Protein AF-A0A8H7L1A4-F1 (afdb_monomer_lite)

pLDDT: mean 79.06, std 16.79, range [27.33, 98.12]

Structure (mmCIF, N/CA/C/O backbone):
data_AF-A0A8H7L1A4-F1
#
_entry.id   AF-A0A8H7L1A4-F1
#
loop_
_atom_site.group_PDB
_atom_site.id
_atom_site.type_symbol
_atom_site.label_atom_id
_atom_site.label_alt_id
_atom_site.label_comp_id
_atom_site.label_asym_id
_atom_site.label_entity_id
_atom_site.label_seq_id
_atom_site.pdbx_PDB_ins_code
_atom_site.Cartn_x
_atom_site.Cartn_y
_atom_site.Cartn_z
_atom_site.occupancy
_atom_site.B_iso_or_equiv
_atom_site.auth_seq_id
_atom_site.auth_comp_id
_atom_site.auth_asym_id
_atom_site.auth_atom_id
_atom_site.pdbx_PDB_model_num
ATOM 1 N N . MET A 1 1 ? -15.481 -33.189 2.961 1.00 35.97 1 MET A N 1
ATOM 2 C CA . MET A 1 1 ? -15.549 -32.378 1.727 1.00 35.97 1 MET A CA 1
ATOM 3 C C . MET A 1 1 ? -14.553 -31.231 1.848 1.00 35.97 1 MET A C 1
ATOM 5 O O . MET A 1 1 ? -14.819 -30.280 2.567 1.00 35.97 1 MET A O 1
ATOM 9 N N . ARG A 1 2 ? -13.358 -31.372 1.257 1.00 27.81 2 ARG A N 1
ATOM 10 C CA . ARG A 1 2 ? -12.353 -30.300 1.155 1.00 27.81 2 ARG A CA 1
ATOM 11 C C . ARG A 1 2 ? -12.508 -29.683 -0.234 1.00 27.81 2 ARG A C 1
ATOM 13 O O . ARG A 1 2 ? -12.201 -30.354 -1.212 1.00 27.81 2 ARG A O 1
ATOM 20 N N . SER A 1 3 ? -13.022 -28.458 -0.303 1.00 27.33 3 SER A N 1
ATOM 21 C CA . SER A 1 3 ? -13.059 -27.671 -1.539 1.00 27.33 3 SER A CA 1
ATOM 22 C C . SER A 1 3 ? -11.629 -27.276 -1.893 1.00 27.33 3 SER A C 1
ATOM 24 O O . SER A 1 3 ? -11.033 -26.441 -1.211 1.00 27.33 3 SER A O 1
ATOM 26 N N . LYS A 1 4 ? -11.047 -27.921 -2.907 1.00 31.92 4 LYS A N 1
ATOM 27 C CA . LYS A 1 4 ? -9.875 -27.391 -3.603 1.00 31.92 4 LYS A CA 1
ATOM 28 C C . LYS A 1 4 ? -10.382 -26.213 -4.433 1.00 31.92 4 LYS A C 1
ATOM 30 O O . LYS A 1 4 ? -10.926 -26.427 -5.505 1.00 31.92 4 LYS A O 1
ATOM 35 N N . ASN A 1 5 ? -10.226 -24.994 -3.925 1.00 30.38 5 ASN A N 1
ATOM 36 C CA . ASN A 1 5 ? -10.251 -23.811 -4.779 1.00 30.38 5 ASN A CA 1
ATOM 37 C C . ASN A 1 5 ? -8.903 -23.781 -5.504 1.00 30.38 5 ASN A C 1
ATOM 39 O O . ASN A 1 5 ? -7.953 -23.149 -5.043 1.00 30.38 5 ASN A O 1
ATOM 43 N N . THR A 1 6 ? -8.798 -24.571 -6.569 1.00 34.56 6 THR A N 1
ATOM 44 C CA . THR A 1 6 ? -7.853 -24.304 -7.646 1.00 34.56 6 THR A CA 1
ATOM 45 C C . THR A 1 6 ? -8.243 -22.950 -8.217 1.00 34.56 6 THR A C 1
ATOM 47 O O . THR A 1 6 ? -9.383 -22.746 -8.619 1.00 34.56 6 THR A O 1
ATOM 50 N N . ILE A 1 7 ? -7.329 -21.991 -8.119 1.00 39.56 7 ILE A N 1
ATOM 51 C CA . ILE A 1 7 ? -7.384 -20.793 -8.946 1.00 39.56 7 ILE A CA 1
ATOM 52 C C . ILE A 1 7 ? -7.167 -21.331 -10.357 1.00 39.56 7 ILE A C 1
ATOM 54 O O . ILE A 1 7 ? -6.130 -21.944 -10.612 1.00 39.56 7 ILE A O 1
ATOM 58 N N . ASP A 1 8 ? -8.222 -21.250 -11.160 1.00 34.69 8 ASP A N 1
ATOM 59 C CA . ASP A 1 8 ? -8.281 -21.784 -12.512 1.00 34.69 8 ASP A CA 1
ATOM 60 C C . ASP A 1 8 ? -7.163 -21.212 -13.394 1.00 34.69 8 ASP A C 1
ATOM 62 O O . ASP A 1 8 ? -6.633 -20.127 -13.149 1.00 34.69 8 ASP A O 1
ATOM 66 N N . GLU A 1 9 ? -6.820 -22.040 -14.374 1.00 38.56 9 GLU A N 1
ATOM 67 C CA . GLU A 1 9 ? -5.747 -21.986 -15.365 1.00 38.56 9 GLU A CA 1
ATOM 68 C C . GLU A 1 9 ? -5.335 -20.573 -15.823 1.00 38.56 9 GLU A C 1
ATOM 70 O O . GLU A 1 9 ? -6.160 -19.692 -16.077 1.00 38.56 9 GLU A O 1
ATOM 75 N N . ASP A 1 10 ? -4.016 -20.378 -15.927 1.00 42.69 10 ASP A N 1
ATOM 76 C CA . ASP A 1 10 ? -3.368 -19.143 -16.370 1.00 42.69 10 ASP A CA 1
ATOM 77 C C . ASP A 1 10 ? -3.896 -18.754 -17.770 1.00 42.69 10 ASP A C 1
ATOM 79 O O . ASP A 1 10 ? -3.728 -19.530 -18.716 1.00 42.69 10 ASP A O 1
ATOM 83 N N . PRO A 1 11 ? -4.513 -17.569 -17.963 1.00 40.72 11 PRO A N 1
ATOM 84 C CA . PRO A 1 11 ? -5.066 -17.146 -19.255 1.00 40.72 11 PRO A CA 1
ATOM 85 C C . PRO A 1 11 ? -4.033 -17.077 -20.397 1.00 40.72 11 PRO A C 1
ATOM 87 O O . PRO A 1 11 ? -4.401 -16.843 -21.549 1.00 40.72 11 PRO A O 1
ATOM 90 N N . LEU A 1 12 ? -2.741 -17.257 -20.099 1.00 40.38 12 LEU A N 1
ATOM 91 C CA . LEU A 1 12 ? -1.653 -17.345 -21.072 1.00 40.38 12 LEU A CA 1
ATOM 92 C C . LEU A 1 12 ? -1.349 -18.774 -21.560 1.00 40.38 12 LEU A C 1
ATOM 94 O O . LEU A 1 12 ? -0.567 -18.918 -22.501 1.00 40.38 12 LEU A O 1
ATOM 98 N N . GLU A 1 13 ? -1.978 -19.824 -21.017 1.00 42.78 13 GLU A N 1
ATOM 99 C CA . GLU A 1 13 ? -1.800 -21.202 -21.519 1.00 42.78 13 GLU A CA 1
ATOM 100 C C . GLU A 1 13 ? -2.373 -21.426 -22.933 1.00 42.78 13 GLU A C 1
ATOM 102 O O . GLU A 1 13 ? -2.064 -22.430 -23.573 1.00 42.78 13 GLU A O 1
ATOM 107 N N . GLY A 1 14 ? -3.134 -20.467 -23.474 1.00 40.72 14 GLY A N 1
ATOM 108 C CA . GLY A 1 14 ? -3.684 -20.519 -24.832 1.00 40.72 14 GLY A CA 1
ATOM 109 C C . GLY A 1 14 ? -2.787 -19.967 -25.948 1.00 40.72 14 GLY A C 1
ATOM 110 O O . GLY A 1 14 ? -3.154 -20.091 -27.117 1.00 40.72 14 GLY A O 1
ATOM 111 N N . PHE A 1 15 ? -1.635 -19.353 -25.646 1.00 44.09 15 PHE A N 1
ATOM 112 C CA . PHE A 1 15 ? -0.718 -18.906 -26.700 1.00 44.09 15 PHE A CA 1
ATOM 113 C C . PHE A 1 15 ? 0.170 -20.074 -27.145 1.00 44.09 15 PHE A C 1
ATOM 115 O O . PHE A 1 15 ? 0.893 -20.628 -26.311 1.00 44.09 15 PHE A O 1
ATOM 122 N N . PRO A 1 16 ? 0.164 -20.460 -28.437 1.00 45.00 16 PRO A N 1
ATOM 123 C CA . PRO A 1 16 ? 1.061 -21.495 -28.926 1.00 45.00 16 PRO A CA 1
ATOM 124 C C . PRO A 1 16 ? 2.501 -21.083 -28.611 1.00 45.00 16 PRO A C 1
ATOM 126 O O . PRO A 1 16 ? 3.022 -20.119 -29.168 1.00 45.00 16 PRO A O 1
ATOM 129 N N . ARG A 1 17 ? 3.160 -21.829 -27.713 1.00 49.91 17 ARG A N 1
ATOM 130 C CA . ARG A 1 17 ? 4.602 -21.721 -27.419 1.00 49.91 17 ARG A CA 1
ATOM 131 C C . ARG A 1 17 ? 5.452 -22.258 -28.574 1.00 49.91 17 ARG A C 1
ATOM 133 O O . ARG A 1 17 ? 6.543 -22.789 -28.353 1.00 49.91 17 ARG A O 1
ATOM 140 N N . ASP A 1 18 ? 4.963 -22.141 -29.801 1.00 49.38 18 ASP A N 1
ATOM 141 C CA . ASP A 1 18 ? 5.805 -22.317 -30.963 1.00 49.38 18 ASP A CA 1
ATOM 142 C C . ASP A 1 18 ? 6.833 -21.197 -30.895 1.00 49.38 18 ASP A C 1
ATOM 144 O O . ASP A 1 18 ? 6.513 -20.012 -30.996 1.00 49.38 18 ASP A O 1
ATOM 148 N N . LYS A 1 19 ? 8.080 -21.589 -30.622 1.00 53.25 19 LYS A N 1
ATOM 149 C CA . LYS A 1 19 ? 9.255 -20.725 -30.678 1.00 53.25 19 LYS A CA 1
ATOM 150 C C . LYS A 1 19 ? 9.388 -20.227 -32.115 1.00 53.25 19 LYS A C 1
ATOM 152 O O . LYS A 1 19 ? 10.192 -20.751 -32.881 1.00 53.25 19 LYS A O 1
ATOM 157 N N . MET A 1 20 ? 8.600 -19.226 -32.496 1.00 51.97 20 MET A N 1
ATOM 158 C CA . MET A 1 20 ? 8.922 -18.383 -33.631 1.00 51.97 20 MET A CA 1
ATOM 159 C C . MET A 1 20 ? 10.238 -17.712 -33.264 1.00 51.97 20 MET A C 1
ATOM 161 O O . MET A 1 20 ? 10.279 -16.768 -32.475 1.00 51.97 20 MET A O 1
ATOM 165 N N . ALA A 1 21 ? 11.331 -18.287 -33.759 1.00 57.06 21 ALA A N 1
ATOM 166 C CA . ALA A 1 21 ? 12.633 -17.665 -33.705 1.00 57.06 21 ALA A CA 1
ATOM 167 C C . ALA A 1 21 ? 12.497 -16.360 -34.488 1.00 57.06 21 ALA A C 1
ATOM 169 O O . ALA A 1 21 ? 12.409 -16.367 -35.714 1.00 57.06 21 ALA A O 1
ATOM 170 N N . TYR A 1 22 ? 12.380 -15.248 -33.765 1.00 62.41 22 TYR A N 1
ATOM 171 C CA . TYR A 1 22 ? 12.503 -13.931 -34.361 1.00 62.41 22 TYR A CA 1
ATOM 172 C C . TYR A 1 22 ? 13.823 -13.907 -35.137 1.00 62.41 22 TYR A C 1
ATOM 174 O O . TYR A 1 22 ? 14.826 -14.413 -34.622 1.00 62.41 22 TYR A O 1
ATOM 182 N N . ASP A 1 23 ? 13.817 -13.385 -36.369 1.00 64.25 23 ASP A N 1
ATOM 183 C CA . ASP A 1 23 ? 14.996 -13.346 -37.243 1.00 64.25 23 ASP A CA 1
ATOM 184 C C . ASP A 1 23 ? 16.015 -12.310 -36.740 1.00 64.25 23 ASP A C 1
ATOM 186 O O . ASP A 1 23 ? 16.248 -11.222 -37.277 1.00 64.25 23 ASP A O 1
ATOM 190 N N . MET A 1 24 ? 16.617 -12.694 -35.626 1.00 67.00 24 MET A N 1
ATOM 191 C CA . MET A 1 24 ? 17.668 -12.029 -34.888 1.00 67.00 24 MET A CA 1
ATOM 192 C C . MET A 1 24 ? 18.994 -12.033 -35.650 1.00 67.00 24 MET A C 1
ATOM 194 O O . MET A 1 24 ? 19.971 -11.451 -35.163 1.00 67.00 24 MET A O 1
ATOM 198 N N . GLU A 1 25 ? 19.061 -12.689 -36.815 1.00 71.00 25 GLU A N 1
ATOM 199 C CA . GLU A 1 25 ? 20.216 -12.632 -37.709 1.00 71.00 25 GLU A CA 1
ATOM 200 C C . GLU A 1 25 ? 20.333 -11.253 -38.364 1.00 71.00 25 GLU A C 1
ATOM 202 O O . GLU A 1 25 ? 21.442 -10.780 -38.610 1.00 71.00 25 GLU A O 1
ATOM 207 N N . THR A 1 26 ? 19.208 -10.554 -38.548 1.00 81.75 26 THR A N 1
ATOM 208 C CA . THR A 1 26 ? 19.184 -9.205 -39.135 1.00 81.75 26 THR A CA 1
ATOM 209 C C . THR A 1 26 ? 19.607 -8.095 -38.168 1.00 81.75 26 THR A C 1
ATOM 211 O O . THR A 1 26 ? 19.932 -6.989 -38.609 1.00 81.75 26 THR A O 1
ATOM 214 N N . PHE A 1 27 ? 19.643 -8.359 -36.854 1.00 86.56 27 PHE A N 1
ATOM 215 C CA . PHE A 1 27 ? 20.057 -7.358 -35.870 1.00 86.56 27 PHE A CA 1
ATOM 216 C C . PHE A 1 27 ? 21.567 -7.075 -35.992 1.00 86.56 27 PHE A C 1
ATOM 218 O O . PHE A 1 27 ? 22.375 -8.009 -35.947 1.00 86.56 27 PHE A O 1
ATOM 225 N N . PRO A 1 28 ? 22.012 -5.805 -36.066 1.00 90.38 28 PRO A N 1
ATOM 226 C CA . PRO A 1 28 ? 23.409 -5.455 -36.328 1.00 90.38 28 PRO A CA 1
ATOM 227 C C . PRO A 1 28 ? 24.306 -5.607 -35.080 1.00 90.38 28 PRO A C 1
ATOM 229 O O . PRO A 1 28 ? 24.925 -4.648 -34.611 1.00 90.38 28 PRO A O 1
ATOM 232 N N . LYS A 1 29 ? 24.432 -6.834 -34.550 1.00 90.00 29 LYS A N 1
ATOM 233 C CA . LYS A 1 29 ? 25.116 -7.172 -33.281 1.00 90.00 29 LYS A CA 1
ATOM 234 C C . LYS A 1 29 ? 26.535 -6.607 -33.199 1.00 90.00 29 LYS A C 1
ATOM 236 O O . LYS A 1 29 ? 26.916 -6.045 -32.177 1.00 90.00 29 LYS A O 1
ATOM 241 N N . LYS A 1 30 ? 27.319 -6.709 -34.281 1.00 92.38 30 LYS A N 1
ATOM 242 C CA . LYS A 1 30 ? 28.695 -6.179 -34.333 1.00 92.38 30 LYS A CA 1
ATOM 243 C C . LYS A 1 30 ? 28.727 -4.652 -34.221 1.00 92.38 30 LYS A C 1
ATOM 245 O O . LYS A 1 30 ? 29.552 -4.116 -33.489 1.00 92.38 30 LYS A O 1
ATOM 250 N N . ALA A 1 31 ? 27.828 -3.959 -34.920 1.00 92.62 31 ALA A N 1
ATOM 251 C CA . ALA A 1 31 ? 27.752 -2.503 -34.856 1.00 92.62 31 ALA A CA 1
ATOM 252 C C . ALA A 1 31 ? 27.279 -2.035 -33.474 1.00 92.62 31 ALA A C 1
ATOM 254 O O . ALA A 1 31 ? 27.862 -1.106 -32.925 1.00 92.62 31 ALA A O 1
ATOM 255 N N . MET A 1 32 ? 26.298 -2.725 -32.883 1.00 92.62 32 MET A N 1
ATOM 256 C CA . MET A 1 32 ? 25.806 -2.419 -31.540 1.00 92.62 32 MET A CA 1
ATOM 257 C C . MET A 1 32 ? 26.864 -2.683 -30.459 1.00 92.62 32 MET A C 1
ATOM 259 O O . MET A 1 32 ? 27.023 -1.881 -29.544 1.00 92.62 32 MET A O 1
ATOM 263 N N . ARG A 1 33 ? 27.661 -3.751 -30.592 1.00 92.06 33 ARG A N 1
ATOM 264 C CA . ARG A 1 33 ? 28.807 -4.011 -29.707 1.00 92.06 33 ARG A CA 1
ATOM 265 C C . ARG A 1 33 ? 29.833 -2.882 -29.757 1.00 92.06 33 ARG A C 1
ATOM 267 O O . ARG A 1 33 ? 30.261 -2.405 -28.710 1.00 92.06 33 ARG A O 1
ATOM 274 N N . ASN A 1 34 ? 30.203 -2.450 -30.963 1.00 91.12 34 ASN A N 1
ATOM 275 C CA . ASN A 1 34 ? 31.127 -1.332 -31.147 1.00 91.12 34 ASN A CA 1
ATOM 276 C C . ASN A 1 34 ? 30.544 -0.038 -30.567 1.00 91.12 34 ASN A C 1
ATOM 278 O O . ASN A 1 34 ? 31.261 0.709 -29.913 1.00 91.12 34 ASN A O 1
ATOM 282 N N . TYR A 1 35 ? 29.240 0.185 -30.750 1.00 91.50 35 TYR A N 1
ATOM 283 C CA . TYR A 1 35 ? 28.540 1.333 -30.185 1.00 91.50 35 TYR A CA 1
ATOM 284 C C . TYR A 1 35 ? 28.552 1.317 -28.653 1.00 91.50 35 TYR A C 1
ATOM 286 O O . TYR A 1 35 ? 28.929 2.310 -28.041 1.00 91.50 35 TYR A O 1
ATOM 294 N N . LYS A 1 36 ? 28.230 0.176 -28.023 1.00 89.56 36 LYS A N 1
ATOM 295 C CA . LYS A 1 36 ? 28.324 -0.014 -26.564 1.00 89.56 36 LYS A CA 1
ATOM 296 C C . LYS A 1 36 ? 29.731 0.316 -26.048 1.00 89.56 36 LYS A C 1
ATOM 298 O O . LYS A 1 36 ? 29.852 1.038 -25.064 1.00 89.56 36 LYS A O 1
ATOM 303 N N . ALA A 1 37 ? 30.775 -0.163 -26.728 1.00 87.44 37 ALA A N 1
ATOM 304 C CA . ALA A 1 37 ? 32.167 0.117 -26.366 1.00 87.44 37 ALA A CA 1
ATOM 305 C C . ALA A 1 37 ? 32.562 1.596 -26.554 1.00 87.44 37 ALA A C 1
ATOM 307 O O . ALA A 1 37 ? 33.356 2.122 -25.783 1.00 87.44 37 ALA A O 1
ATOM 308 N N . GLU A 1 38 ? 32.005 2.280 -27.556 1.00 86.81 38 GLU A N 1
ATOM 309 C CA . GLU A 1 38 ? 32.243 3.710 -27.783 1.00 86.81 38 GLU A CA 1
ATOM 310 C C . GLU A 1 38 ? 31.589 4.582 -26.704 1.00 86.81 38 GLU A C 1
ATOM 312 O O . GLU A 1 38 ? 32.161 5.590 -26.281 1.00 86.81 38 GLU A O 1
ATOM 317 N N . ILE A 1 39 ? 30.379 4.219 -26.269 1.00 85.19 39 ILE A N 1
ATOM 318 C CA . ILE A 1 39 ? 29.652 5.005 -25.270 1.00 85.19 39 ILE A CA 1
ATOM 319 C C . ILE A 1 39 ? 30.102 4.706 -23.838 1.00 85.19 39 ILE A C 1
ATOM 321 O O . ILE A 1 39 ? 29.985 5.593 -22.999 1.00 85.19 39 ILE A O 1
ATOM 325 N N . ASN A 1 40 ? 30.642 3.513 -23.566 1.00 80.12 40 ASN A N 1
ATOM 326 C CA . ASN A 1 40 ? 31.180 3.125 -22.261 1.00 80.12 40 ASN A CA 1
ATOM 327 C C . ASN A 1 40 ? 32.723 3.053 -22.303 1.00 80.12 40 ASN A C 1
ATOM 329 O O . ASN A 1 40 ? 33.272 1.956 -22.447 1.00 80.12 40 ASN A O 1
ATOM 333 N N . PRO A 1 41 ? 33.446 4.194 -22.259 1.00 59.53 41 PRO A N 1
ATOM 334 C CA . PRO A 1 41 ? 34.900 4.181 -22.337 1.00 59.53 41 PRO A CA 1
ATOM 335 C C . PRO A 1 41 ? 35.501 3.441 -21.129 1.00 59.53 41 PRO A C 1
ATOM 337 O O . PRO A 1 41 ? 34.960 3.530 -20.027 1.00 59.53 41 PRO A O 1
ATOM 340 N N . PRO A 1 42 ? 36.635 2.738 -21.307 1.00 67.19 42 PRO A N 1
ATOM 341 C CA . PRO A 1 42 ? 37.263 1.960 -20.241 1.00 67.19 42 PRO A CA 1
ATOM 342 C C . PRO A 1 42 ? 37.586 2.831 -19.020 1.00 67.19 42 PRO A C 1
ATOM 344 O O . PRO A 1 42 ? 37.869 4.024 -19.172 1.00 67.19 42 PRO A O 1
ATOM 347 N N . ALA A 1 43 ? 37.601 2.207 -17.836 1.00 58.97 43 ALA A N 1
ATOM 348 C CA . ALA A 1 43 ? 37.632 2.788 -16.482 1.00 58.97 43 ALA A CA 1
ATOM 349 C C . ALA A 1 43 ? 38.768 3.794 -16.135 1.00 58.97 43 ALA A C 1
ATOM 351 O O . ALA A 1 43 ? 38.934 4.168 -14.978 1.00 58.97 43 ALA A O 1
ATOM 352 N N . GLY A 1 44 ? 39.543 4.273 -17.112 1.00 63.69 44 GLY A N 1
ATOM 353 C CA . GLY A 1 44 ? 40.549 5.334 -16.976 1.00 63.69 44 GLY A CA 1
ATOM 354 C C . GLY A 1 44 ? 40.323 6.571 -17.861 1.00 63.69 44 GLY A C 1
ATOM 355 O O . GLY A 1 44 ? 41.118 7.510 -17.803 1.00 63.69 44 GLY A O 1
ATOM 356 N N . GLY A 1 45 ? 39.276 6.605 -18.694 1.00 62.28 45 GLY A N 1
ATOM 357 C CA . GLY A 1 45 ? 38.906 7.797 -19.464 1.00 62.28 45 GLY A CA 1
ATOM 358 C C . GLY A 1 45 ? 38.267 8.867 -18.573 1.00 62.28 45 GLY A C 1
ATOM 359 O O . GLY A 1 45 ? 37.559 8.536 -17.626 1.00 62.28 45 GLY A O 1
ATOM 360 N N . ARG A 1 46 ? 38.488 10.164 -18.858 1.00 57.75 46 ARG A N 1
ATOM 361 C CA . ARG A 1 46 ? 37.742 11.255 -18.190 1.00 57.75 46 ARG A CA 1
ATOM 362 C C . ARG A 1 46 ? 36.255 10.920 -18.260 1.00 57.75 46 ARG A C 1
ATOM 364 O O . ARG A 1 46 ? 35.739 10.828 -19.370 1.00 57.75 46 ARG A O 1
ATOM 371 N N . ALA A 1 47 ? 35.612 10.746 -17.103 1.00 58.59 47 ALA A N 1
ATOM 372 C CA . ALA A 1 47 ? 34.206 10.379 -17.009 1.00 58.59 47 ALA A CA 1
ATOM 373 C C . ALA A 1 47 ? 33.379 11.298 -17.915 1.00 58.59 47 ALA A C 1
ATOM 375 O O . ALA A 1 47 ? 33.202 12.487 -17.629 1.00 58.59 47 ALA A O 1
ATOM 376 N N . THR A 1 48 ? 32.917 10.763 -19.045 1.00 61.81 48 THR A N 1
ATOM 377 C CA . THR A 1 48 ? 31.870 11.408 -19.826 1.00 61.81 48 THR A CA 1
ATOM 378 C C . THR A 1 48 ? 30.708 11.616 -18.878 1.00 61.81 48 THR A C 1
ATOM 380 O O . THR A 1 48 ? 30.295 10.689 -18.184 1.00 61.81 48 THR A O 1
ATOM 383 N N . SER A 1 49 ? 30.225 12.852 -18.783 1.00 73.50 49 SER A N 1
ATOM 384 C CA . SER A 1 49 ? 29.138 13.165 -17.866 1.00 73.50 49 SER A CA 1
ATOM 385 C C . SER A 1 49 ? 27.946 12.247 -18.175 1.00 73.50 49 SER A C 1
ATOM 387 O O . SER A 1 49 ? 27.579 12.103 -19.343 1.00 73.50 49 SER A O 1
ATOM 389 N N . ILE A 1 50 ? 27.345 11.647 -17.138 1.00 72.00 50 ILE A N 1
ATOM 390 C CA . ILE A 1 50 ? 26.129 10.803 -17.197 1.00 72.00 50 ILE A CA 1
ATOM 391 C C . ILE A 1 50 ? 25.085 11.322 -18.219 1.00 72.00 50 ILE A C 1
ATOM 393 O O . ILE A 1 50 ? 24.576 10.537 -19.018 1.00 72.00 50 ILE A O 1
ATOM 397 N N . PRO A 1 51 ? 24.819 12.642 -18.313 1.00 70.00 51 PRO A N 1
ATOM 398 C CA . PRO A 1 51 ? 23.895 13.179 -19.311 1.00 70.00 51 PRO A CA 1
ATOM 399 C C . PRO A 1 51 ? 24.281 12.953 -20.781 1.00 70.00 51 PRO A C 1
ATOM 401 O O . PRO A 1 51 ? 23.408 12.799 -21.631 1.00 70.00 51 PRO A O 1
ATOM 404 N N . THR A 1 52 ? 25.575 12.946 -21.106 1.00 82.25 52 THR A N 1
ATOM 405 C CA . THR A 1 52 ? 26.056 12.715 -22.482 1.00 82.25 52 THR A CA 1
ATOM 406 C C . THR A 1 52 ? 25.826 11.264 -22.896 1.00 82.25 52 THR A C 1
ATOM 408 O O . THR A 1 52 ? 25.516 10.981 -24.052 1.00 82.25 52 THR A O 1
ATOM 411 N N . PHE A 1 53 ? 25.943 10.347 -21.936 1.00 84.12 53 PHE A N 1
ATOM 412 C CA . PHE A 1 53 ? 25.750 8.920 -22.143 1.00 84.12 53 PHE A CA 1
ATOM 413 C C . PHE A 1 53 ? 24.301 8.582 -22.497 1.00 84.12 53 PHE A C 1
ATOM 415 O O . PHE A 1 53 ? 24.047 7.887 -23.479 1.00 84.12 53 PHE A O 1
ATOM 422 N N . GLY A 1 54 ? 23.340 9.147 -21.768 1.00 87.19 54 GLY A N 1
ATOM 423 C CA . GLY A 1 54 ? 21.933 8.892 -22.042 1.00 87.19 54 GLY A CA 1
ATOM 424 C C . GLY A 1 54 ? 21.446 9.459 -23.383 1.00 87.19 54 GLY A C 1
ATOM 425 O O . GLY A 1 54 ? 20.685 8.790 -24.076 1.00 87.19 54 GLY A O 1
ATOM 426 N N . ILE A 1 55 ? 21.918 10.639 -23.811 1.00 92.12 55 ILE A N 1
ATOM 427 C CA . ILE A 1 55 ? 21.579 11.175 -25.148 1.00 92.12 55 ILE A CA 1
ATOM 428 C C . ILE A 1 55 ? 22.064 10.221 -26.243 1.00 92.12 55 ILE A C 1
ATOM 430 O O . ILE A 1 55 ? 21.304 9.882 -27.150 1.00 92.12 55 ILE A O 1
ATOM 434 N N . ARG A 1 56 ? 23.300 9.721 -26.122 1.00 94.25 56 ARG A N 1
ATOM 435 C CA . ARG A 1 56 ? 23.811 8.690 -27.029 1.00 94.25 56 ARG A CA 1
ATOM 436 C C . ARG A 1 56 ? 22.949 7.430 -26.956 1.00 94.25 56 ARG A C 1
ATOM 438 O O . ARG A 1 56 ? 22.575 6.891 -27.984 1.00 94.25 56 ARG A O 1
ATOM 445 N N . ALA A 1 57 ? 22.518 6.991 -25.779 1.00 95.12 57 ALA A N 1
ATOM 446 C CA . ALA A 1 57 ? 21.633 5.832 -25.690 1.00 95.12 57 ALA A CA 1
ATOM 447 C C . ALA A 1 57 ? 20.301 6.007 -26.451 1.00 95.12 57 ALA A C 1
ATOM 449 O O . ALA A 1 57 ? 19.851 5.062 -27.099 1.00 95.12 57 ALA A O 1
ATOM 450 N N . ILE A 1 58 ? 19.713 7.208 -26.467 1.00 96.62 58 ILE A N 1
ATOM 451 C CA . ILE A 1 58 ? 18.533 7.521 -27.296 1.00 96.62 58 ILE A CA 1
ATOM 452 C C . ILE A 1 58 ? 18.863 7.385 -28.794 1.00 96.62 58 ILE A C 1
ATOM 454 O O . ILE A 1 58 ? 18.101 6.778 -29.551 1.00 96.62 58 ILE A O 1
ATOM 458 N N . GLU A 1 59 ? 20.011 7.905 -29.236 1.00 96.69 59 GLU A N 1
ATOM 459 C CA . GLU A 1 59 ? 20.477 7.760 -30.624 1.00 96.69 59 GLU A CA 1
ATOM 460 C C . GLU A 1 59 ? 20.739 6.294 -30.991 1.00 96.69 59 GLU A C 1
ATOM 462 O O . GLU A 1 59 ? 20.338 5.838 -32.065 1.00 96.69 59 GLU A O 1
ATOM 467 N N . GLY A 1 60 ? 21.363 5.539 -30.086 1.00 96.50 60 GLY A N 1
ATOM 468 C CA . GLY A 1 60 ? 21.580 4.103 -30.206 1.00 96.50 60 GLY A CA 1
ATOM 469 C C . GLY A 1 60 ? 20.266 3.340 -30.333 1.00 96.50 60 GLY A C 1
ATOM 470 O O . GLY A 1 60 ? 20.130 2.503 -31.225 1.00 96.50 60 GLY A O 1
ATOM 471 N N . TRP A 1 61 ? 19.262 3.684 -29.521 1.00 97.88 61 TRP A N 1
ATOM 472 C CA . TRP A 1 61 ? 17.922 3.108 -29.618 1.00 97.88 61 TRP A CA 1
ATOM 473 C C . TRP A 1 61 ? 17.298 3.380 -30.985 1.00 97.88 61 TRP A C 1
ATOM 475 O O . TRP A 1 61 ? 16.838 2.459 -31.663 1.00 97.88 61 TRP A O 1
ATOM 485 N N . LYS A 1 62 ? 17.330 4.641 -31.429 1.00 97.94 62 LYS A N 1
ATOM 486 C CA . LYS A 1 62 ? 16.800 5.062 -32.730 1.00 97.94 62 LYS A CA 1
ATOM 487 C C . LYS A 1 62 ? 17.489 4.351 -33.896 1.00 97.94 62 LYS A C 1
ATOM 489 O O . LYS A 1 62 ? 16.827 4.023 -34.875 1.00 97.94 62 LYS A O 1
ATOM 494 N N . LYS A 1 63 ? 18.804 4.137 -33.808 1.00 96.94 63 LYS A N 1
ATOM 495 C CA . LYS A 1 63 ? 19.618 3.569 -34.888 1.00 96.94 63 LYS A CA 1
ATOM 496 C C . LYS A 1 63 ? 19.575 2.043 -34.944 1.00 96.94 63 LYS A C 1
ATOM 498 O O . LYS A 1 63 ? 19.552 1.495 -36.040 1.00 96.94 63 LYS A O 1
ATOM 503 N N . PHE A 1 64 ? 19.613 1.370 -33.796 1.00 95.81 64 PHE A N 1
ATOM 504 C CA . PHE A 1 64 ? 19.848 -0.076 -33.732 1.00 95.81 64 PHE A CA 1
ATOM 505 C C . PHE A 1 64 ? 18.662 -0.880 -33.207 1.00 95.81 64 PHE A C 1
ATOM 507 O O . PHE A 1 64 ? 18.523 -2.034 -33.591 1.00 95.81 64 PHE A O 1
ATOM 514 N N . VAL A 1 65 ? 17.817 -0.311 -32.344 1.00 95.56 65 VAL A N 1
ATOM 515 C CA . VAL A 1 65 ? 16.720 -1.061 -31.710 1.00 95.56 65 VAL A CA 1
ATOM 516 C C . VAL A 1 65 ? 15.402 -0.818 -32.431 1.00 95.56 65 VAL A C 1
ATOM 518 O O . VAL A 1 65 ? 14.784 -1.770 -32.890 1.00 95.56 65 VAL A O 1
ATOM 521 N N . SER A 1 66 ? 15.004 0.445 -32.596 1.00 96.31 66 SER A N 1
ATOM 522 C CA . SER A 1 66 ? 13.711 0.822 -33.184 1.00 96.31 66 SER A CA 1
ATOM 523 C C . SER A 1 66 ? 13.451 0.233 -34.583 1.00 96.31 66 SER A C 1
ATOM 525 O O . SER A 1 66 ? 12.379 -0.338 -34.779 1.00 96.31 66 SER A O 1
ATOM 527 N N . PRO A 1 67 ? 14.412 0.247 -35.535 1.00 95.62 67 PRO A N 1
ATOM 528 C CA . PRO A 1 67 ? 14.200 -0.343 -36.863 1.00 95.62 67 PRO A CA 1
ATOM 529 C C . PRO A 1 67 ? 14.034 -1.868 -36.849 1.00 95.62 67 PRO A C 1
ATOM 531 O O . PRO A 1 67 ? 13.525 -2.435 -37.809 1.00 95.62 67 PRO A O 1
ATOM 534 N N . HIS A 1 68 ? 14.483 -2.519 -35.774 1.00 93.50 68 HIS A N 1
ATOM 535 C CA . HIS A 1 68 ? 14.467 -3.969 -35.598 1.00 93.50 68 HIS A CA 1
ATOM 536 C C . HIS A 1 68 ? 13.510 -4.404 -34.480 1.00 93.50 68 HIS A C 1
ATOM 538 O O . HIS A 1 68 ? 13.563 -5.558 -34.047 1.00 93.50 68 HIS A O 1
ATOM 544 N N . THR A 1 69 ? 12.650 -3.505 -33.985 1.00 93.06 69 THR A N 1
ATOM 545 C CA . THR A 1 69 ? 11.631 -3.861 -32.998 1.00 93.06 69 THR A CA 1
ATOM 546 C C . THR A 1 69 ? 10.641 -4.839 -33.629 1.00 93.06 69 THR A C 1
ATOM 548 O O . THR A 1 69 ? 10.124 -4.569 -34.715 1.00 93.06 69 THR A O 1
ATOM 551 N N . PRO A 1 70 ? 10.343 -5.959 -32.958 1.00 90.12 70 PRO A N 1
ATOM 552 C CA . PRO A 1 70 ? 9.391 -6.934 -33.467 1.00 90.12 70 PRO A CA 1
ATOM 553 C C . PRO A 1 70 ? 7.974 -6.373 -33.553 1.00 90.12 70 PRO A C 1
ATOM 555 O O . PRO A 1 70 ? 7.558 -5.542 -32.750 1.00 90.12 70 PRO A O 1
ATOM 558 N N . GLN A 1 71 ? 7.195 -6.894 -34.499 1.00 87.50 71 GLN A N 1
ATOM 559 C CA . GLN A 1 71 ? 5.766 -6.577 -34.609 1.00 87.50 71 GLN A CA 1
ATOM 560 C C . GLN A 1 71 ? 4.916 -7.292 -33.546 1.00 87.50 71 GLN A C 1
ATOM 562 O O . GLN A 1 71 ? 3.803 -6.861 -33.251 1.00 87.50 71 GLN A O 1
ATOM 567 N N . HIS A 1 72 ? 5.438 -8.377 -32.969 1.00 85.25 72 HIS A N 1
ATOM 568 C CA . HIS A 1 72 ? 4.748 -9.213 -31.991 1.00 85.25 72 HIS A CA 1
ATOM 569 C C . HIS A 1 72 ? 5.652 -9.512 -30.796 1.00 85.25 72 HIS A C 1
ATOM 571 O O . HIS A 1 72 ? 6.875 -9.555 -30.920 1.00 85.25 72 HIS A O 1
ATOM 577 N N . ILE A 1 73 ? 5.043 -9.737 -29.633 1.00 82.12 73 ILE A N 1
ATOM 578 C CA . ILE A 1 73 ? 5.764 -10.152 -28.428 1.00 82.12 73 ILE A CA 1
ATOM 579 C C . ILE A 1 73 ? 6.310 -11.563 -28.664 1.00 82.12 73 ILE A C 1
ATOM 581 O O . ILE A 1 73 ? 5.577 -12.450 -29.098 1.00 82.12 73 ILE A O 1
ATOM 585 N N . PHE A 1 74 ? 7.589 -11.770 -28.368 1.00 81.44 74 PHE A N 1
ATOM 586 C CA . PHE A 1 74 ? 8.244 -13.070 -28.456 1.00 81.44 74 PHE A CA 1
ATOM 587 C C . PHE A 1 74 ? 9.117 -13.312 -27.221 1.00 81.44 74 PHE A C 1
ATOM 589 O O . PHE A 1 74 ? 9.431 -12.384 -26.476 1.00 81.44 74 PHE A O 1
ATOM 596 N N . TYR A 1 75 ? 9.516 -14.565 -27.003 1.00 76.69 75 TYR A N 1
ATOM 597 C CA . TYR A 1 75 ? 10.418 -14.926 -25.911 1.00 76.69 75 TYR A CA 1
ATOM 598 C C . TYR A 1 75 ? 11.878 -14.779 -26.344 1.00 76.69 75 TYR A C 1
ATOM 600 O O . TYR A 1 75 ? 12.360 -15.540 -27.186 1.00 76.69 75 TYR A O 1
ATOM 608 N N . CYS A 1 76 ? 12.595 -13.825 -25.749 1.00 73.06 76 CYS A N 1
ATOM 609 C CA . CYS A 1 76 ? 14.047 -13.739 -25.876 1.00 73.06 76 CYS A CA 1
ATOM 610 C C . CYS A 1 76 ? 14.712 -14.881 -25.102 1.00 73.06 76 CYS A C 1
ATOM 612 O O . CYS A 1 76 ? 14.327 -15.199 -23.976 1.00 73.06 76 CYS A O 1
ATOM 614 N N . SER A 1 77 ? 15.747 -15.486 -25.688 1.00 75.81 77 SER A N 1
ATOM 615 C CA . SER A 1 77 ? 16.600 -16.393 -24.921 1.00 75.81 77 SER A CA 1
ATOM 616 C C . SER A 1 77 ? 17.332 -15.596 -23.830 1.00 75.81 77 SER A C 1
ATOM 618 O O . SER A 1 77 ? 17.804 -14.491 -24.105 1.00 75.81 77 SER A O 1
ATOM 620 N N . PRO A 1 78 ? 17.509 -16.133 -22.611 1.00 62.72 78 PRO A N 1
ATOM 621 C CA . PRO A 1 78 ? 18.231 -15.419 -21.561 1.00 62.72 78 PRO A CA 1
ATOM 622 C C . PRO A 1 78 ? 19.695 -15.098 -21.923 1.00 62.72 78 PRO A C 1
ATOM 624 O O . PRO A 1 78 ? 20.262 -14.152 -21.376 1.00 62.72 78 PRO A O 1
ATOM 627 N N . SER A 1 79 ? 20.288 -15.845 -22.868 1.00 68.25 79 SER A N 1
ATOM 628 C CA . SER A 1 79 ? 21.637 -15.635 -23.418 1.00 68.25 79 SER A CA 1
ATOM 629 C C . SER A 1 79 ? 21.679 -14.721 -24.652 1.00 68.25 79 SER A C 1
ATOM 631 O O . SER A 1 79 ? 22.670 -14.710 -25.385 1.00 68.25 79 SER A O 1
ATOM 633 N N . ASP A 1 80 ? 20.594 -14.012 -24.953 1.00 80.00 80 ASP A N 1
ATOM 634 C CA . ASP A 1 80 ? 20.516 -13.173 -26.140 1.00 80.00 80 ASP A CA 1
ATOM 635 C C . ASP A 1 80 ? 21.252 -11.836 -25.955 1.00 80.00 80 ASP A C 1
ATOM 637 O O . ASP A 1 80 ? 20.912 -11.021 -25.100 1.00 80.00 80 ASP A O 1
ATOM 641 N N . LEU A 1 81 ? 22.246 -11.571 -26.804 1.00 84.56 81 LEU A N 1
ATOM 642 C CA . LEU A 1 81 ? 22.996 -10.311 -26.793 1.00 84.56 81 LEU A CA 1
ATOM 643 C C . LEU A 1 81 ? 22.110 -9.084 -27.048 1.00 84.56 81 LEU A C 1
ATOM 645 O O . LEU A 1 81 ? 22.436 -7.990 -26.597 1.00 84.56 81 LEU A O 1
ATOM 649 N N . VAL A 1 82 ? 21.001 -9.226 -27.781 1.00 88.88 82 VAL A N 1
ATOM 650 C CA . VAL A 1 82 ? 20.116 -8.078 -28.043 1.00 88.88 82 VAL A CA 1
ATOM 651 C C . VAL A 1 82 ? 19.397 -7.654 -26.777 1.00 88.88 82 VAL A C 1
ATOM 653 O O . VAL A 1 82 ? 19.296 -6.457 -26.524 1.00 88.88 82 VAL A O 1
ATOM 656 N N . ARG A 1 83 ? 18.982 -8.612 -25.945 1.00 88.94 83 ARG A N 1
ATOM 657 C CA . ARG A 1 83 ? 18.424 -8.340 -24.619 1.00 88.94 83 ARG A CA 1
ATOM 658 C C . ARG A 1 83 ? 19.401 -7.516 -23.782 1.00 88.94 83 ARG A C 1
ATOM 660 O O . ARG A 1 83 ? 19.019 -6.479 -23.249 1.00 88.94 83 ARG A O 1
ATOM 667 N N . GLU A 1 84 ? 20.669 -7.927 -23.724 1.00 88.31 84 GLU A N 1
ATOM 668 C CA . GLU A 1 84 ? 21.718 -7.181 -23.018 1.00 88.31 84 GLU A CA 1
ATOM 669 C C . GLU A 1 84 ? 21.842 -5.743 -23.547 1.00 88.31 84 GLU A C 1
ATOM 671 O O . GLU A 1 84 ? 21.894 -4.793 -22.765 1.00 88.31 84 GLU A O 1
ATOM 676 N N . TYR A 1 85 ? 21.848 -5.562 -24.871 1.00 91.62 85 TYR A N 1
ATOM 677 C CA . TYR A 1 85 ? 21.915 -4.238 -25.490 1.00 91.62 85 TYR A CA 1
ATOM 678 C C . TYR A 1 85 ? 20.685 -3.375 -25.201 1.00 91.62 85 TYR A C 1
ATOM 680 O O . TYR A 1 85 ? 20.831 -2.181 -24.943 1.00 91.62 85 TYR A O 1
ATOM 688 N N . VAL A 1 86 ? 19.490 -3.962 -25.213 1.00 93.75 86 VAL A N 1
ATOM 689 C CA . VAL A 1 86 ? 18.233 -3.278 -24.895 1.00 93.75 86 VAL A CA 1
ATOM 690 C C . VAL A 1 86 ? 18.227 -2.824 -23.439 1.00 93.75 86 VAL A C 1
ATOM 692 O O . VAL A 1 86 ? 18.009 -1.643 -23.179 1.00 93.75 86 VAL A O 1
ATOM 695 N N . VAL A 1 87 ? 18.531 -3.721 -22.496 1.00 92.56 87 VAL A N 1
ATOM 696 C CA . VAL A 1 87 ? 18.600 -3.398 -21.062 1.00 92.56 87 VAL A CA 1
ATOM 697 C C . VAL A 1 87 ? 19.647 -2.315 -20.804 1.00 92.56 87 VAL A C 1
ATOM 699 O O . VAL A 1 87 ? 19.373 -1.354 -20.088 1.00 92.56 87 VAL A O 1
ATOM 702 N N . PHE A 1 88 ? 20.814 -2.414 -21.443 1.00 91.69 88 PHE A N 1
ATOM 703 C CA . PHE A 1 88 ? 21.868 -1.407 -21.362 1.00 91.69 88 PHE A CA 1
ATOM 704 C C . PHE A 1 88 ? 21.407 -0.027 -21.853 1.00 91.69 88 PHE A C 1
ATOM 706 O O . PHE A 1 88 ? 21.613 0.974 -21.166 1.00 91.69 88 PHE A O 1
ATOM 713 N N . LEU A 1 89 ? 20.755 0.051 -23.017 1.00 94.81 89 LEU A N 1
ATOM 714 C CA . LEU A 1 89 ? 20.249 1.321 -23.541 1.00 94.81 89 LEU A CA 1
ATOM 715 C C . LEU A 1 89 ? 19.129 1.899 -22.665 1.00 94.81 89 LEU A C 1
ATOM 717 O O . LEU A 1 89 ? 19.152 3.095 -22.385 1.00 94.81 89 LEU A O 1
ATOM 721 N N . LEU A 1 90 ? 18.186 1.074 -22.194 1.00 95.50 90 LEU A N 1
ATOM 722 C CA . LEU A 1 90 ? 17.114 1.514 -21.292 1.00 95.50 90 LEU A CA 1
ATOM 723 C C . LEU A 1 90 ? 17.669 2.057 -19.979 1.00 95.50 90 LEU A C 1
ATOM 725 O O . LEU A 1 90 ? 17.280 3.146 -19.563 1.00 95.50 90 LEU A O 1
ATOM 729 N N . PHE A 1 91 ? 18.619 1.345 -19.372 1.00 92.56 91 PHE A N 1
ATOM 730 C CA . PHE A 1 91 ? 19.325 1.805 -18.180 1.00 92.56 91 PHE A CA 1
ATOM 731 C C . PHE A 1 91 ? 19.950 3.185 -18.411 1.00 92.56 91 PHE A C 1
ATOM 733 O O . PHE A 1 91 ? 19.729 4.117 -17.643 1.00 92.56 91 PHE A O 1
ATOM 740 N N . SER A 1 92 ? 20.673 3.340 -19.519 1.00 91.50 92 SER A N 1
ATOM 741 C CA . SER A 1 92 ? 21.343 4.589 -19.892 1.00 91.50 92 SER A CA 1
ATOM 742 C C . SER A 1 92 ? 20.363 5.751 -20.101 1.00 91.50 92 SER A C 1
ATOM 744 O O . SER A 1 92 ? 20.653 6.888 -19.735 1.00 91.50 92 SER A O 1
ATOM 746 N N . ILE A 1 93 ? 19.197 5.470 -20.689 1.00 94.50 93 ILE A N 1
ATOM 747 C CA . ILE A 1 93 ? 18.116 6.441 -20.884 1.00 94.50 93 ILE A CA 1
ATOM 748 C C . ILE A 1 93 ? 17.522 6.862 -19.535 1.00 94.50 93 ILE A C 1
ATOM 750 O O . ILE A 1 93 ? 17.352 8.053 -19.280 1.00 94.50 93 ILE A O 1
ATOM 754 N N . VAL A 1 94 ? 17.242 5.897 -18.660 1.00 93.06 94 VAL A N 1
ATOM 755 C CA . VAL A 1 94 ? 16.700 6.125 -17.314 1.00 93.06 94 VAL A CA 1
ATOM 756 C C . VAL A 1 94 ? 17.603 7.036 -16.483 1.00 93.06 94 VAL A C 1
ATOM 758 O O . VAL A 1 94 ? 17.107 7.953 -15.833 1.00 93.06 94 VAL A O 1
ATOM 761 N N . GLN A 1 95 ? 18.924 6.874 -16.582 1.00 90.50 95 GLN A N 1
ATOM 762 C CA . GLN A 1 95 ? 19.892 7.724 -15.878 1.00 90.50 95 GLN A CA 1
ATOM 763 C C . GLN A 1 95 ? 19.748 9.222 -16.211 1.00 90.50 95 GLN A C 1
ATOM 765 O O . GLN A 1 95 ? 20.056 10.069 -15.375 1.00 90.50 95 GLN A O 1
ATOM 770 N N . ILE A 1 96 ? 19.236 9.587 -17.397 1.00 91.00 96 ILE A N 1
ATOM 771 C CA . ILE A 1 96 ? 18.943 10.996 -17.735 1.00 91.00 96 ILE A CA 1
ATOM 772 C C . ILE A 1 96 ? 17.825 11.551 -16.851 1.00 91.00 96 ILE A C 1
ATOM 774 O O . ILE A 1 96 ? 17.858 12.718 -16.471 1.00 91.00 96 ILE A O 1
ATOM 778 N N . PHE A 1 97 ? 16.822 10.724 -16.570 1.00 90.19 97 PHE A N 1
ATOM 779 C CA . PHE A 1 97 ? 15.617 11.097 -15.836 1.00 90.19 97 PHE A CA 1
ATOM 780 C C . PHE A 1 97 ? 15.779 11.022 -14.323 1.00 90.19 97 PHE A C 1
ATOM 782 O O . PHE A 1 97 ? 15.009 11.648 -13.596 1.00 90.19 97 PHE A O 1
ATOM 789 N N . GLU A 1 98 ? 16.745 10.236 -13.863 1.00 88.69 98 GLU A N 1
ATOM 790 C CA . GLU A 1 98 ? 17.158 10.177 -12.463 1.00 88.69 98 GLU A CA 1
ATOM 791 C C . GLU A 1 98 ? 18.175 11.270 -12.123 1.00 88.69 98 GLU A C 1
ATOM 793 O O . GLU A 1 98 ? 18.246 11.707 -10.975 1.00 88.69 98 GLU A O 1
ATOM 798 N N . ALA A 1 99 ? 18.928 11.765 -13.111 1.00 84.94 99 ALA A N 1
ATOM 799 C CA . ALA A 1 99 ? 19.734 12.961 -12.931 1.00 84.94 99 ALA A CA 1
ATOM 800 C C . ALA A 1 99 ? 18.824 14.163 -12.623 1.00 84.94 99 ALA A C 1
ATOM 802 O O . ALA A 1 99 ? 17.862 14.430 -13.341 1.00 84.94 99 ALA A O 1
ATOM 803 N N . GLU A 1 100 ? 19.162 14.953 -11.600 1.00 82.06 100 GLU A N 1
ATOM 804 C CA . GLU A 1 100 ? 18.408 16.152 -11.180 1.00 82.06 100 GLU A CA 1
ATOM 805 C C . GLU A 1 100 ? 18.478 17.325 -12.196 1.00 82.06 100 GLU A C 1
ATOM 807 O O . GLU A 1 100 ? 18.280 18.493 -11.858 1.00 82.06 100 GLU A O 1
ATOM 812 N N . ASP A 1 101 ? 18.749 17.041 -13.475 1.00 88.56 101 ASP A N 1
ATOM 813 C CA . ASP A 1 101 ? 18.792 18.011 -14.565 1.00 88.56 101 ASP A CA 1
ATOM 814 C C . ASP A 1 101 ? 17.468 18.052 -15.334 1.00 88.56 101 ASP A C 1
ATOM 816 O O . ASP A 1 101 ? 17.267 17.419 -16.377 1.00 88.56 101 ASP A O 1
ATOM 820 N N . ARG A 1 102 ? 16.567 18.892 -14.825 1.00 88.69 102 ARG A N 1
ATOM 821 C CA . ARG A 1 102 ? 15.225 19.101 -15.372 1.00 88.69 102 ARG A CA 1
ATOM 822 C C . ARG A 1 102 ? 15.211 19.443 -16.871 1.00 88.69 102 ARG A C 1
ATOM 824 O O . ARG A 1 102 ? 14.350 18.949 -17.593 1.00 88.69 102 ARG A O 1
ATOM 831 N N . LYS A 1 103 ? 16.134 20.287 -17.354 1.00 90.06 103 LYS A N 1
ATOM 832 C CA . LYS A 1 103 ? 16.141 20.726 -18.766 1.00 90.06 103 LYS A CA 1
ATOM 833 C C . LYS A 1 103 ? 16.512 19.579 -19.698 1.00 90.06 103 LYS A C 1
ATOM 835 O O . LYS A 1 103 ? 15.972 19.467 -20.797 1.00 90.06 103 LYS A O 1
ATOM 840 N N . ARG A 1 104 ? 17.436 18.722 -19.264 1.00 87.94 104 ARG A N 1
ATOM 841 C CA . ARG A 1 104 ? 17.840 17.547 -20.038 1.00 87.94 104 ARG A CA 1
ATOM 842 C C . ARG A 1 104 ? 16.779 16.459 -20.023 1.00 87.94 104 ARG A C 1
ATOM 844 O O . ARG A 1 104 ? 16.509 15.906 -21.083 1.00 87.94 104 ARG A O 1
ATOM 851 N N . ALA A 1 105 ? 16.141 16.211 -18.879 1.00 90.69 105 ALA A N 1
ATOM 852 C CA . ALA A 1 105 ? 14.993 15.310 -18.794 1.00 90.69 105 ALA A CA 1
ATOM 853 C C . ALA A 1 105 ? 13.869 15.739 -19.755 1.00 90.69 105 ALA A C 1
ATOM 855 O O . ALA A 1 105 ? 13.302 14.912 -20.466 1.00 90.69 105 ALA A O 1
ATOM 856 N N . GLU A 1 106 ? 13.598 17.043 -19.853 1.00 91.75 106 GLU A N 1
ATOM 857 C CA . GLU A 1 106 ? 12.629 17.593 -20.807 1.00 91.75 106 GLU A CA 1
ATOM 858 C C . GLU A 1 106 ? 13.038 17.341 -22.267 1.00 91.75 106 GLU A C 1
ATOM 860 O O . GLU A 1 106 ? 12.261 16.797 -23.052 1.00 91.75 106 GLU A O 1
ATOM 865 N N . ALA A 1 107 ? 14.284 17.662 -22.631 1.00 92.19 107 ALA A N 1
ATOM 866 C CA . ALA A 1 107 ? 14.796 17.435 -23.982 1.00 92.19 107 ALA A CA 1
ATOM 867 C C . ALA A 1 107 ? 14.834 15.943 -24.367 1.00 92.19 107 ALA A C 1
ATOM 869 O O . ALA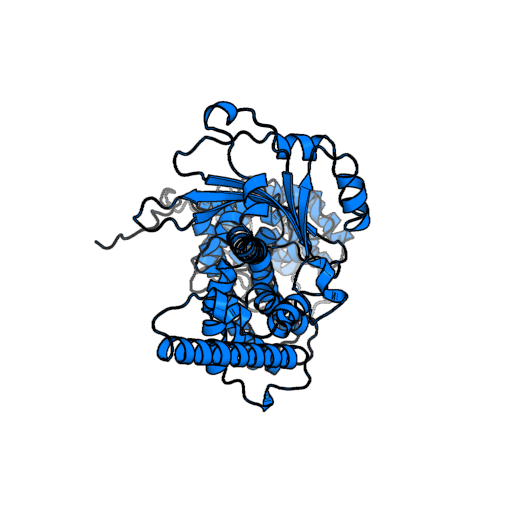 A 1 107 ? 14.555 15.593 -25.515 1.00 92.19 107 ALA A O 1
ATOM 870 N N . ALA A 1 108 ? 15.169 15.060 -23.424 1.00 92.69 108 ALA A N 1
ATOM 871 C CA . ALA A 1 108 ? 15.155 13.614 -23.620 1.00 92.69 108 ALA A CA 1
ATOM 872 C C . ALA A 1 108 ? 13.726 13.086 -23.793 1.00 92.69 108 ALA A C 1
ATOM 874 O O . ALA A 1 108 ? 13.477 12.302 -24.705 1.00 92.69 108 ALA A O 1
ATOM 875 N N . SER A 1 109 ? 12.776 13.574 -22.992 1.00 94.31 109 SER A N 1
ATOM 876 C CA . SER A 1 109 ? 11.353 13.233 -23.099 1.00 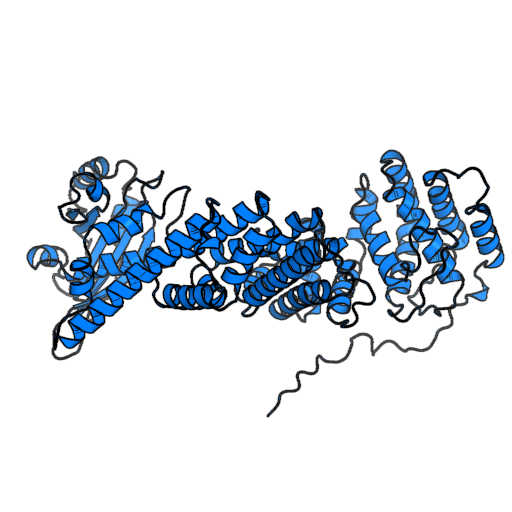94.31 109 SER A CA 1
ATOM 877 C C . SER A 1 109 ? 10.796 13.494 -24.503 1.00 94.31 109 SER A C 1
ATOM 879 O O . SER A 1 109 ? 10.174 12.607 -25.092 1.00 94.31 109 SER A O 1
ATOM 881 N N . PHE A 1 110 ? 11.115 14.646 -25.110 1.00 93.81 110 PHE A N 1
ATOM 882 C CA . PHE A 1 110 ? 10.730 14.941 -26.498 1.00 93.81 110 PHE A CA 1
ATOM 883 C C . PHE A 1 110 ? 11.330 13.969 -27.522 1.00 93.81 110 PHE A C 1
ATOM 885 O O . PHE A 1 110 ? 10.672 13.635 -28.506 1.00 93.81 110 PHE A O 1
ATOM 892 N N . GLN A 1 111 ? 12.563 13.508 -27.307 1.00 95.31 111 GLN A N 1
ATOM 893 C CA . GLN A 1 111 ? 13.219 12.555 -28.207 1.00 95.31 111 GLN A CA 1
ATOM 894 C C . GLN A 1 111 ? 12.731 11.116 -28.008 1.00 95.31 111 GLN A C 1
ATOM 896 O O . GLN A 1 111 ? 12.745 10.330 -28.953 1.00 95.31 111 GLN A O 1
ATOM 901 N N . ILE A 1 112 ? 12.282 10.774 -26.801 1.00 96.00 112 ILE A N 1
ATOM 902 C CA . ILE A 1 112 ? 11.813 9.435 -26.435 1.00 96.00 112 ILE A CA 1
ATOM 903 C C . ILE A 1 112 ? 10.353 9.218 -26.815 1.00 96.00 112 ILE A C 1
ATOM 905 O O . ILE A 1 112 ? 10.010 8.117 -27.234 1.00 96.00 112 ILE A O 1
ATOM 909 N N . ALA A 1 113 ? 9.505 10.247 -26.751 1.00 95.94 113 ALA A N 1
ATOM 910 C CA . ALA A 1 113 ? 8.103 10.155 -27.159 1.00 95.94 113 ALA A CA 1
ATOM 911 C C . ALA A 1 113 ? 7.882 9.460 -28.528 1.00 95.94 113 ALA A C 1
ATOM 913 O O . ALA A 1 113 ? 7.086 8.523 -28.581 1.00 95.94 113 ALA A O 1
ATOM 914 N N . PRO A 1 114 ? 8.597 9.803 -29.623 1.00 97.12 114 PRO A N 1
ATOM 915 C CA . PRO A 1 114 ? 8.452 9.093 -30.901 1.00 97.12 114 PRO A CA 1
ATOM 916 C C . PRO A 1 114 ? 9.035 7.668 -30.902 1.00 97.12 114 PRO A C 1
ATOM 918 O O . PRO A 1 114 ? 8.705 6.879 -31.782 1.00 97.12 114 PRO A O 1
ATOM 921 N N . LEU A 1 115 ? 9.903 7.326 -29.945 1.00 97.69 115 LEU A N 1
ATOM 922 C CA . LEU A 1 115 ? 10.476 5.984 -29.778 1.00 97.69 115 LEU A CA 1
ATOM 923 C C . LEU A 1 115 ? 9.633 5.097 -28.850 1.00 97.69 115 LEU A C 1
ATOM 925 O O . LEU A 1 115 ? 9.869 3.890 -28.789 1.00 97.69 115 LEU A O 1
ATOM 929 N N . TRP A 1 116 ? 8.650 5.669 -28.149 1.00 97.69 116 TRP A N 1
ATOM 930 C CA . TRP A 1 116 ? 7.845 4.968 -27.154 1.00 97.69 116 TRP A CA 1
ATOM 931 C C . TRP A 1 116 ? 7.176 3.687 -27.669 1.00 97.69 116 TRP A C 1
ATOM 933 O O . TRP A 1 116 ? 7.275 2.691 -26.961 1.00 97.69 116 TRP A O 1
ATOM 943 N N . PRO A 1 117 ? 6.585 3.617 -28.882 1.00 97.44 117 PRO A N 1
ATOM 944 C CA . PRO A 1 117 ? 6.022 2.358 -29.378 1.00 97.44 117 PRO A CA 1
ATOM 945 C C . PRO A 1 117 ? 7.052 1.221 -29.426 1.00 97.44 117 PRO A C 1
ATOM 947 O O . PRO A 1 117 ? 6.748 0.089 -29.062 1.00 97.44 117 PRO A O 1
ATOM 950 N N . SER A 1 118 ? 8.293 1.537 -29.814 1.00 97.31 118 SER A N 1
ATOM 951 C CA . SER A 1 118 ? 9.396 0.576 -29.840 1.00 97.31 118 SER A CA 1
ATOM 952 C C . SER A 1 118 ? 9.833 0.172 -28.431 1.00 97.31 118 SER A C 1
ATOM 954 O O . SER A 1 118 ? 10.007 -1.015 -28.157 1.00 97.31 118 SER A O 1
ATOM 956 N N . ILE A 1 119 ? 9.965 1.145 -27.524 1.00 97.81 119 ILE A N 1
ATOM 957 C CA . ILE A 1 119 ? 10.292 0.908 -26.110 1.00 97.81 119 ILE A CA 1
ATOM 958 C C . ILE A 1 119 ? 9.231 0.027 -25.457 1.00 97.81 119 ILE A C 1
ATOM 960 O O . ILE A 1 119 ? 9.576 -0.960 -24.819 1.00 97.81 119 ILE A O 1
ATOM 964 N N . TRP A 1 120 ? 7.954 0.336 -25.665 1.00 97.50 120 TRP A N 1
ATOM 965 C CA . TRP A 1 120 ? 6.832 -0.382 -25.080 1.00 97.50 120 TRP A CA 1
ATOM 966 C C . TRP A 1 120 ? 6.840 -1.872 -25.436 1.00 97.50 120 TRP A C 1
ATOM 968 O O . TRP A 1 120 ? 6.760 -2.706 -24.537 1.00 97.50 120 TRP A O 1
ATOM 978 N N . VAL A 1 121 ? 7.038 -2.215 -26.713 1.00 96.12 121 VAL A N 1
ATOM 979 C CA . VAL A 1 121 ? 7.147 -3.619 -27.149 1.00 96.12 121 VAL A CA 1
ATOM 980 C C . VAL A 1 121 ? 8.303 -4.332 -26.442 1.00 96.12 121 VAL A C 1
ATOM 982 O O . VAL A 1 121 ? 8.143 -5.451 -25.958 1.00 96.12 121 VAL A O 1
ATOM 985 N N . TRP A 1 122 ? 9.458 -3.677 -26.316 1.00 96.25 122 TRP A N 1
ATOM 986 C CA . TRP A 1 122 ? 10.595 -4.249 -25.595 1.00 96.25 122 TRP A CA 1
ATOM 987 C C . TRP A 1 122 ? 10.336 -4.399 -24.094 1.00 96.25 122 TRP A C 1
ATOM 989 O O . TRP A 1 122 ? 10.756 -5.399 -23.520 1.00 96.25 122 TRP A O 1
ATOM 999 N N . LEU A 1 123 ? 9.604 -3.482 -23.455 1.00 96.56 123 LEU A N 1
ATOM 1000 C CA . LEU A 1 123 ? 9.188 -3.647 -22.059 1.00 96.56 123 LEU A CA 1
ATOM 1001 C C . LEU A 1 123 ? 8.264 -4.858 -21.884 1.00 96.56 123 LEU A C 1
ATOM 1003 O O . LEU A 1 123 ? 8.420 -5.602 -20.920 1.00 96.56 123 LEU A O 1
ATOM 1007 N N . GLN A 1 124 ? 7.349 -5.099 -22.826 1.00 95.31 124 GLN A N 1
ATOM 1008 C CA . GLN A 1 124 ? 6.489 -6.285 -22.802 1.00 95.31 124 GLN A CA 1
ATOM 1009 C C . GLN A 1 124 ? 7.299 -7.581 -22.941 1.00 95.31 124 GLN A C 1
ATOM 1011 O O . GLN A 1 124 ? 7.031 -8.542 -22.222 1.00 95.31 124 GLN A O 1
ATOM 1016 N N . ILE A 1 125 ? 8.312 -7.595 -23.814 1.00 93.00 125 ILE A N 1
ATOM 1017 C CA . ILE A 1 125 ? 9.232 -8.731 -23.983 1.00 93.00 125 ILE A CA 1
ATOM 1018 C C . ILE A 1 125 ? 10.033 -8.969 -22.701 1.00 93.00 125 ILE A C 1
ATOM 1020 O O . ILE A 1 125 ? 10.009 -10.075 -22.173 1.00 93.00 125 ILE A O 1
ATOM 1024 N N . LEU A 1 126 ? 10.663 -7.927 -22.150 1.00 92.69 126 LEU A N 1
ATOM 1025 C CA . LEU A 1 126 ? 11.427 -8.007 -20.898 1.00 92.69 126 LEU A CA 1
ATOM 1026 C C . LEU A 1 126 ? 10.566 -8.420 -19.698 1.00 92.69 126 LEU A C 1
ATOM 1028 O O . LEU A 1 126 ? 11.073 -9.032 -18.765 1.00 92.69 126 LEU A O 1
ATOM 1032 N N . ARG A 1 127 ? 9.271 -8.087 -19.703 1.00 92.00 127 ARG A N 1
ATOM 1033 C CA . ARG A 1 127 ? 8.308 -8.526 -18.687 1.00 92.00 127 ARG A CA 1
ATOM 1034 C C . ARG A 1 127 ? 7.901 -9.988 -18.869 1.00 92.00 127 ARG A C 1
ATOM 1036 O O . ARG A 1 127 ? 7.631 -10.663 -17.884 1.00 92.00 127 ARG A O 1
ATOM 1043 N N . ALA A 1 128 ? 7.789 -10.461 -20.111 1.00 89.69 128 ALA A N 1
ATOM 1044 C CA . ALA A 1 128 ? 7.472 -11.857 -20.411 1.00 89.69 128 ALA A CA 1
ATOM 1045 C C . ALA A 1 128 ? 8.633 -12.804 -20.061 1.00 89.69 128 ALA A C 1
ATOM 1047 O O . ALA A 1 128 ? 8.428 -14.012 -19.930 1.00 89.69 128 ALA A O 1
ATOM 1048 N N . GLU A 1 129 ? 9.841 -12.265 -19.888 1.00 83.31 129 GLU A N 1
ATOM 1049 C CA . GLU A 1 129 ? 10.960 -12.990 -19.302 1.00 83.31 129 GLU A CA 1
ATOM 1050 C C . GLU A 1 129 ? 10.655 -13.333 -17.840 1.00 83.31 129 GLU A C 1
ATOM 1052 O O . GLU A 1 129 ? 10.446 -12.462 -16.995 1.00 83.31 129 GLU A O 1
ATOM 1057 N N . GLY A 1 130 ? 10.642 -14.629 -17.532 1.00 76.31 130 GLY A N 1
ATOM 1058 C CA . GLY A 1 130 ? 10.465 -15.096 -16.164 1.00 76.31 130 GLY A CA 1
ATOM 1059 C C . GLY A 1 130 ? 11.612 -14.657 -15.238 1.00 76.31 130 GLY A C 1
ATOM 1060 O O . GLY A 1 130 ? 12.705 -14.310 -15.708 1.00 76.31 130 GLY A O 1
ATOM 1061 N N . PRO A 1 131 ? 11.398 -14.736 -13.910 1.00 71.88 131 PRO A N 1
ATOM 1062 C CA . PRO A 1 131 ? 12.390 -14.359 -12.897 1.00 71.88 131 PRO A CA 1
ATOM 1063 C C . PRO A 1 131 ? 13.682 -15.191 -12.958 1.00 71.88 131 PRO A C 1
ATOM 1065 O O . PRO A 1 131 ? 14.705 -14.766 -12.437 1.00 71.88 131 PRO A O 1
ATOM 1068 N N . GLU A 1 132 ? 13.659 -16.350 -13.625 1.00 73.75 132 GLU A N 1
ATOM 1069 C CA . GLU A 1 132 ? 14.815 -17.240 -13.816 1.00 73.75 132 GLU A CA 1
ATOM 1070 C C . GLU A 1 132 ? 15.874 -16.687 -14.783 1.00 73.75 132 GLU A C 1
ATOM 1072 O O . GLU A 1 132 ? 16.949 -17.269 -14.940 1.00 73.75 132 GLU A O 1
ATOM 1077 N N . SER A 1 133 ? 15.589 -15.573 -15.458 1.00 74.56 133 SER A N 1
ATOM 1078 C CA . SER A 1 133 ? 16.531 -14.985 -16.405 1.00 74.56 133 SER A CA 1
ATOM 1079 C C . SER A 1 133 ? 17.734 -14.405 -15.650 1.00 74.56 133 SER A C 1
ATOM 1081 O O . SER A 1 133 ? 17.538 -13.593 -14.742 1.00 74.56 133 SER A O 1
ATOM 1083 N N . PRO A 1 134 ? 18.982 -14.752 -16.026 1.00 74.12 134 PRO A N 1
ATOM 1084 C CA . PRO A 1 134 ? 20.154 -14.284 -15.316 1.00 74.12 134 PRO A CA 1
ATOM 1085 C C . PRO A 1 134 ? 20.226 -12.753 -15.400 1.00 74.12 134 PRO A C 1
ATOM 1087 O O . PRO A 1 134 ? 19.814 -12.171 -16.424 1.00 74.12 134 PRO A O 1
ATOM 1090 N N . PRO A 1 135 ? 20.724 -12.098 -14.335 1.00 75.94 135 PRO A N 1
ATOM 1091 C CA . PRO A 1 135 ? 20.945 -10.662 -14.342 1.00 75.94 135 PRO A CA 1
ATOM 1092 C C . PRO A 1 135 ? 21.887 -10.297 -15.489 1.00 75.94 135 PRO A C 1
ATOM 1094 O O . PRO A 1 135 ? 22.817 -11.038 -15.815 1.00 75.94 135 PRO A O 1
ATOM 1097 N N . VAL A 1 136 ? 21.617 -9.164 -16.129 1.00 74.81 136 VAL A N 1
ATOM 1098 C CA . VAL A 1 136 ? 22.442 -8.679 -17.234 1.00 74.81 136 VAL A CA 1
ATOM 1099 C C . VAL A 1 136 ? 23.706 -8.040 -16.662 1.00 74.81 136 VAL A C 1
ATOM 1101 O O . VAL A 1 136 ? 23.616 -7.137 -15.831 1.00 74.81 136 VAL A O 1
ATOM 1104 N N . ASP A 1 137 ? 24.876 -8.485 -17.125 1.00 69.06 137 ASP A N 1
ATOM 1105 C CA . ASP A 1 137 ? 26.160 -7.882 -16.760 1.00 69.06 137 ASP A CA 1
ATOM 1106 C C . ASP A 1 137 ? 26.324 -6.525 -17.466 1.00 69.06 137 ASP A C 1
ATOM 1108 O O . ASP A 1 137 ? 26.781 -6.401 -18.610 1.00 69.06 137 ASP A O 1
ATOM 1112 N N . ILE A 1 138 ? 25.870 -5.473 -16.791 1.00 66.00 138 ILE A N 1
ATOM 1113 C CA . ILE A 1 138 ? 26.158 -4.095 -17.172 1.00 66.00 138 ILE A CA 1
ATOM 1114 C C . ILE A 1 138 ? 27.522 -3.758 -16.556 1.00 66.00 138 ILE A C 1
ATOM 1116 O O . ILE A 1 138 ? 27.597 -3.245 -15.447 1.00 66.00 138 ILE A O 1
ATOM 1120 N N . ALA A 1 139 ? 28.577 -4.145 -17.275 1.00 55.00 139 ALA A N 1
ATOM 1121 C CA . ALA A 1 139 ? 29.993 -4.074 -16.907 1.00 55.00 139 ALA A CA 1
ATOM 1122 C C . ALA A 1 139 ? 30.414 -2.988 -15.884 1.00 55.00 139 ALA A C 1
ATOM 1124 O O . ALA A 1 139 ? 30.099 -1.810 -16.037 1.00 55.00 139 ALA A O 1
ATOM 1125 N N . GLU A 1 140 ? 31.254 -3.413 -14.930 1.00 49.34 140 GLU A N 1
ATOM 1126 C CA . GLU A 1 140 ? 32.236 -2.641 -14.139 1.00 49.34 140 GLU A CA 1
ATOM 1127 C C . GLU A 1 140 ? 31.770 -1.429 -13.307 1.00 49.34 140 GLU A C 1
ATOM 1129 O O . GLU A 1 140 ? 32.623 -0.715 -12.780 1.00 49.34 140 GLU A O 1
ATOM 1134 N N . GLU A 1 141 ? 30.474 -1.201 -13.072 1.00 47.19 141 GLU A N 1
ATOM 1135 C CA . GLU A 1 141 ? 30.068 -0.311 -11.974 1.00 47.19 141 GLU A CA 1
ATOM 1136 C C . GLU A 1 141 ? 29.962 -1.094 -10.651 1.00 47.19 141 GLU A C 1
ATOM 1138 O O . GLU A 1 141 ? 28.951 -1.754 -10.399 1.00 47.19 141 GLU A O 1
ATOM 1143 N N . PRO A 1 142 ? 30.950 -0.991 -9.733 1.00 45.56 142 PRO A N 1
ATOM 1144 C CA . PRO A 1 142 ? 30.935 -1.708 -8.453 1.00 45.56 142 PRO A CA 1
ATOM 1145 C C . PRO A 1 142 ? 29.824 -1.242 -7.498 1.00 45.56 142 PRO A C 1
ATOM 1147 O O . PRO A 1 142 ? 29.751 -1.719 -6.370 1.00 45.56 142 PRO A O 1
ATOM 1150 N N . ARG A 1 143 ? 28.978 -0.286 -7.910 1.00 50.78 143 ARG A N 1
ATOM 1151 C CA . ARG A 1 143 ? 27.930 0.289 -7.062 1.00 50.78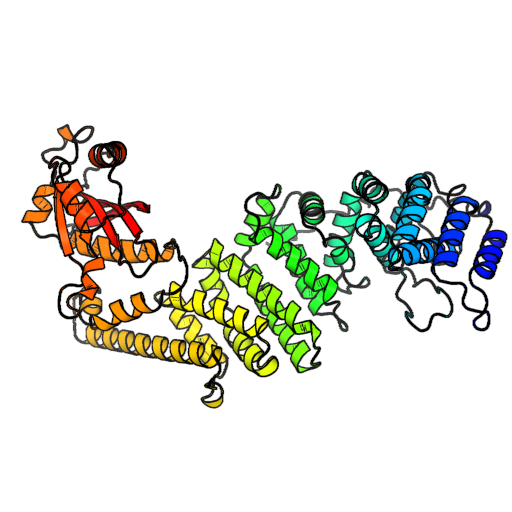 143 ARG A CA 1
ATOM 1152 C C . ARG A 1 143 ? 26.626 -0.507 -7.067 1.00 50.78 143 ARG A C 1
ATOM 1154 O O . ARG A 1 143 ? 25.879 -0.354 -6.110 1.00 50.78 143 ARG A O 1
ATOM 1161 N N . TYR A 1 144 ? 26.371 -1.351 -8.076 1.00 48.97 144 TYR A N 1
ATOM 1162 C CA . TYR A 1 144 ? 25.118 -2.122 -8.179 1.00 48.97 144 TYR A CA 1
ATOM 1163 C C . TYR A 1 144 ? 25.323 -3.526 -8.788 1.00 48.97 144 TYR A C 1
ATOM 1165 O O . TYR A 1 144 ? 24.791 -3.815 -9.863 1.00 48.97 144 TYR A O 1
ATOM 1173 N N . PRO A 1 145 ? 26.117 -4.413 -8.157 1.00 42.22 145 PRO A N 1
ATOM 1174 C CA . PRO A 1 145 ? 26.280 -5.780 -8.642 1.00 42.22 145 PRO A CA 1
ATOM 1175 C C . PRO A 1 145 ? 24.947 -6.551 -8.579 1.00 42.22 145 PRO A C 1
ATOM 1177 O O . PRO A 1 145 ? 24.421 -6.799 -7.501 1.00 42.22 145 PRO A O 1
ATOM 1180 N N . GLY A 1 146 ? 24.422 -6.971 -9.738 1.00 51.88 146 GLY A N 1
ATOM 1181 C CA . GLY A 1 146 ? 23.407 -8.035 -9.834 1.00 51.88 146 GLY A CA 1
ATOM 1182 C C . GLY A 1 146 ? 21.924 -7.639 -9.919 1.00 51.88 146 GLY A C 1
ATOM 1183 O O . GLY A 1 146 ? 21.084 -8.532 -9.903 1.00 51.88 146 GLY A O 1
ATOM 1184 N N . GLU A 1 147 ? 21.559 -6.358 -10.052 1.00 59.97 147 GLU A N 1
ATOM 1185 C CA . GLU A 1 147 ? 20.154 -5.924 -9.859 1.00 59.97 147 GLU A CA 1
ATOM 1186 C C . GLU A 1 147 ? 19.290 -5.732 -11.123 1.00 59.97 147 GLU A C 1
ATOM 1188 O O . GLU A 1 147 ? 18.093 -5.425 -11.027 1.00 59.97 147 GLU A O 1
ATOM 1193 N N . TYR A 1 148 ? 19.859 -5.882 -12.320 1.00 72.06 148 TYR A N 1
ATOM 1194 C CA . TYR A 1 148 ? 19.154 -5.562 -13.568 1.00 72.06 148 TYR A CA 1
ATOM 1195 C C . TYR A 1 148 ? 18.717 -6.820 -14.310 1.00 72.06 148 TYR A C 1
ATOM 1197 O O . TYR A 1 148 ? 19.290 -7.211 -15.328 1.00 72.06 148 TYR A O 1
ATOM 1205 N N . ASN A 1 149 ? 17.673 -7.460 -13.786 1.00 80.69 149 ASN A N 1
ATOM 1206 C CA . ASN A 1 149 ? 16.870 -8.391 -14.572 1.00 80.69 149 ASN A CA 1
ATOM 1207 C C . ASN A 1 149 ? 15.790 -7.633 -15.374 1.00 80.69 149 ASN A C 1
ATOM 1209 O O . ASN A 1 149 ? 15.534 -6.446 -15.138 1.00 80.69 149 ASN A O 1
ATOM 1213 N N . GLY A 1 150 ? 15.187 -8.313 -16.354 1.00 86.50 150 GLY A N 1
ATOM 1214 C CA . GLY A 1 150 ? 14.155 -7.742 -17.228 1.00 86.50 150 GLY A CA 1
ATOM 1215 C C . GLY A 1 150 ? 13.021 -7.064 -16.445 1.00 86.50 150 GLY A C 1
ATOM 1216 O O . GLY A 1 150 ? 12.808 -5.865 -16.638 1.00 86.50 150 GLY A O 1
ATOM 1217 N N . PRO A 1 151 ? 12.364 -7.756 -15.492 1.00 89.00 151 PRO A N 1
ATOM 1218 C CA . PRO A 1 151 ? 11.277 -7.181 -14.695 1.00 89.00 151 PRO A CA 1
ATOM 1219 C C . PRO A 1 151 ? 11.664 -5.923 -13.899 1.00 89.00 151 PRO A C 1
ATOM 1221 O O . PRO A 1 151 ? 10.937 -4.929 -13.921 1.00 89.00 151 PRO A O 1
ATOM 1224 N N . SER A 1 152 ? 12.830 -5.924 -13.243 1.00 88.94 152 SER A N 1
ATOM 1225 C CA . SER A 1 152 ? 13.357 -4.765 -12.505 1.00 88.94 152 SER A CA 1
ATOM 1226 C C . SER A 1 152 ? 13.581 -3.564 -13.432 1.00 88.94 152 SER A C 1
ATOM 1228 O O . SER A 1 152 ? 13.211 -2.435 -13.097 1.00 88.94 152 SER A O 1
ATOM 1230 N N . MET A 1 153 ? 14.109 -3.806 -14.638 1.00 92.38 153 MET A N 1
ATOM 1231 C CA . MET A 1 153 ? 14.284 -2.761 -15.649 1.00 92.38 153 MET A CA 1
ATOM 1232 C C . MET A 1 153 ? 12.942 -2.190 -16.118 1.00 92.38 153 MET A C 1
ATOM 1234 O O . MET A 1 153 ? 12.819 -0.975 -16.266 1.00 92.38 153 MET A O 1
ATOM 1238 N N . VAL A 1 154 ? 11.922 -3.037 -16.300 1.00 95.06 154 VAL A N 1
ATOM 1239 C CA . VAL A 1 154 ? 10.572 -2.593 -16.685 1.00 95.06 154 VAL A CA 1
ATOM 1240 C C . VAL A 1 154 ? 10.003 -1.627 -15.653 1.00 95.06 154 VAL A C 1
ATOM 1242 O O . VAL A 1 154 ? 9.594 -0.523 -16.016 1.00 95.06 154 VAL A O 1
ATOM 1245 N N . VAL A 1 155 ? 10.035 -1.993 -14.369 1.00 94.25 155 VAL A N 1
ATOM 1246 C CA . VAL A 1 155 ? 9.562 -1.114 -13.290 1.00 94.25 155 VAL A CA 1
ATOM 1247 C C . VAL A 1 155 ? 10.321 0.210 -13.290 1.00 94.25 155 VAL A C 1
ATOM 1249 O O . VAL A 1 155 ? 9.699 1.268 -13.196 1.00 94.25 155 VAL A O 1
ATOM 1252 N N . ARG A 1 156 ? 11.651 0.171 -13.421 1.00 93.12 156 ARG A N 1
ATOM 1253 C CA . ARG A 1 156 ? 12.488 1.372 -13.375 1.00 93.12 156 ARG A CA 1
ATOM 1254 C C . ARG A 1 156 ? 12.195 2.325 -14.535 1.00 93.12 156 ARG A C 1
ATOM 1256 O O . ARG A 1 156 ? 11.983 3.509 -14.299 1.00 93.12 156 ARG A O 1
ATOM 1263 N N . VAL A 1 157 ? 12.108 1.814 -15.767 1.00 95.69 157 VAL A N 1
ATOM 1264 C CA . VAL A 1 157 ? 11.759 2.619 -16.952 1.00 95.69 157 VAL A CA 1
ATOM 1265 C C . VAL A 1 157 ? 10.387 3.265 -16.785 1.00 95.69 157 VAL A C 1
ATOM 1267 O O . VAL A 1 157 ? 10.249 4.473 -16.981 1.00 95.69 157 VAL A O 1
ATOM 1270 N N . LEU A 1 158 ? 9.380 2.481 -16.386 1.00 95.69 158 LEU A N 1
ATOM 1271 C CA . LEU A 1 158 ? 8.030 2.999 -16.168 1.00 95.69 158 LEU A CA 1
ATOM 1272 C C . LEU A 1 158 ? 8.011 4.060 -15.068 1.00 95.69 158 LEU A C 1
ATOM 1274 O O . LEU A 1 158 ? 7.399 5.109 -15.247 1.00 95.69 158 LEU A O 1
ATOM 1278 N N . HIS A 1 159 ? 8.716 3.830 -13.962 1.00 93.75 159 HIS A N 1
ATOM 1279 C CA . HIS A 1 159 ? 8.812 4.792 -12.870 1.00 93.75 159 HIS A CA 1
ATOM 1280 C C . HIS A 1 159 ? 9.398 6.122 -13.345 1.00 93.75 159 HIS A C 1
ATOM 1282 O O . HIS A 1 159 ? 8.775 7.165 -13.142 1.00 93.75 159 HIS A O 1
ATOM 1288 N N . SER A 1 160 ? 10.533 6.090 -14.046 1.00 93.31 160 SER A N 1
ATOM 1289 C CA . SER A 1 160 ? 11.178 7.299 -14.561 1.00 93.31 160 SER A CA 1
ATOM 1290 C C . SER A 1 160 ? 10.305 8.041 -15.572 1.00 93.31 160 SER A C 1
ATOM 1292 O O . SER A 1 160 ? 10.224 9.267 -15.533 1.00 93.31 160 SER A O 1
ATOM 1294 N N . PHE A 1 161 ? 9.624 7.325 -16.468 1.00 94.62 161 PHE A N 1
ATOM 1295 C CA . PHE A 1 161 ? 8.828 7.960 -17.523 1.00 94.62 161 PHE A CA 1
ATOM 1296 C C . PHE A 1 161 ? 7.499 8.513 -16.993 1.00 94.62 161 PHE A C 1
ATOM 1298 O O . PHE A 1 161 ? 6.994 9.508 -17.513 1.00 94.62 161 PHE A O 1
ATOM 1305 N N . ILE A 1 162 ? 6.936 7.898 -15.948 1.00 92.62 162 ILE A N 1
ATOM 1306 C CA . ILE A 1 162 ? 5.692 8.355 -15.319 1.00 92.62 162 ILE A CA 1
ATOM 1307 C C . ILE A 1 162 ? 5.962 9.528 -14.368 1.00 92.62 162 ILE A C 1
ATOM 1309 O O . ILE A 1 162 ? 5.200 10.499 -14.385 1.00 92.62 162 ILE A O 1
ATOM 1313 N N . TYR A 1 163 ? 7.023 9.461 -13.552 1.00 89.81 163 TYR A N 1
ATOM 1314 C CA . TYR A 1 163 ? 7.190 10.342 -12.390 1.00 89.81 163 TYR A CA 1
ATOM 1315 C C . TYR A 1 163 ? 8.284 11.409 -12.494 1.00 89.81 163 TYR A C 1
ATOM 1317 O O . TYR A 1 163 ? 8.218 12.378 -11.734 1.00 89.81 163 TYR A O 1
ATOM 1325 N N . SER A 1 164 ? 9.275 11.296 -13.385 1.00 82.94 164 SER A N 1
ATOM 1326 C CA . SER A 1 164 ? 10.359 12.287 -13.418 1.00 82.94 164 SER A CA 1
ATOM 1327 C C . SER A 1 164 ? 9.886 13.625 -14.024 1.00 82.94 164 SER A C 1
ATOM 1329 O O . SER A 1 164 ? 9.440 13.670 -15.175 1.00 82.94 164 SER A O 1
ATOM 1331 N N . PRO A 1 165 ? 9.987 14.761 -13.308 1.00 77.62 165 PRO A N 1
ATOM 1332 C CA . PRO A 1 165 ? 9.646 16.074 -13.859 1.00 77.62 165 PRO A CA 1
ATOM 1333 C C . PRO A 1 165 ? 10.673 16.531 -14.920 1.00 77.62 165 PRO A C 1
ATOM 1335 O O . PRO A 1 165 ? 11.849 16.200 -14.790 1.00 77.62 165 PRO A O 1
ATOM 1338 N N . PRO A 1 166 ? 10.297 17.339 -15.938 1.00 56.00 166 PRO A N 1
ATOM 1339 C CA . PRO A 1 166 ? 8.987 17.905 -16.258 1.00 56.00 166 PRO A CA 1
ATOM 1340 C C . PRO A 1 166 ? 8.392 17.230 -17.510 1.00 56.00 166 PRO A C 1
ATOM 1342 O O . PRO A 1 166 ? 8.524 17.728 -18.623 1.00 56.00 166 PRO A O 1
ATOM 1345 N N . GLN A 1 167 ? 7.756 16.071 -17.361 1.00 64.25 167 GLN A N 1
ATOM 1346 C CA . GLN A 1 167 ? 7.418 15.229 -18.516 1.00 64.25 167 GLN A CA 1
ATOM 1347 C C . GLN A 1 167 ? 5.923 15.053 -18.755 1.00 64.25 167 GLN A C 1
ATOM 1349 O O . GLN A 1 167 ? 5.488 13.947 -19.059 1.00 64.25 167 GLN A O 1
ATOM 1354 N N . ALA A 1 168 ? 5.122 16.119 -18.663 1.00 73.31 168 ALA A N 1
ATOM 1355 C CA . ALA A 1 168 ? 3.672 15.998 -18.852 1.00 73.31 168 ALA A CA 1
ATOM 1356 C C . ALA A 1 168 ? 3.310 15.218 -20.135 1.00 73.31 168 ALA A C 1
ATOM 1358 O O . ALA A 1 168 ? 2.444 14.352 -20.085 1.00 73.31 168 ALA A O 1
ATOM 1359 N N . ASN A 1 169 ? 4.037 15.424 -21.242 1.00 88.25 169 ASN A N 1
ATOM 1360 C CA . ASN A 1 169 ? 3.769 14.736 -22.509 1.00 88.25 169 ASN A CA 1
ATOM 1361 C C . ASN A 1 169 ? 4.160 13.246 -22.506 1.00 88.25 169 ASN A C 1
ATOM 1363 O O . ASN A 1 169 ? 3.318 12.420 -22.850 1.00 88.25 169 ASN A O 1
ATOM 1367 N N . LEU A 1 170 ? 5.394 12.883 -22.122 1.00 93.06 170 LEU A N 1
ATOM 1368 C CA . LEU A 1 170 ? 5.824 11.473 -22.103 1.00 93.06 170 LEU A CA 1
ATOM 1369 C C . LEU A 1 170 ? 5.082 10.675 -21.025 1.00 93.06 170 LEU A C 1
ATOM 1371 O O . LEU A 1 170 ? 4.610 9.581 -21.309 1.00 93.06 170 LEU A O 1
ATOM 1375 N N . SER A 1 171 ? 4.882 11.252 -19.838 1.00 93.25 171 SER A N 1
ATOM 1376 C CA . SER A 1 171 ? 4.082 10.638 -18.774 1.00 93.25 171 SER A CA 1
ATOM 1377 C C . SER A 1 171 ? 2.640 10.403 -19.233 1.00 93.25 171 SER A C 1
ATOM 1379 O O . SER A 1 171 ? 2.130 9.293 -19.101 1.00 93.25 171 SER A O 1
ATOM 1381 N N . THR A 1 172 ? 2.002 11.389 -19.882 1.00 93.19 172 THR A N 1
ATOM 1382 C CA . THR A 1 172 ? 0.650 11.212 -20.448 1.00 93.19 172 THR A CA 1
ATOM 1383 C C . THR A 1 172 ? 0.630 10.132 -21.527 1.00 93.19 172 THR A C 1
ATOM 1385 O O . THR A 1 172 ? -0.254 9.278 -21.511 1.00 93.19 172 THR A O 1
ATOM 1388 N N . LEU A 1 173 ? 1.601 10.130 -22.445 1.00 95.88 173 LEU A N 1
ATOM 1389 C CA . LEU A 1 173 ? 1.713 9.119 -23.499 1.00 95.88 173 LEU A CA 1
ATOM 1390 C C . LEU A 1 173 ? 1.823 7.707 -22.905 1.00 95.88 173 LEU A C 1
ATOM 1392 O O . LEU A 1 173 ? 1.064 6.815 -23.279 1.00 95.88 173 LEU A O 1
ATOM 1396 N N . VAL A 1 174 ? 2.717 7.520 -21.936 1.00 95.12 174 VAL A N 1
ATOM 1397 C CA . VAL A 1 174 ? 2.918 6.244 -21.238 1.00 95.12 174 VAL A CA 1
ATOM 1398 C C . VAL A 1 174 ? 1.627 5.843 -20.527 1.00 95.12 174 VAL A C 1
ATOM 1400 O O . VAL A 1 174 ? 1.065 4.797 -20.830 1.00 95.12 174 VAL A O 1
ATOM 1403 N N . MET A 1 175 ? 1.068 6.709 -19.679 1.00 93.12 175 MET A N 1
ATOM 1404 C CA . MET A 1 175 ? -0.144 6.425 -18.898 1.00 93.12 175 MET A CA 1
ATOM 1405 C C . MET A 1 175 ? -1.399 6.165 -19.746 1.00 93.12 175 MET A C 1
ATOM 1407 O O . MET A 1 175 ? -2.341 5.527 -19.269 1.00 93.12 175 MET A O 1
ATOM 1411 N N . THR A 1 176 ? -1.438 6.640 -20.992 1.00 94.62 176 THR A N 1
ATOM 1412 C CA . THR A 1 176 ? -2.539 6.393 -21.942 1.00 94.62 176 THR A CA 1
ATOM 1413 C C . THR A 1 176 ? -2.284 5.207 -22.873 1.00 94.62 176 THR A C 1
ATOM 1415 O O . THR A 1 176 ? -3.160 4.852 -23.660 1.00 94.62 176 THR A O 1
ATOM 1418 N N . THR A 1 177 ? -1.127 4.549 -22.762 1.00 96.56 177 THR A N 1
ATOM 1419 C CA . THR A 1 177 ? -0.764 3.404 -23.604 1.00 96.56 177 THR A CA 1
ATOM 1420 C C . THR A 1 177 ? -1.667 2.197 -23.321 1.00 96.56 177 THR A C 1
ATOM 1422 O O . THR A 1 177 ? -1.775 1.770 -22.164 1.00 96.56 177 THR A O 1
ATOM 1425 N N . PRO A 1 178 ? -2.308 1.610 -24.353 1.00 96.19 178 PRO A N 1
ATOM 1426 C CA . PRO A 1 178 ? -3.123 0.409 -24.195 1.00 96.19 178 PRO A CA 1
ATOM 1427 C C . PRO A 1 178 ? -2.332 -0.752 -23.578 1.00 96.19 178 PRO A C 1
ATOM 1429 O O . PRO A 1 178 ? -1.195 -1.016 -23.963 1.00 96.19 178 PRO A O 1
ATOM 1432 N N . GLY A 1 179 ? -2.937 -1.447 -22.612 1.00 95.00 179 GLY A N 1
ATOM 1433 C CA . GLY A 1 179 ? -2.334 -2.603 -21.938 1.00 95.00 179 GLY A CA 1
ATOM 1434 C C . GLY A 1 179 ? -1.295 -2.275 -20.857 1.00 95.00 179 GLY A C 1
ATOM 1435 O O . GLY A 1 179 ? -0.949 -3.164 -20.084 1.00 95.00 179 GLY A O 1
ATOM 1436 N N . LEU A 1 180 ? -0.834 -1.021 -20.719 1.00 95.38 180 LEU A N 1
ATOM 1437 C CA . LEU A 1 180 ? 0.120 -0.653 -19.659 1.00 95.38 180 LEU A CA 1
ATOM 1438 C C . LEU A 1 180 ? -0.421 -0.987 -18.268 1.00 95.38 180 LEU A C 1
ATOM 1440 O O . LEU A 1 180 ? 0.268 -1.562 -17.432 1.00 95.38 180 LEU A O 1
ATOM 1444 N N . LYS A 1 181 ? -1.671 -0.608 -18.031 1.00 93.81 181 LYS A N 1
ATOM 1445 C CA . LYS A 1 181 ? -2.332 -0.718 -16.730 1.00 93.81 181 LYS A CA 1
ATOM 1446 C C . LYS A 1 181 ? -2.512 -2.171 -16.327 1.00 93.81 181 LYS A C 1
ATOM 1448 O O . LYS A 1 181 ? -2.149 -2.546 -15.218 1.00 93.81 181 LYS A O 1
ATOM 1453 N N . GLU A 1 182 ? -2.984 -2.975 -17.275 1.00 95.25 182 GLU A N 1
ATOM 1454 C CA . GLU A 1 182 ? -3.105 -4.423 -17.145 1.00 95.25 182 GLU A CA 1
ATOM 1455 C C . GLU A 1 182 ? -1.746 -5.059 -16.834 1.00 95.25 182 GLU A C 1
ATOM 1457 O O . GLU A 1 182 ? -1.642 -5.867 -15.915 1.00 95.25 182 GLU A O 1
ATOM 1462 N N . MET A 1 183 ? -0.685 -4.648 -17.537 1.00 95.19 183 MET A N 1
ATOM 1463 C CA . MET A 1 183 ? 0.664 -5.155 -17.293 1.00 95.19 183 MET A CA 1
ATOM 1464 C C . MET A 1 183 ? 1.160 -4.818 -15.881 1.00 95.19 183 MET A C 1
ATOM 1466 O O . MET A 1 183 ? 1.646 -5.709 -15.192 1.00 95.19 183 MET A O 1
ATOM 1470 N N . VAL A 1 184 ? 1.016 -3.568 -15.428 1.00 94.94 184 VAL A N 1
ATOM 1471 C CA . VAL A 1 184 ? 1.458 -3.138 -14.088 1.00 94.94 184 VAL A CA 1
ATOM 1472 C C . VAL A 1 184 ? 0.673 -3.850 -12.985 1.00 94.94 184 VAL A C 1
ATOM 1474 O O . VAL A 1 184 ? 1.274 -4.356 -12.038 1.00 94.94 184 VAL A O 1
ATOM 1477 N N . ALA A 1 185 ? -0.653 -3.943 -13.115 1.00 95.31 185 ALA A N 1
ATOM 1478 C CA . ALA A 1 185 ? -1.486 -4.673 -12.163 1.00 95.31 185 ALA A CA 1
ATOM 1479 C C . ALA A 1 185 ? -1.099 -6.157 -12.103 1.00 95.31 185 ALA A C 1
ATOM 1481 O O . ALA A 1 185 ? -0.945 -6.706 -11.013 1.00 95.31 185 ALA A O 1
ATOM 1482 N N . ARG A 1 186 ? -0.851 -6.780 -13.261 1.00 94.81 186 ARG A N 1
ATOM 1483 C CA . ARG A 1 186 ? -0.410 -8.173 -13.345 1.00 94.81 186 ARG A CA 1
ATOM 1484 C C . ARG A 1 186 ? 0.943 -8.378 -12.675 1.00 94.81 186 ARG A C 1
ATOM 1486 O O . ARG A 1 186 ? 1.061 -9.270 -11.847 1.00 94.81 186 ARG A O 1
ATOM 1493 N N . MET A 1 187 ? 1.928 -7.524 -12.957 1.00 94.06 187 MET A N 1
ATOM 1494 C CA . MET A 1 187 ? 3.245 -7.576 -12.305 1.00 94.06 187 MET A CA 1
ATOM 1495 C C . MET A 1 187 ? 3.125 -7.469 -10.779 1.00 94.06 187 MET A C 1
ATOM 1497 O O . MET A 1 187 ? 3.756 -8.228 -10.044 1.00 94.06 187 MET A O 1
ATOM 1501 N N . TRP A 1 188 ? 2.266 -6.572 -10.290 1.00 95.00 188 TRP A N 1
ATOM 1502 C CA . TRP A 1 188 ? 2.021 -6.403 -8.859 1.00 95.00 188 TRP A CA 1
ATOM 1503 C C . TRP A 1 188 ? 1.358 -7.646 -8.230 1.00 95.00 188 TRP A C 1
ATOM 1505 O O . TRP A 1 188 ? 1.715 -8.047 -7.119 1.00 95.00 188 TRP A O 1
ATOM 1515 N N . LEU A 1 189 ? 0.430 -8.300 -8.935 1.00 94.56 189 LEU A N 1
ATOM 1516 C CA . LEU A 1 189 ? -0.186 -9.560 -8.499 1.00 94.56 189 LEU A CA 1
ATOM 1517 C C . LEU A 1 189 ? 0.805 -10.739 -8.532 1.00 94.56 189 LEU A C 1
ATOM 1519 O O . LEU A 1 189 ? 0.843 -11.534 -7.594 1.00 94.56 189 LEU A O 1
ATOM 1523 N N . GLU A 1 190 ? 1.626 -10.841 -9.576 1.00 93.06 190 GLU A N 1
ATOM 1524 C CA . GLU A 1 190 ? 2.627 -11.902 -9.758 1.00 93.06 190 GLU A CA 1
ATOM 1525 C C . GLU A 1 190 ? 3.699 -11.860 -8.672 1.00 93.06 190 GLU A C 1
ATOM 1527 O O . GLU A 1 190 ? 3.979 -12.872 -8.032 1.00 93.06 190 GLU A O 1
ATOM 1532 N N . GLU A 1 191 ? 4.238 -10.675 -8.385 1.00 93.12 191 GLU A N 1
ATOM 1533 C CA . GLU A 1 191 ? 5.159 -10.471 -7.266 1.00 93.12 191 GLU A CA 1
ATOM 1534 C C . GLU A 1 191 ? 4.529 -10.905 -5.931 1.00 93.12 191 GLU A C 1
ATOM 1536 O O . GLU A 1 191 ? 5.199 -11.491 -5.088 1.00 93.12 191 GLU A O 1
ATOM 1541 N N . ALA A 1 192 ? 3.229 -10.672 -5.734 1.00 93.19 192 ALA A N 1
ATOM 1542 C CA . ALA A 1 192 ? 2.534 -11.102 -4.525 1.00 93.19 192 ALA A CA 1
ATOM 1543 C C . ALA A 1 192 ? 2.339 -12.619 -4.425 1.00 93.19 192 ALA A C 1
ATOM 1545 O O . ALA A 1 192 ? 2.183 -13.142 -3.319 1.00 93.19 192 ALA A O 1
ATOM 1546 N N . ALA A 1 193 ? 2.292 -13.310 -5.566 1.00 91.25 193 ALA A N 1
ATOM 1547 C CA . ALA A 1 193 ? 2.212 -14.761 -5.651 1.00 91.25 193 ALA A CA 1
ATOM 1548 C C . ALA A 1 193 ? 3.591 -15.410 -5.466 1.00 91.25 193 ALA A C 1
ATOM 1550 O O . ALA A 1 193 ? 3.672 -16.479 -4.852 1.00 91.25 193 ALA A O 1
ATOM 1551 N N . ASP A 1 194 ? 4.665 -14.728 -5.865 1.00 88.88 194 ASP A N 1
ATOM 1552 C CA . ASP A 1 194 ? 6.047 -15.163 -5.676 1.00 88.88 194 ASP A CA 1
ATOM 1553 C C . ASP A 1 194 ? 6.436 -15.211 -4.185 1.00 88.88 194 ASP A C 1
ATOM 1555 O O . ASP A 1 194 ? 6.421 -14.216 -3.458 1.00 88.88 194 ASP A O 1
ATOM 1559 N N . ILE A 1 195 ? 6.734 -16.415 -3.692 1.00 86.31 195 ILE A N 1
ATOM 1560 C CA . ILE A 1 195 ? 7.148 -16.656 -2.299 1.00 86.31 195 ILE A CA 1
ATOM 1561 C C . ILE A 1 195 ? 8.626 -16.298 -2.113 1.00 86.31 195 ILE A C 1
ATOM 1563 O O . ILE A 1 195 ? 9.033 -15.920 -1.017 1.00 86.31 195 ILE A O 1
ATOM 1567 N N . THR A 1 196 ? 9.421 -16.414 -3.177 1.00 84.50 196 THR A N 1
ATOM 1568 C CA . THR A 1 196 ? 10.854 -16.106 -3.164 1.00 84.50 196 THR A CA 1
ATOM 1569 C C . THR A 1 196 ? 11.117 -14.608 -3.210 1.00 84.50 196 THR A C 1
ATOM 1571 O O . THR A 1 196 ? 12.187 -14.165 -2.802 1.00 84.50 196 THR A O 1
ATOM 1574 N N . ALA A 1 197 ? 10.122 -13.839 -3.667 1.00 83.38 197 ALA A N 1
ATOM 1575 C CA . ALA A 1 197 ? 10.213 -12.407 -3.886 1.00 83.38 197 ALA A CA 1
ATOM 1576 C C . ALA A 1 197 ? 11.446 -12.029 -4.725 1.00 83.38 197 ALA A C 1
ATOM 1578 O O . ALA A 1 197 ? 12.143 -11.060 -4.413 1.00 83.38 197 ALA A O 1
ATOM 1579 N N . ALA A 1 198 ? 11.697 -12.792 -5.795 1.00 79.75 198 ALA A N 1
ATOM 1580 C CA . ALA A 1 198 ? 12.897 -12.717 -6.629 1.00 79.75 198 ALA A CA 1
ATOM 1581 C C . ALA A 1 198 ? 13.154 -11.310 -7.196 1.00 79.75 198 ALA A C 1
ATOM 1583 O O . ALA A 1 198 ? 14.295 -10.948 -7.466 1.00 79.75 198 ALA A O 1
ATOM 1584 N N . ASN A 1 199 ? 12.096 -10.506 -7.340 1.00 75.75 199 ASN A N 1
ATOM 1585 C CA . ASN A 1 199 ? 12.143 -9.149 -7.890 1.00 75.75 199 ASN A CA 1
ATOM 1586 C C . ASN A 1 199 ? 11.927 -8.035 -6.851 1.00 75.75 199 ASN A C 1
ATOM 1588 O O . ASN A 1 199 ? 11.718 -6.882 -7.227 1.00 75.75 199 ASN A O 1
ATOM 1592 N N . GLY A 1 200 ? 11.943 -8.341 -5.550 1.00 82.00 200 GLY A N 1
ATOM 1593 C CA . GLY A 1 200 ? 11.967 -7.306 -4.510 1.00 82.00 200 GLY A CA 1
ATOM 1594 C C . GLY A 1 200 ? 10.691 -6.466 -4.359 1.00 82.00 200 GLY A C 1
ATOM 1595 O O . GLY A 1 200 ? 10.767 -5.372 -3.816 1.00 82.00 200 GLY A O 1
ATOM 1596 N N . PHE A 1 201 ? 9.535 -6.925 -4.853 1.00 91.06 201 PHE A N 1
ATOM 1597 C CA . PHE A 1 201 ? 8.265 -6.174 -4.824 1.00 91.06 201 PHE A CA 1
ATOM 1598 C C . PHE A 1 201 ? 8.329 -4.774 -5.476 1.00 91.06 201 PHE A C 1
ATOM 1600 O O . PHE A 1 201 ? 7.560 -3.875 -5.124 1.00 91.06 201 PHE A O 1
ATOM 1607 N N . ARG A 1 202 ? 9.241 -4.571 -6.438 1.00 92.31 202 ARG A N 1
ATOM 1608 C CA . ARG A 1 202 ? 9.556 -3.249 -7.002 1.00 92.31 202 ARG A CA 1
ATOM 1609 C C . ARG A 1 202 ? 8.370 -2.573 -7.683 1.00 92.31 202 ARG A C 1
ATOM 1611 O O . ARG A 1 202 ? 8.331 -1.344 -7.732 1.00 92.31 202 ARG A O 1
ATOM 1618 N N . THR A 1 203 ? 7.370 -3.326 -8.144 1.00 94.19 203 THR A N 1
ATOM 1619 C CA . THR A 1 203 ? 6.167 -2.748 -8.765 1.00 94.19 203 THR A CA 1
ATOM 1620 C C . THR A 1 203 ? 5.444 -1.749 -7.844 1.00 94.19 203 THR A C 1
ATOM 1622 O O . THR A 1 203 ? 4.801 -0.822 -8.336 1.00 94.19 203 THR A O 1
ATOM 1625 N N . SER A 1 204 ? 5.623 -1.829 -6.518 1.00 93.81 204 SER A N 1
ATOM 1626 C CA . SER A 1 204 ? 5.085 -0.849 -5.559 1.00 93.81 204 SER A CA 1
ATOM 1627 C C . SER A 1 204 ? 5.603 0.579 -5.785 1.00 93.81 204 SER A C 1
ATOM 1629 O O . SER A 1 204 ? 4.900 1.543 -5.486 1.00 93.81 204 SER A O 1
ATOM 1631 N N . LEU A 1 205 ? 6.787 0.752 -6.386 1.00 92.25 205 LEU A N 1
ATOM 1632 C CA . LEU A 1 205 ? 7.317 2.068 -6.767 1.00 92.25 205 LEU A CA 1
ATOM 1633 C C . LEU A 1 205 ? 6.419 2.782 -7.788 1.00 92.25 205 LEU A C 1
ATOM 1635 O O . LEU A 1 205 ? 6.417 4.013 -7.854 1.00 92.25 205 LEU A O 1
ATOM 1639 N N . LEU A 1 206 ? 5.623 2.036 -8.562 1.00 92.50 206 LEU A N 1
ATOM 1640 C CA . LEU A 1 206 ? 4.683 2.600 -9.526 1.00 92.50 206 LEU A CA 1
ATOM 1641 C C . LEU A 1 206 ? 3.413 3.169 -8.875 1.00 92.50 206 LEU A C 1
ATOM 1643 O O . LEU A 1 206 ? 2.620 3.791 -9.575 1.00 92.50 206 LEU A O 1
ATOM 1647 N N . LEU A 1 207 ? 3.242 3.036 -7.554 1.00 87.38 207 LEU A N 1
ATOM 1648 C CA . LEU A 1 207 ? 2.058 3.461 -6.790 1.00 87.38 207 LEU A CA 1
ATOM 1649 C C . LEU A 1 207 ? 2.298 4.753 -5.976 1.00 87.38 207 LEU A C 1
ATOM 1651 O O . LEU A 1 207 ? 1.698 4.972 -4.925 1.00 87.38 207 LEU A O 1
ATOM 1655 N N . ARG A 1 208 ? 3.217 5.620 -6.431 1.00 83.81 208 ARG A N 1
ATOM 1656 C CA . ARG A 1 208 ? 3.642 6.834 -5.701 1.00 83.81 208 ARG A CA 1
ATOM 1657 C C . ARG A 1 208 ? 2.640 7.985 -5.701 1.00 83.81 208 ARG A C 1
ATOM 1659 O O . ARG A 1 208 ? 2.724 8.833 -4.816 1.00 83.81 208 ARG A O 1
ATOM 1666 N N . SER A 1 209 ? 1.758 8.069 -6.694 1.00 81.81 209 SER A N 1
ATOM 1667 C CA . SER A 1 209 ? 0.805 9.176 -6.835 1.00 81.81 209 SER A CA 1
ATOM 1668 C C . SER A 1 209 ? -0.628 8.701 -6.668 1.00 81.81 209 SER A C 1
ATOM 1670 O O . SER A 1 209 ? -1.012 7.685 -7.236 1.00 81.81 209 SER A O 1
ATOM 1672 N N . ASP A 1 210 ? -1.433 9.489 -5.960 1.00 77.56 210 ASP A N 1
ATOM 1673 C CA . ASP A 1 210 ? -2.858 9.248 -5.729 1.00 77.56 210 ASP A CA 1
ATOM 1674 C C . ASP A 1 210 ? -3.647 8.937 -7.010 1.00 77.56 210 ASP A C 1
ATOM 1676 O O . ASP A 1 210 ? -4.414 7.976 -7.043 1.00 77.56 210 ASP A O 1
ATOM 1680 N N . SER A 1 211 ? -3.441 9.718 -8.077 1.00 77.94 211 SER A N 1
ATOM 1681 C CA . SER A 1 211 ? -4.152 9.528 -9.350 1.00 77.94 211 SER A CA 1
ATOM 1682 C C . SER A 1 211 ? -3.760 8.226 -10.042 1.00 77.94 211 SER A C 1
ATOM 1684 O O . SER A 1 211 ? -4.588 7.564 -10.662 1.00 77.94 211 SER A O 1
ATOM 1686 N N . VAL A 1 212 ? -2.491 7.852 -9.921 1.00 79.06 212 VAL A N 1
ATOM 1687 C CA . VAL A 1 212 ? -1.928 6.652 -10.529 1.00 79.06 212 VAL A CA 1
ATOM 1688 C C . VAL A 1 212 ? -2.361 5.405 -9.751 1.00 79.06 212 VAL A C 1
ATOM 1690 O O . VAL A 1 212 ? -2.780 4.414 -10.346 1.00 79.06 212 VAL A O 1
ATOM 1693 N N . THR A 1 213 ? -2.350 5.483 -8.422 1.00 82.31 213 THR A N 1
ATOM 1694 C CA . THR A 1 213 ? -2.791 4.415 -7.523 1.00 82.31 213 THR A CA 1
ATOM 1695 C C . THR A 1 213 ? -4.262 4.075 -7.731 1.00 82.31 213 THR A C 1
ATOM 1697 O O . THR A 1 213 ? -4.595 2.908 -7.914 1.00 82.31 213 THR A O 1
ATOM 1700 N N . GLU A 1 214 ? -5.151 5.068 -7.761 1.00 83.31 214 GLU A N 1
ATOM 1701 C CA . GLU A 1 214 ? -6.581 4.840 -8.002 1.00 83.31 214 GLU A CA 1
ATOM 1702 C C . GLU A 1 214 ? -6.833 4.164 -9.354 1.00 83.31 214 GLU A C 1
ATOM 1704 O O . GLU A 1 214 ? -7.581 3.185 -9.451 1.00 83.31 214 GLU A O 1
ATOM 1709 N N . PHE A 1 215 ? -6.119 4.636 -10.375 1.00 81.06 215 PHE A N 1
ATOM 1710 C CA . PHE A 1 215 ? -6.197 4.082 -11.711 1.00 81.06 215 PHE A CA 1
ATOM 1711 C C . PHE A 1 215 ? -5.793 2.591 -11.733 1.00 81.06 215 PHE A C 1
ATOM 1713 O O . PHE A 1 215 ? -6.509 1.753 -12.284 1.00 81.06 215 PHE A O 1
ATOM 1720 N N . PHE A 1 216 ? -4.665 2.233 -11.115 1.00 86.19 216 PHE A N 1
ATOM 1721 C CA . PHE A 1 216 ? -4.161 0.856 -11.134 1.00 86.19 216 PHE A CA 1
ATOM 1722 C C . PHE A 1 216 ? -4.955 -0.109 -10.251 1.00 86.19 216 PHE A C 1
ATOM 1724 O O . PHE A 1 216 ? -5.097 -1.278 -10.602 1.00 86.19 216 PHE A O 1
ATOM 1731 N N . LEU A 1 217 ? -5.511 0.351 -9.129 1.00 89.88 217 LEU A N 1
ATOM 1732 C CA . LEU A 1 217 ? -6.267 -0.523 -8.229 1.00 89.88 217 LEU A CA 1
ATOM 1733 C C . LEU A 1 217 ? -7.553 -1.061 -8.858 1.00 89.88 217 LEU A C 1
ATOM 1735 O O . LEU A 1 217 ? -7.953 -2.184 -8.553 1.00 89.88 217 LEU A O 1
ATOM 1739 N N . THR A 1 218 ? -8.171 -0.299 -9.761 1.00 91.56 218 THR A N 1
ATOM 1740 C CA . THR A 1 218 ? -9.322 -0.774 -10.544 1.00 91.56 218 THR A CA 1
ATOM 1741 C C . THR A 1 218 ? -8.951 -2.010 -11.364 1.00 91.56 218 THR A C 1
ATOM 1743 O O . THR A 1 218 ? -9.674 -3.005 -11.362 1.00 91.56 218 THR A O 1
ATOM 1746 N N . GLU A 1 219 ? -7.779 -1.978 -11.996 1.00 94.38 219 GLU A N 1
ATOM 1747 C CA . GLU A 1 219 ? -7.262 -3.077 -12.807 1.00 94.38 219 GLU A CA 1
ATOM 1748 C C . GLU A 1 219 ? -6.850 -4.286 -11.949 1.00 94.38 219 GLU A C 1
ATOM 1750 O O . GLU A 1 219 ? -7.140 -5.427 -12.300 1.00 94.38 219 GLU A O 1
ATOM 1755 N N . VAL A 1 220 ? -6.262 -4.055 -10.769 1.00 94.81 220 VAL A N 1
ATOM 1756 C CA . VAL A 1 220 ? -5.955 -5.123 -9.798 1.00 94.81 220 VAL A CA 1
ATOM 1757 C C . VAL A 1 220 ? -7.226 -5.865 -9.372 1.00 94.81 220 VAL A C 1
ATOM 1759 O O . VAL A 1 220 ? -7.240 -7.096 -9.325 1.00 94.81 220 VAL A O 1
ATOM 1762 N N . VAL A 1 221 ? -8.313 -5.139 -9.086 1.00 95.00 221 VAL A N 1
ATOM 1763 C CA . VAL A 1 221 ? -9.608 -5.749 -8.741 1.00 95.00 221 VAL A CA 1
ATOM 1764 C C . VAL A 1 221 ? -10.180 -6.523 -9.929 1.00 95.00 221 VAL A C 1
ATOM 1766 O O . VAL A 1 221 ? -10.672 -7.635 -9.734 1.00 95.00 221 VAL A O 1
ATOM 1769 N N . ALA A 1 222 ? -10.088 -5.983 -11.148 1.00 95.00 222 ALA A N 1
ATOM 1770 C CA . ALA A 1 222 ? -10.538 -6.666 -12.360 1.00 95.00 222 ALA A CA 1
ATOM 1771 C C . ALA A 1 222 ? -9.801 -8.000 -12.571 1.00 95.00 222 ALA A C 1
ATOM 1773 O O . ALA A 1 222 ? -10.447 -9.031 -12.758 1.00 95.00 222 ALA A O 1
ATOM 1774 N N . GLN A 1 223 ? -8.472 -8.013 -12.431 1.00 95.25 223 GLN A N 1
ATOM 1775 C CA . GLN A 1 223 ? -7.655 -9.228 -12.544 1.00 95.25 223 GLN A CA 1
ATOM 1776 C C . GLN A 1 223 ? -7.859 -10.214 -11.388 1.00 95.25 223 GLN A C 1
ATOM 1778 O O . GLN A 1 223 ? -7.645 -11.411 -11.546 1.00 95.25 223 GLN A O 1
ATOM 1783 N N . CYS A 1 224 ? -8.367 -9.747 -10.248 1.00 95.31 224 CYS A N 1
ATOM 1784 C CA . CYS A 1 224 ? -8.879 -10.599 -9.174 1.00 95.31 224 CYS A CA 1
ATOM 1785 C C . CYS A 1 224 ? -10.323 -11.089 -9.432 1.00 95.31 224 CYS A C 1
ATOM 1787 O O . CYS A 1 224 ? -11.049 -11.394 -8.484 1.00 95.31 224 CYS A O 1
ATOM 1789 N N . GLY A 1 225 ? -10.784 -11.122 -10.687 1.00 94.62 225 GLY A N 1
ATOM 1790 C CA . GLY A 1 225 ? -12.137 -11.549 -11.062 1.00 94.62 225 GLY A CA 1
ATOM 1791 C C . GLY A 1 225 ? -13.240 -10.611 -10.561 1.00 94.62 225 GLY A C 1
ATOM 1792 O O . GLY A 1 225 ? -14.346 -11.056 -10.262 1.00 94.62 225 GLY A O 1
ATOM 1793 N N . GLY A 1 226 ? -12.929 -9.326 -10.371 1.00 93.88 226 GLY A N 1
ATOM 1794 C CA . GLY A 1 226 ? -13.827 -8.353 -9.742 1.00 93.88 226 GLY A CA 1
ATOM 1795 C C . GLY A 1 226 ? -13.956 -8.509 -8.220 1.00 93.88 226 GLY A C 1
ATOM 1796 O O . GLY A 1 226 ? -14.744 -7.797 -7.595 1.00 93.88 226 GLY A O 1
ATOM 1797 N N . ASN A 1 227 ? -13.199 -9.421 -7.596 1.00 94.94 227 ASN A N 1
ATOM 1798 C CA . ASN A 1 227 ? -13.253 -9.661 -6.158 1.00 94.94 227 ASN A CA 1
ATOM 1799 C C . ASN A 1 227 ? -12.289 -8.736 -5.399 1.00 94.94 227 ASN A C 1
ATOM 1801 O O . ASN A 1 227 ? -11.093 -8.998 -5.265 1.00 94.94 227 ASN A O 1
ATOM 1805 N N . ALA A 1 228 ? -12.839 -7.667 -4.831 1.00 94.62 228 ALA A N 1
ATOM 1806 C CA . ALA A 1 228 ? -12.076 -6.714 -4.035 1.00 94.62 228 ALA A CA 1
ATOM 1807 C C . ALA A 1 228 ? -11.486 -7.304 -2.738 1.00 94.62 228 ALA A C 1
ATOM 1809 O O . ALA A 1 228 ? -10.433 -6.851 -2.298 1.00 94.62 228 ALA A O 1
ATOM 1810 N N . ASP A 1 229 ? -12.108 -8.319 -2.127 1.00 95.50 229 ASP A N 1
ATOM 1811 C CA . ASP A 1 229 ? -11.544 -8.994 -0.947 1.00 95.50 229 ASP A CA 1
ATOM 1812 C C . ASP A 1 229 ? -10.261 -9.757 -1.309 1.00 95.50 229 ASP A C 1
ATOM 1814 O O . ASP A 1 229 ? -9.257 -9.667 -0.602 1.00 95.50 229 ASP A O 1
ATOM 1818 N N . ALA A 1 230 ? -10.250 -10.412 -2.476 1.00 95.88 230 ALA A N 1
ATOM 1819 C CA . ALA A 1 230 ? -9.051 -11.049 -3.010 1.00 95.88 230 ALA A CA 1
ATOM 1820 C C . ALA A 1 230 ? -7.932 -10.025 -3.264 1.00 95.88 230 ALA A C 1
ATOM 1822 O O . ALA A 1 230 ? -6.798 -10.262 -2.851 1.00 95.88 230 ALA A O 1
ATOM 1823 N N . ALA A 1 231 ? -8.249 -8.857 -3.834 1.00 95.56 231 ALA A N 1
ATOM 1824 C CA . ALA A 1 231 ? -7.274 -7.781 -4.024 1.00 95.56 231 ALA A CA 1
ATOM 1825 C C . ALA A 1 231 ? -6.684 -7.273 -2.690 1.00 95.56 231 ALA A C 1
ATOM 1827 O O . ALA A 1 231 ? -5.467 -7.116 -2.571 1.00 95.56 231 ALA A O 1
ATOM 1828 N N . VAL A 1 232 ? -7.511 -7.085 -1.651 1.00 96.12 232 VAL A N 1
ATOM 1829 C CA . VAL A 1 232 ? -7.030 -6.718 -0.302 1.00 96.12 232 VAL A CA 1
ATOM 1830 C C . VAL A 1 232 ? -6.133 -7.805 0.276 1.00 96.12 232 VAL A C 1
ATOM 1832 O O . VAL A 1 232 ? -5.068 -7.503 0.813 1.00 96.12 232 VAL A O 1
ATOM 1835 N N . LYS A 1 233 ? -6.523 -9.076 0.149 1.00 96.56 233 LYS A N 1
ATOM 1836 C CA . LYS A 1 233 ? -5.707 -10.203 0.604 1.00 96.56 233 LYS A CA 1
ATOM 1837 C C . LYS A 1 233 ? -4.337 -10.210 -0.074 1.00 96.56 233 LYS A C 1
ATOM 1839 O O . LYS A 1 233 ? -3.339 -10.445 0.603 1.00 96.56 233 LYS A O 1
ATOM 1844 N N . VAL A 1 234 ? -4.282 -9.929 -1.376 1.00 95.50 234 VAL A N 1
ATOM 1845 C CA . VAL A 1 234 ? -3.025 -9.812 -2.120 1.00 95.50 234 VAL A CA 1
ATOM 1846 C C . VAL A 1 234 ? -2.177 -8.649 -1.593 1.00 95.50 234 VAL A C 1
ATOM 1848 O O . VAL A 1 234 ? -1.003 -8.859 -1.294 1.00 95.50 234 VAL A O 1
ATOM 1851 N N . ALA A 1 235 ? -2.765 -7.469 -1.366 1.00 95.75 235 ALA A N 1
ATOM 1852 C CA . ALA A 1 235 ? -2.059 -6.324 -0.776 1.00 95.75 235 ALA A CA 1
ATOM 1853 C C . ALA A 1 235 ? -1.436 -6.666 0.590 1.00 95.75 235 ALA A C 1
ATOM 1855 O O . ALA A 1 235 ? -0.261 -6.401 0.838 1.00 95.75 235 ALA A O 1
ATOM 1856 N N . LEU A 1 236 ? -2.206 -7.316 1.469 1.00 96.50 236 LEU A N 1
ATOM 1857 C CA . LEU A 1 236 ? -1.726 -7.741 2.786 1.00 96.50 236 LEU A CA 1
ATOM 1858 C C . LEU A 1 236 ? -0.618 -8.800 2.685 1.00 96.50 236 LEU A C 1
ATOM 1860 O O . LEU A 1 236 ? 0.332 -8.769 3.467 1.00 96.50 236 LEU A O 1
ATOM 1864 N N . LEU A 1 237 ? -0.720 -9.729 1.727 1.00 95.56 237 LEU A N 1
ATOM 1865 C CA . LEU A 1 237 ? 0.313 -10.735 1.475 1.00 95.56 237 LEU A CA 1
ATOM 1866 C C . LEU A 1 237 ? 1.619 -10.106 0.990 1.00 95.56 237 LEU A C 1
ATOM 1868 O O . LEU A 1 237 ? 2.671 -10.515 1.473 1.00 95.56 237 LEU A O 1
ATOM 1872 N N . ARG A 1 238 ? 1.564 -9.103 0.106 1.00 95.00 238 ARG A N 1
ATOM 1873 C CA . ARG A 1 238 ? 2.757 -8.363 -0.333 1.00 95.00 238 ARG A CA 1
ATOM 1874 C C . ARG A 1 238 ? 3.462 -7.688 0.826 1.00 95.00 238 ARG A C 1
ATOM 1876 O O . ARG A 1 238 ? 4.647 -7.921 1.020 1.00 95.00 238 ARG A O 1
ATOM 1883 N N . ILE A 1 239 ? 2.724 -6.931 1.642 1.00 95.88 239 ILE A N 1
ATOM 1884 C CA . ILE A 1 239 ? 3.290 -6.251 2.817 1.00 95.88 239 ILE A CA 1
ATOM 1885 C C . ILE A 1 239 ? 3.947 -7.273 3.742 1.00 95.88 239 ILE A C 1
ATOM 1887 O O . ILE A 1 239 ? 5.078 -7.080 4.180 1.00 95.88 239 ILE A O 1
ATOM 1891 N N . LYS A 1 240 ? 3.263 -8.389 4.021 1.00 95.38 240 LYS A N 1
ATOM 1892 C CA . LYS A 1 240 ? 3.812 -9.452 4.862 1.00 95.38 240 LYS A CA 1
ATOM 1893 C C . LYS A 1 240 ? 5.107 -10.025 4.277 1.00 95.38 240 LYS A C 1
ATOM 1895 O O . LYS A 1 240 ? 6.105 -10.083 4.987 1.00 95.38 240 LYS A O 1
ATOM 1900 N N . ARG A 1 241 ? 5.098 -10.434 3.007 1.00 94.38 241 ARG A N 1
ATOM 1901 C CA . ARG A 1 241 ? 6.254 -11.075 2.364 1.00 94.38 241 ARG A CA 1
ATOM 1902 C C . ARG A 1 241 ? 7.423 -10.113 2.179 1.00 94.38 241 ARG A C 1
ATOM 1904 O O . ARG A 1 241 ? 8.555 -10.514 2.417 1.00 94.38 241 ARG A O 1
ATOM 1911 N N . GLY A 1 242 ? 7.163 -8.848 1.852 1.00 92.75 242 GLY A N 1
ATOM 1912 C CA . GLY A 1 242 ? 8.188 -7.802 1.799 1.00 92.75 242 GLY A CA 1
ATOM 1913 C C . GLY A 1 242 ? 8.921 -7.656 3.134 1.00 92.75 242 GLY A C 1
ATOM 1914 O O . GLY A 1 242 ? 10.142 -7.569 3.169 1.00 92.75 242 GLY A O 1
ATOM 1915 N N . MET A 1 243 ? 8.199 -7.757 4.254 1.00 93.25 243 MET A N 1
ATOM 1916 C CA . MET A 1 243 ? 8.804 -7.757 5.593 1.00 93.25 243 MET A CA 1
ATOM 1917 C C . MET A 1 243 ? 9.547 -9.056 5.955 1.00 93.25 243 MET A C 1
ATOM 1919 O O . MET A 1 243 ? 10.313 -9.071 6.922 1.00 93.25 243 MET A O 1
ATOM 1923 N N . GLU A 1 244 ? 9.286 -10.162 5.254 1.00 92.06 244 GLU A N 1
ATOM 1924 C CA . GLU A 1 244 ? 9.896 -11.478 5.494 1.00 92.06 244 GLU A CA 1
ATOM 1925 C C . GLU A 1 244 ? 11.184 -11.704 4.688 1.00 92.06 244 GLU A C 1
ATOM 1927 O O . GLU A 1 244 ? 11.902 -12.664 4.972 1.00 92.06 244 GLU A O 1
ATOM 1932 N N . GLN A 1 245 ? 11.511 -10.816 3.744 1.00 90.62 245 GLN A N 1
ATOM 1933 C CA . GLN A 1 245 ? 12.765 -10.855 2.989 1.00 90.62 245 GLN A CA 1
ATOM 1934 C C . GLN A 1 245 ? 13.992 -10.755 3.909 1.00 90.62 245 GLN A C 1
ATOM 1936 O O . GLN A 1 245 ? 13.944 -10.142 4.979 1.00 90.62 245 GLN A O 1
ATOM 1941 N N . SER A 1 246 ? 15.114 -11.343 3.479 1.00 89.06 246 SER A N 1
ATOM 1942 C CA . SER A 1 246 ? 16.404 -11.198 4.171 1.00 89.06 246 SER A CA 1
ATOM 1943 C C . SER A 1 246 ? 16.878 -9.745 4.191 1.00 89.06 246 SER A C 1
ATOM 1945 O O . SER A 1 246 ? 17.439 -9.297 5.187 1.00 89.06 246 SER A O 1
ATOM 1947 N N . GLU A 1 247 ? 16.593 -9.014 3.112 1.00 88.44 247 GLU A N 1
ATOM 1948 C CA . GLU A 1 247 ? 16.873 -7.590 2.941 1.00 88.44 247 GLU A CA 1
ATOM 1949 C C . GLU A 1 247 ? 15.585 -6.882 2.489 1.00 88.44 247 GLU A C 1
ATOM 1951 O O . GLU A 1 247 ? 15.347 -6.743 1.290 1.00 88.44 247 GLU A O 1
ATOM 1956 N N . PRO A 1 248 ? 14.697 -6.500 3.428 1.00 91.06 248 PRO A N 1
ATOM 1957 C CA . PRO A 1 248 ? 13.433 -5.856 3.085 1.00 91.06 248 PRO A CA 1
ATOM 1958 C C . PRO A 1 248 ? 13.628 -4.520 2.361 1.00 91.06 248 PRO A C 1
ATOM 1960 O O . PRO A 1 248 ? 14.306 -3.624 2.870 1.00 91.06 248 PRO A O 1
ATOM 1963 N N . ASP A 1 249 ? 12.946 -4.339 1.228 1.00 91.50 249 ASP A N 1
ATOM 1964 C CA . ASP A 1 249 ? 12.816 -3.023 0.598 1.00 91.50 249 ASP A CA 1
ATOM 1965 C C . ASP A 1 249 ? 11.741 -2.197 1.330 1.00 91.50 249 ASP A C 1
ATOM 1967 O O . ASP A 1 249 ? 10.524 -2.314 1.114 1.00 91.50 249 ASP A O 1
ATOM 1971 N N . PHE A 1 250 ? 12.208 -1.347 2.244 1.00 92.31 250 PHE A N 1
ATOM 1972 C CA . PHE A 1 250 ? 11.358 -0.471 3.047 1.00 92.31 250 PHE A CA 1
ATOM 1973 C C . PHE A 1 250 ? 10.605 0.573 2.213 1.00 92.31 250 PHE A C 1
ATOM 1975 O O . PHE A 1 250 ? 9.495 0.948 2.595 1.00 92.31 250 PHE A O 1
ATOM 1982 N N . SER A 1 251 ? 11.152 1.010 1.072 1.00 91.69 251 SER A N 1
ATOM 1983 C CA . SER A 1 251 ? 10.483 1.970 0.187 1.00 91.69 251 SER A CA 1
ATOM 1984 C C . SER A 1 251 ? 9.299 1.317 -0.519 1.00 91.69 251 SER A C 1
ATOM 1986 O O . SER A 1 251 ? 8.201 1.875 -0.535 1.00 91.69 251 SER A O 1
ATOM 1988 N N . CYS A 1 252 ? 9.482 0.109 -1.057 1.00 92.56 252 CYS A N 1
ATOM 1989 C CA . CYS A 1 252 ? 8.390 -0.651 -1.670 1.00 92.56 252 CYS A CA 1
ATOM 1990 C C . CYS A 1 252 ? 7.283 -0.955 -0.653 1.00 92.56 252 CYS A C 1
ATOM 1992 O O . CYS A 1 252 ? 6.100 -0.734 -0.920 1.00 92.56 252 CYS A O 1
ATOM 1994 N N . SER A 1 253 ? 7.678 -1.338 0.560 1.00 93.62 253 SER A N 1
ATOM 1995 C CA . SER A 1 253 ? 6.753 -1.603 1.663 1.00 93.62 253 SER A CA 1
ATOM 1996 C C . SER A 1 253 ? 5.959 -0.369 2.095 1.00 93.62 253 SER A C 1
ATOM 1998 O O . SER A 1 253 ? 4.761 -0.459 2.368 1.00 93.62 253 SER A O 1
ATOM 2000 N N . GLN A 1 254 ? 6.605 0.801 2.133 1.00 94.19 254 GLN A N 1
ATOM 2001 C CA . GLN A 1 254 ? 5.936 2.075 2.382 1.00 94.19 254 GLN A CA 1
ATOM 2002 C C . GLN A 1 254 ? 4.844 2.344 1.341 1.00 94.19 254 GLN A C 1
ATOM 2004 O O . GLN A 1 254 ? 3.754 2.783 1.710 1.00 94.19 254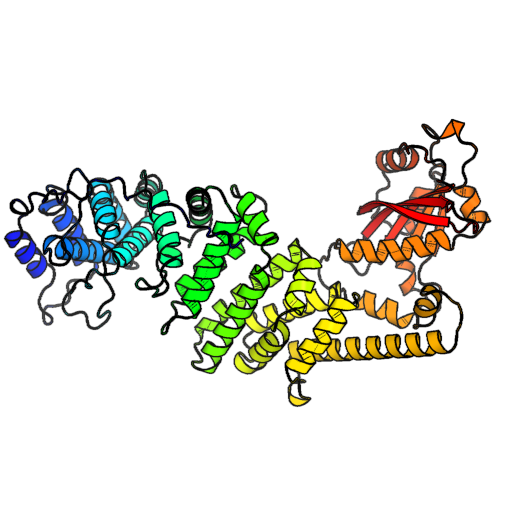 GLN A O 1
ATOM 2009 N N . HIS A 1 255 ? 5.106 2.072 0.061 1.00 93.75 255 HIS A N 1
ATOM 2010 C CA . HIS A 1 255 ? 4.110 2.258 -0.992 1.00 93.75 255 HIS A CA 1
ATOM 2011 C C . HIS A 1 255 ? 2.946 1.269 -0.881 1.00 93.75 255 HIS A C 1
ATOM 2013 O O . HIS A 1 255 ? 1.799 1.704 -0.961 1.00 93.75 255 HIS A O 1
ATOM 2019 N N . ASP A 1 256 ? 3.197 -0.014 -0.602 1.00 94.94 256 ASP A N 1
ATOM 2020 C CA . ASP A 1 256 ? 2.116 -0.993 -0.407 1.00 94.94 256 ASP A CA 1
ATOM 2021 C C . ASP A 1 256 ? 1.228 -0.655 0.807 1.00 94.94 256 ASP A C 1
ATOM 2023 O O . ASP A 1 256 ? 0.002 -0.764 0.738 1.00 94.94 256 ASP A O 1
ATOM 2027 N N . ILE A 1 257 ? 1.807 -0.187 1.919 1.00 95.75 257 ILE A N 1
ATOM 2028 C CA . ILE A 1 257 ? 1.017 0.295 3.067 1.00 95.75 257 ILE A CA 1
ATOM 2029 C C . ILE A 1 257 ? 0.272 1.589 2.697 1.00 95.75 257 ILE A C 1
ATOM 2031 O O . ILE A 1 257 ? -0.896 1.763 3.056 1.00 95.75 257 ILE A O 1
ATOM 2035 N N . GLY A 1 258 ? 0.923 2.479 1.944 1.00 93.56 258 GLY A N 1
ATOM 2036 C CA . GLY A 1 258 ? 0.347 3.728 1.445 1.00 93.56 258 GLY A CA 1
ATOM 2037 C C . GLY A 1 258 ? -0.900 3.511 0.586 1.00 93.56 258 GLY A C 1
ATOM 2038 O O . GLY A 1 258 ? -1.869 4.251 0.729 1.00 93.56 258 GLY A O 1
ATOM 2039 N N . VAL A 1 259 ? -0.934 2.449 -0.221 1.00 92.06 259 VAL A N 1
ATOM 2040 C CA . VAL A 1 259 ? -2.117 2.032 -0.991 1.00 92.06 259 VAL A CA 1
ATOM 2041 C C . VAL A 1 259 ? -3.319 1.777 -0.078 1.00 92.06 259 VAL A C 1
ATOM 2043 O O . VAL A 1 259 ? -4.418 2.267 -0.343 1.00 92.06 259 VAL A O 1
ATOM 2046 N N . LEU A 1 260 ? -3.125 1.048 1.026 1.00 94.25 260 LEU A N 1
ATOM 2047 C CA . LEU A 1 260 ? -4.194 0.768 1.991 1.00 94.25 260 LEU A CA 1
ATOM 2048 C C . LEU A 1 260 ? -4.622 2.034 2.738 1.00 94.25 260 LEU A C 1
ATOM 2050 O O . LEU A 1 260 ? -5.815 2.249 2.955 1.00 94.25 260 LEU A O 1
ATOM 2054 N N . MET A 1 261 ? -3.662 2.889 3.097 1.00 94.19 261 MET A N 1
ATOM 2055 C CA . MET A 1 261 ? -3.936 4.180 3.726 1.00 94.19 261 MET A CA 1
ATOM 2056 C C . MET A 1 261 ? -4.784 5.078 2.820 1.00 94.19 261 MET A C 1
ATOM 2058 O O . MET A 1 261 ? -5.805 5.604 3.258 1.00 94.19 261 MET A O 1
ATOM 2062 N N . HIS A 1 262 ? -4.428 5.174 1.538 1.00 90.56 262 HIS A N 1
ATOM 2063 C CA . HIS A 1 262 ? -5.159 5.948 0.538 1.00 90.56 262 HIS A CA 1
ATOM 2064 C C . HIS A 1 262 ? -6.631 5.509 0.449 1.00 90.56 262 HIS A C 1
ATOM 2066 O O . HIS A 1 262 ? -7.537 6.348 0.434 1.00 90.56 262 HIS A O 1
ATOM 2072 N N . GLN A 1 263 ? -6.891 4.195 0.496 1.00 90.94 263 GLN A N 1
ATOM 2073 C CA . GLN A 1 263 ? -8.257 3.662 0.532 1.00 90.94 263 GLN A CA 1
ATOM 2074 C C . GLN A 1 263 ? -9.027 4.049 1.802 1.00 90.94 263 GLN A C 1
ATOM 2076 O O . GLN A 1 263 ? -10.250 4.165 1.746 1.00 90.94 263 GLN A O 1
ATOM 2081 N N . LEU A 1 264 ? -8.353 4.268 2.936 1.00 91.50 264 LEU A N 1
ATOM 2082 C CA . LEU A 1 264 ? -8.974 4.693 4.197 1.00 91.50 264 LEU A CA 1
ATOM 2083 C C . LEU A 1 264 ? -9.203 6.209 4.278 1.00 91.50 264 LEU A C 1
ATOM 2085 O O . LEU A 1 264 ? -10.179 6.639 4.900 1.00 91.50 264 LEU A O 1
ATOM 2089 N N . GLU A 1 265 ? -8.379 7.026 3.626 1.00 89.88 265 GLU A N 1
ATOM 2090 C CA . GLU A 1 265 ? -8.483 8.490 3.698 1.00 89.88 265 GLU A CA 1
ATOM 2091 C C . GLU A 1 265 ? -9.506 9.091 2.734 1.00 89.88 265 GLU A C 1
ATOM 2093 O O . GLU A 1 265 ? -10.190 10.050 3.091 1.00 89.88 265 GLU A O 1
ATOM 2098 N N . ARG A 1 266 ? -9.667 8.524 1.536 1.00 81.62 266 ARG A N 1
ATOM 2099 C CA . ARG A 1 266 ? -10.566 9.090 0.526 1.00 81.62 266 ARG A CA 1
ATOM 2100 C C . ARG A 1 266 ? -11.983 8.536 0.613 1.00 81.62 266 ARG A C 1
ATOM 2102 O O . ARG A 1 266 ? -12.211 7.335 0.500 1.00 81.62 266 ARG A O 1
ATOM 2109 N N . HIS A 1 267 ? -12.943 9.441 0.777 1.00 73.56 267 HIS A N 1
ATOM 2110 C CA . HIS A 1 267 ? -14.374 9.124 0.788 1.00 73.56 267 HIS A CA 1
ATOM 2111 C C . HIS A 1 267 ? -14.971 8.974 -0.623 1.00 73.56 267 HIS A C 1
ATOM 2113 O O . HIS A 1 267 ? -15.975 8.280 -0.782 1.00 73.56 267 HIS A O 1
ATOM 2119 N N . ASP A 1 268 ? -14.317 9.561 -1.631 1.00 70.06 268 ASP A N 1
ATOM 2120 C CA . ASP A 1 268 ? -14.824 9.691 -3.002 1.00 70.06 268 ASP A CA 1
ATOM 2121 C C . ASP A 1 268 ? -14.055 8.846 -4.029 1.00 70.06 268 ASP A C 1
ATOM 2123 O O . ASP A 1 268 ? -14.029 9.197 -5.203 1.00 70.06 268 ASP A O 1
ATOM 2127 N N . THR A 1 269 ? -13.411 7.748 -3.619 1.00 64.38 269 THR A N 1
ATOM 2128 C CA . THR A 1 269 ? -12.702 6.898 -4.588 1.00 64.38 269 THR A CA 1
ATOM 2129 C C . THR A 1 269 ? -13.678 6.259 -5.577 1.00 64.38 269 THR A C 1
ATOM 2131 O O . THR A 1 269 ? -14.756 5.797 -5.190 1.00 64.38 269 THR A O 1
ATOM 2134 N N . GLU A 1 270 ? -13.288 6.174 -6.850 1.00 65.25 270 GLU A N 1
ATOM 2135 C CA . GLU A 1 270 ? -14.008 5.407 -7.875 1.00 65.25 270 GLU A CA 1
ATOM 2136 C C . GLU A 1 270 ? -14.083 3.920 -7.477 1.00 65.25 270 GLU A C 1
ATOM 2138 O O . GLU A 1 270 ? -15.079 3.236 -7.720 1.00 65.25 270 GLU A O 1
ATOM 2143 N N . VAL A 1 271 ? -13.084 3.440 -6.726 1.00 70.50 271 VAL A N 1
ATOM 2144 C CA . VAL A 1 271 ? -12.981 2.059 -6.232 1.00 70.50 271 VAL A CA 1
ATOM 2145 C C . VAL A 1 271 ? -13.637 1.876 -4.854 1.00 70.50 271 VAL A C 1
ATOM 2147 O O . VAL A 1 271 ? -13.048 1.320 -3.921 1.00 70.50 271 VAL A O 1
ATOM 2150 N N . ARG A 1 272 ? -14.898 2.305 -4.702 1.00 82.38 272 ARG A N 1
ATOM 2151 C CA . ARG A 1 272 ? -15.659 2.161 -3.437 1.00 82.38 272 ARG A CA 1
ATOM 2152 C C . ARG A 1 272 ? -15.684 0.727 -2.903 1.00 82.38 272 ARG A C 1
ATOM 2154 O O . ARG A 1 272 ? -15.682 0.517 -1.689 1.00 82.38 272 ARG A O 1
ATOM 2161 N N . ILE A 1 273 ? -15.693 -0.256 -3.805 1.00 84.25 273 ILE A N 1
ATOM 2162 C CA . ILE A 1 273 ? -15.730 -1.682 -3.462 1.00 84.25 273 ILE A CA 1
ATOM 2163 C C . ILE A 1 273 ? -14.444 -2.093 -2.724 1.00 84.25 273 ILE A C 1
ATOM 2165 O O . ILE A 1 273 ? -14.526 -2.774 -1.705 1.00 84.25 273 ILE A O 1
ATOM 2169 N N . LEU A 1 274 ? -13.269 -1.614 -3.158 1.00 88.88 274 LEU A N 1
ATOM 2170 C CA . LEU A 1 274 ? -11.995 -1.930 -2.503 1.00 88.88 274 LEU A CA 1
ATOM 2171 C C . LEU A 1 274 ? -11.911 -1.321 -1.107 1.00 88.88 274 LEU A C 1
ATOM 2173 O O . LEU A 1 274 ? -11.549 -2.019 -0.161 1.00 88.88 274 LEU A O 1
ATOM 2177 N N . ARG A 1 275 ? -12.323 -0.057 -0.947 1.00 92.00 275 ARG A N 1
ATOM 2178 C CA . ARG A 1 275 ? -12.433 0.574 0.375 1.00 92.00 275 ARG A CA 1
ATOM 2179 C C . ARG A 1 275 ? -13.320 -0.245 1.309 1.00 92.00 275 ARG A C 1
ATOM 2181 O O . ARG A 1 275 ? -12.934 -0.498 2.449 1.00 92.00 275 ARG A O 1
ATOM 2188 N N . GLN A 1 276 ? -14.496 -0.669 0.846 1.00 92.44 276 GLN A N 1
ATOM 2189 C CA . GLN A 1 276 ? -15.402 -1.468 1.667 1.00 92.44 276 GLN A CA 1
ATOM 2190 C C . GLN A 1 276 ? -14.761 -2.802 2.068 1.00 92.44 276 GLN A C 1
ATOM 2192 O O . GLN A 1 276 ? -14.814 -3.152 3.247 1.00 92.44 276 GLN A O 1
ATOM 2197 N N . SER A 1 277 ? -14.089 -3.484 1.134 1.00 94.62 277 SER A N 1
ATOM 2198 C CA . SER A 1 277 ? -13.332 -4.705 1.424 1.00 94.62 277 SER A CA 1
ATOM 2199 C C . SER A 1 277 ? -12.226 -4.468 2.451 1.00 94.62 277 SER A C 1
ATOM 2201 O O . SER A 1 277 ? -12.142 -5.224 3.411 1.00 94.62 277 SER A O 1
ATOM 2203 N N . VAL A 1 278 ? -11.436 -3.393 2.342 1.00 94.69 278 VAL A N 1
ATOM 2204 C CA . VAL A 1 278 ? -10.415 -3.026 3.346 1.00 94.69 278 VAL A CA 1
ATOM 2205 C C . VAL A 1 278 ? -11.046 -2.862 4.734 1.00 94.69 278 VAL A C 1
ATOM 2207 O O . VAL A 1 278 ? -10.528 -3.366 5.735 1.00 94.69 278 VAL A O 1
ATOM 2210 N N . LEU A 1 279 ? -12.195 -2.185 4.810 1.00 94.19 279 LEU A N 1
ATOM 2211 C CA . LEU A 1 279 ? -12.900 -1.952 6.068 1.00 94.19 279 LEU A CA 1
ATOM 2212 C C . LEU A 1 279 ? -13.473 -3.241 6.667 1.00 94.19 279 LEU A C 1
ATOM 2214 O O . LEU A 1 279 ? -13.417 -3.392 7.889 1.00 94.19 279 LEU A O 1
ATOM 2218 N N . SER A 1 280 ? -13.965 -4.178 5.852 1.00 94.44 280 SER A N 1
ATOM 2219 C CA . SER A 1 280 ? -14.561 -5.439 6.316 1.00 94.44 280 SER A CA 1
ATOM 2220 C C . SER A 1 280 ? -13.586 -6.614 6.433 1.00 94.44 280 SER A C 1
ATOM 2222 O O . SER A 1 280 ? -13.948 -7.615 7.047 1.00 94.44 280 SER A O 1
ATOM 2224 N N . HIS A 1 281 ? -12.364 -6.521 5.894 1.00 96.06 281 HIS A N 1
ATOM 2225 C CA . HIS A 1 281 ? -11.448 -7.665 5.831 1.00 96.06 281 HIS A CA 1
ATOM 2226 C C . HIS A 1 281 ? -11.061 -8.147 7.247 1.00 96.06 281 HIS A C 1
ATOM 2228 O O . HIS A 1 281 ? -10.530 -7.358 8.048 1.00 96.06 281 HIS A O 1
ATOM 2234 N N . PRO A 1 282 ? -11.289 -9.430 7.591 1.00 93.62 282 PRO A N 1
ATOM 2235 C CA . PRO A 1 282 ? -11.185 -9.917 8.970 1.00 93.62 282 PRO A CA 1
ATOM 2236 C C . PRO A 1 282 ? -9.746 -9.967 9.495 1.00 93.62 282 PRO A C 1
ATOM 2238 O O . PRO A 1 282 ? -9.519 -9.794 10.688 1.00 93.62 282 PRO A O 1
ATOM 2241 N N . THR A 1 283 ? -8.756 -10.172 8.622 1.00 95.88 283 THR A N 1
ATOM 2242 C CA . THR A 1 283 ? -7.343 -10.284 9.033 1.00 95.88 283 THR A CA 1
ATOM 2243 C C . THR A 1 283 ? -6.566 -8.974 8.943 1.00 95.88 283 THR A C 1
ATOM 2245 O O . THR A 1 283 ? -5.383 -8.950 9.266 1.00 95.88 283 THR A O 1
ATOM 2248 N N . PHE A 1 284 ? -7.193 -7.876 8.514 1.00 97.12 284 PHE A N 1
ATOM 2249 C CA . PHE A 1 284 ? -6.465 -6.642 8.214 1.00 97.12 284 PHE A CA 1
ATOM 2250 C C . PHE A 1 284 ? -5.778 -6.042 9.449 1.00 97.12 284 PHE A C 1
ATOM 2252 O O . PHE A 1 284 ? -4.615 -5.661 9.368 1.00 97.12 284 PHE A O 1
ATOM 2259 N N . ILE A 1 285 ? -6.449 -6.006 10.612 1.00 96.88 285 ILE A N 1
ATOM 2260 C CA . ILE A 1 285 ? -5.805 -5.521 11.847 1.00 96.88 285 ILE A CA 1
ATOM 2261 C C . ILE A 1 285 ? -4.642 -6.425 12.254 1.00 96.88 285 ILE A C 1
ATOM 2263 O O . ILE A 1 285 ? -3.583 -5.915 12.604 1.00 96.88 285 ILE A O 1
ATOM 2267 N N . ILE A 1 286 ? -4.825 -7.744 12.175 1.00 97.12 286 ILE A N 1
ATOM 2268 C CA . ILE A 1 286 ? -3.780 -8.714 12.523 1.00 97.12 286 ILE A CA 1
ATOM 2269 C C . ILE A 1 286 ? -2.550 -8.484 11.639 1.00 97.12 286 ILE A C 1
ATOM 2271 O O . ILE A 1 286 ? -1.459 -8.306 12.164 1.00 97.12 286 ILE A O 1
ATOM 2275 N N . ALA A 1 287 ? -2.743 -8.360 10.323 1.00 97.31 287 ALA A N 1
ATOM 2276 C CA . ALA A 1 287 ? -1.659 -8.104 9.381 1.00 97.31 287 ALA A CA 1
ATOM 2277 C C . ALA A 1 287 ? -0.893 -6.808 9.699 1.00 97.31 287 ALA A C 1
ATOM 2279 O O . ALA A 1 287 ? 0.331 -6.828 9.732 1.00 97.31 287 ALA A O 1
ATOM 2280 N N . MET A 1 288 ? -1.581 -5.699 10.000 1.00 98.12 288 MET A N 1
ATOM 2281 C CA . MET A 1 288 ? -0.910 -4.437 10.355 1.00 98.12 288 MET A CA 1
ATOM 2282 C C . MET A 1 288 ? -0.134 -4.525 11.678 1.00 98.12 288 MET A C 1
ATOM 2284 O O . MET A 1 288 ? 0.945 -3.944 11.800 1.00 98.12 288 MET A O 1
ATOM 2288 N N . VAL A 1 289 ? -0.650 -5.260 12.668 1.00 97.50 289 VAL A N 1
ATOM 2289 C CA . VAL A 1 289 ? 0.045 -5.485 13.947 1.00 97.50 289 VAL A CA 1
ATOM 2290 C C . VAL A 1 289 ? 1.268 -6.384 13.758 1.00 97.50 289 VAL A C 1
ATOM 2292 O O . VAL A 1 289 ? 2.326 -6.086 14.313 1.00 97.50 289 VAL A O 1
ATOM 2295 N N . ASP A 1 290 ? 1.159 -7.429 12.937 1.00 97.56 290 ASP A N 1
ATOM 2296 C CA . ASP A 1 290 ? 2.277 -8.308 12.585 1.00 97.56 290 ASP A CA 1
ATOM 2297 C C . ASP A 1 290 ? 3.375 -7.530 11.843 1.00 97.56 290 ASP A C 1
ATOM 2299 O O . ASP A 1 290 ? 4.553 -7.641 12.191 1.00 97.56 290 ASP A O 1
ATOM 2303 N N . THR A 1 291 ? 2.996 -6.662 10.895 1.00 97.38 291 THR A N 1
ATOM 2304 C CA . THR A 1 291 ? 3.919 -5.740 10.216 1.00 97.38 291 THR A CA 1
ATOM 2305 C C . THR A 1 291 ? 4.642 -4.837 11.217 1.00 97.38 291 THR A C 1
ATOM 2307 O O . THR A 1 291 ? 5.869 -4.752 11.175 1.00 97.38 291 THR A O 1
ATOM 2310 N N . LEU A 1 292 ? 3.934 -4.215 12.171 1.00 97.25 292 LEU A N 1
ATOM 2311 C CA . LEU A 1 292 ? 4.572 -3.398 13.217 1.00 97.25 292 LEU A CA 1
ATOM 2312 C C . LEU A 1 292 ? 5.523 -4.206 14.094 1.00 97.25 292 LEU A C 1
ATOM 2314 O O . LEU A 1 292 ? 6.610 -3.733 14.419 1.00 97.25 292 LEU A O 1
ATOM 2318 N N . SER A 1 293 ? 5.124 -5.416 14.484 1.00 97.19 293 SER A N 1
ATOM 2319 C CA . SER A 1 293 ? 5.952 -6.300 15.303 1.00 97.19 293 SER A CA 1
ATOM 2320 C C . SER A 1 293 ? 7.255 -6.667 14.585 1.00 97.19 293 SER A C 1
ATOM 2322 O O . SER A 1 293 ? 8.342 -6.608 15.173 1.00 97.19 293 SER A O 1
ATOM 2324 N N . LYS A 1 294 ? 7.168 -6.975 13.287 1.00 96.62 294 LYS A N 1
ATOM 2325 C CA . LYS A 1 294 ? 8.326 -7.294 12.451 1.00 96.62 294 LYS A CA 1
ATOM 2326 C C . LYS A 1 294 ? 9.235 -6.082 12.246 1.00 96.62 294 LYS A C 1
ATOM 2328 O O . LYS A 1 294 ? 10.435 -6.203 12.481 1.00 96.62 294 LYS A O 1
ATOM 2333 N N . LEU A 1 295 ? 8.681 -4.911 11.922 1.00 95.94 295 LEU A N 1
ATOM 2334 C CA . LEU A 1 295 ? 9.443 -3.661 11.806 1.00 95.94 295 LEU A CA 1
ATOM 2335 C C . LEU A 1 295 ? 10.148 -3.292 13.116 1.00 95.94 295 LEU A C 1
ATOM 2337 O O . LEU A 1 295 ? 11.317 -2.918 13.109 1.00 95.94 295 LEU A O 1
ATOM 2341 N N . LEU A 1 296 ? 9.476 -3.453 14.257 1.00 95.81 296 LEU A N 1
ATOM 2342 C CA . LEU A 1 296 ? 10.082 -3.244 15.570 1.00 95.81 296 LEU A CA 1
ATOM 2343 C C . LEU A 1 296 ? 11.236 -4.227 15.827 1.00 95.81 296 LEU A C 1
ATOM 2345 O O . LEU A 1 296 ? 12.261 -3.847 16.391 1.00 95.81 296 LEU A O 1
ATOM 2349 N N . THR A 1 297 ? 11.084 -5.485 15.415 1.00 96.00 297 THR A N 1
ATOM 2350 C CA . THR A 1 297 ? 12.132 -6.508 15.547 1.00 96.00 297 THR A CA 1
ATOM 2351 C C . THR A 1 297 ? 13.354 -6.146 14.704 1.00 96.00 297 THR A C 1
ATOM 2353 O O . THR A 1 297 ? 14.476 -6.198 15.206 1.00 96.00 297 THR A O 1
ATOM 2356 N N . ILE A 1 298 ? 13.135 -5.695 13.466 1.00 94.12 298 ILE A N 1
ATOM 2357 C CA . ILE A 1 298 ? 14.187 -5.183 12.583 1.00 94.12 298 ILE A CA 1
ATOM 2358 C C . ILE A 1 298 ? 14.865 -3.962 13.215 1.00 94.12 298 ILE A C 1
ATOM 2360 O O . ILE A 1 298 ? 16.084 -3.962 13.320 1.00 94.12 298 ILE A O 1
ATOM 2364 N N . GLN A 1 299 ? 14.109 -2.983 13.732 1.00 93.75 299 GLN A N 1
ATOM 2365 C CA . GLN A 1 299 ? 14.669 -1.790 14.386 1.00 93.75 299 GLN A CA 1
ATOM 2366 C C . GLN A 1 299 ? 15.580 -2.128 15.573 1.00 93.75 299 GLN A C 1
ATOM 2368 O O . GLN A 1 299 ? 16.542 -1.412 15.846 1.00 93.75 299 GLN A O 1
ATOM 2373 N N . ARG A 1 300 ? 15.247 -3.186 16.322 1.00 94.19 300 ARG A N 1
ATOM 2374 C CA . ARG A 1 300 ? 16.045 -3.655 17.464 1.00 94.19 300 ARG A CA 1
ATOM 2375 C C . ARG A 1 300 ? 17.344 -4.313 17.022 1.00 94.19 300 ARG A C 1
ATOM 2377 O O . ARG A 1 300 ? 18.360 -4.113 17.677 1.00 94.19 300 ARG A O 1
ATOM 2384 N N . ALA A 1 301 ? 17.290 -5.105 15.955 1.00 94.06 301 ALA A N 1
ATOM 2385 C CA . ALA A 1 301 ? 18.456 -5.788 15.408 1.00 94.06 301 ALA A CA 1
ATOM 2386 C C . ALA A 1 301 ? 19.389 -4.813 14.671 1.00 94.06 301 ALA A C 1
ATOM 2388 O O . ALA A 1 301 ? 20.605 -4.878 14.828 1.00 94.06 301 ALA A O 1
ATOM 2389 N N . TYR A 1 302 ? 18.805 -3.877 13.922 1.00 91.25 302 TYR A N 1
ATOM 2390 C CA . TYR A 1 302 ? 19.489 -2.907 13.080 1.00 91.25 302 TYR A CA 1
ATOM 2391 C C . TYR A 1 302 ? 18.835 -1.534 13.288 1.00 91.25 302 TYR A C 1
ATOM 2393 O O . TYR A 1 302 ? 17.789 -1.257 12.697 1.00 91.25 302 TYR A O 1
ATOM 2401 N N . PRO A 1 303 ? 19.395 -0.664 14.149 1.00 85.88 303 PRO A N 1
ATOM 2402 C CA . PRO A 1 303 ? 18.820 0.644 14.437 1.00 85.88 303 PRO A CA 1
ATOM 2403 C C . PRO A 1 303 ? 18.996 1.598 13.248 1.00 85.88 303 PRO A C 1
ATOM 2405 O O . PRO A 1 303 ? 19.855 2.475 13.238 1.00 85.88 303 PRO A O 1
ATOM 2408 N N . ILE A 1 304 ? 18.138 1.437 12.244 1.00 86.69 304 ILE A N 1
ATOM 2409 C CA . ILE A 1 304 ? 18.074 2.281 11.053 1.00 86.69 304 ILE A CA 1
ATOM 2410 C C . ILE A 1 304 ? 17.371 3.594 11.444 1.00 86.69 304 ILE A C 1
ATOM 2412 O O . ILE A 1 304 ? 16.380 3.608 12.190 1.00 86.69 304 ILE A O 1
ATOM 2416 N N . HIS A 1 305 ? 17.909 4.737 11.015 1.00 80.12 305 HIS A N 1
ATOM 2417 C CA . HIS A 1 305 ? 17.316 6.044 11.327 1.00 80.12 305 HIS A CA 1
ATOM 2418 C C . HIS A 1 305 ? 15.975 6.245 10.602 1.00 80.12 305 HIS A C 1
ATOM 2420 O O . HIS A 1 305 ? 14.992 6.664 11.228 1.00 80.12 305 HIS A O 1
ATOM 2426 N N . ASP A 1 306 ? 15.909 5.821 9.342 1.00 80.88 306 ASP A N 1
ATOM 2427 C CA . ASP A 1 306 ? 14.773 6.063 8.445 1.00 80.88 306 ASP A CA 1
ATOM 2428 C C . ASP A 1 306 ? 13.573 5.139 8.695 1.00 80.88 306 ASP A C 1
ATOM 2430 O O . ASP A 1 306 ? 12.449 5.448 8.305 1.00 80.88 306 ASP A O 1
ATOM 2434 N N . LEU A 1 307 ? 13.745 4.055 9.461 1.00 88.69 307 LEU A N 1
ATOM 2435 C CA . LEU A 1 307 ? 12.645 3.134 9.777 1.00 88.69 307 LEU A CA 1
ATOM 2436 C C . LEU A 1 307 ? 11.567 3.765 10.678 1.00 88.69 307 LEU A C 1
ATOM 2438 O O . LEU A 1 307 ? 10.471 3.227 10.814 1.00 88.69 307 LEU A O 1
ATOM 2442 N N . SER A 1 308 ? 11.857 4.917 11.296 1.00 87.19 308 SER A N 1
ATOM 2443 C CA . SER A 1 308 ? 10.888 5.667 12.110 1.00 87.19 308 SER A CA 1
ATOM 2444 C C . SER A 1 308 ? 9.622 6.003 11.339 1.00 87.19 308 SER A C 1
ATOM 2446 O O . SER A 1 308 ? 8.528 5.863 11.878 1.00 87.19 308 SER A O 1
ATOM 2448 N N . ASP A 1 309 ? 9.782 6.471 10.101 1.00 89.12 309 ASP A N 1
ATOM 2449 C CA . ASP A 1 309 ? 8.657 6.906 9.283 1.00 89.12 309 ASP A CA 1
ATOM 2450 C C . ASP A 1 309 ? 7.843 5.690 8.827 1.00 89.12 309 ASP A C 1
ATOM 2452 O O . ASP A 1 309 ? 6.615 5.722 8.880 1.00 89.12 309 ASP A O 1
ATOM 2456 N N . LEU A 1 310 ? 8.505 4.568 8.525 1.00 92.62 310 LEU A N 1
ATOM 2457 C CA . LEU A 1 310 ? 7.825 3.316 8.194 1.00 92.62 310 LEU A CA 1
ATOM 2458 C C . LEU A 1 310 ? 7.045 2.729 9.383 1.00 92.62 310 LEU A C 1
ATOM 2460 O O . LEU A 1 310 ? 5.955 2.202 9.192 1.00 92.62 310 LEU A O 1
ATOM 2464 N N . LEU A 1 311 ? 7.550 2.856 10.615 1.00 95.25 311 LEU A N 1
ATOM 2465 C CA . LEU A 1 311 ? 6.845 2.416 11.829 1.00 95.25 311 LEU A CA 1
ATOM 2466 C C . LEU A 1 311 ? 5.548 3.193 12.096 1.00 95.25 311 LEU A C 1
ATOM 2468 O O . LEU A 1 311 ? 4.631 2.658 12.719 1.00 95.25 311 LEU A O 1
ATOM 2472 N N . VAL A 1 312 ? 5.464 4.446 11.647 1.00 95.62 312 VAL A N 1
ATOM 2473 C CA . VAL A 1 312 ? 4.260 5.273 11.807 1.00 95.62 312 VAL A CA 1
ATOM 2474 C C . VAL A 1 312 ? 3.144 4.806 10.873 1.00 95.62 312 VAL A C 1
ATOM 2476 O O . VAL A 1 312 ? 1.981 4.820 11.270 1.00 95.62 312 VAL A O 1
ATOM 2479 N N . LEU A 1 313 ? 3.473 4.319 9.673 1.00 95.50 313 LEU A N 1
ATOM 2480 C CA . LEU A 1 313 ? 2.465 4.026 8.650 1.00 95.50 313 LEU A CA 1
ATOM 2481 C C . LEU A 1 313 ? 1.428 2.977 9.082 1.00 95.50 313 LEU A C 1
ATOM 2483 O O . LEU A 1 313 ? 0.237 3.280 9.001 1.00 95.50 313 LEU A O 1
ATOM 2487 N N . PRO A 1 314 ? 1.785 1.785 9.605 1.00 97.44 314 PRO A N 1
ATOM 2488 C CA . PRO A 1 314 ? 0.754 0.853 10.046 1.00 97.44 314 PRO A CA 1
ATOM 2489 C C . PRO A 1 314 ? -0.024 1.360 11.272 1.00 97.44 314 PRO A C 1
ATOM 2491 O O . PRO A 1 314 ? -1.201 1.032 11.411 1.00 97.44 314 PRO A O 1
ATOM 2494 N N . LEU A 1 315 ? 0.592 2.162 12.157 1.00 96.69 315 LEU A N 1
ATOM 2495 C CA . LEU A 1 315 ? -0.119 2.785 13.284 1.00 96.69 315 LEU A CA 1
ATOM 2496 C C . LEU A 1 315 ? -1.207 3.735 12.776 1.00 96.69 315 LEU A C 1
ATOM 2498 O O . LEU A 1 315 ? -2.341 3.670 13.254 1.00 96.69 315 LEU A O 1
ATOM 2502 N N . ASP A 1 316 ? -0.880 4.564 11.787 1.00 95.62 316 ASP A N 1
ATOM 2503 C CA . ASP A 1 316 ? -1.817 5.491 11.158 1.00 95.62 316 ASP A CA 1
ATOM 2504 C C . ASP A 1 316 ? -2.929 4.746 10.414 1.00 95.62 316 ASP A C 1
ATOM 2506 O O . ASP A 1 316 ? -4.104 5.079 10.576 1.00 95.62 316 ASP A O 1
ATOM 2510 N N . VAL A 1 317 ? -2.596 3.678 9.685 1.00 96.62 317 VAL A N 1
ATOM 2511 C CA . VAL A 1 317 ? -3.575 2.815 9.005 1.00 96.62 317 VAL A CA 1
ATOM 2512 C C . VAL A 1 317 ? -4.552 2.179 10.002 1.00 96.62 317 VAL A C 1
ATOM 2514 O O . VAL A 1 317 ? -5.772 2.248 9.815 1.00 96.62 317 VAL A O 1
ATOM 2517 N N . ILE A 1 318 ? -4.045 1.602 11.099 1.00 97.19 318 ILE A N 1
ATOM 2518 C CA . ILE A 1 318 ? -4.879 1.059 12.184 1.00 97.19 318 ILE A CA 1
ATOM 2519 C C . ILE A 1 318 ? -5.762 2.169 12.760 1.00 97.19 318 ILE A C 1
ATOM 2521 O O . ILE A 1 318 ? -6.973 1.992 12.916 1.00 97.19 318 ILE A O 1
ATOM 2525 N N . PHE A 1 319 ? -5.170 3.324 13.061 1.00 95.19 319 PHE A N 1
ATOM 2526 C CA . PHE A 1 319 ? -5.871 4.447 13.660 1.00 95.19 319 PHE A CA 1
ATOM 2527 C C . PHE A 1 319 ? -7.015 4.957 12.772 1.00 95.19 319 PHE A C 1
ATOM 2529 O O . PHE A 1 319 ? -8.146 5.087 13.250 1.00 95.19 319 PHE A O 1
ATOM 2536 N N . LYS A 1 320 ? -6.770 5.171 11.474 1.00 94.69 320 LYS A N 1
ATOM 2537 C CA . LYS A 1 320 ? -7.806 5.562 10.506 1.00 94.69 320 LYS A CA 1
ATOM 2538 C C . LYS A 1 320 ? -8.918 4.527 10.420 1.00 94.69 320 LYS A C 1
ATOM 2540 O O . LYS A 1 320 ? -10.093 4.894 10.443 1.00 94.69 320 LYS A O 1
ATOM 2545 N N . ARG A 1 321 ? -8.588 3.231 10.393 1.00 94.06 321 ARG A N 1
ATOM 2546 C CA . ARG A 1 321 ? -9.612 2.177 10.374 1.00 94.06 321 ARG A CA 1
ATOM 2547 C C . ARG A 1 321 ? -10.487 2.213 11.628 1.00 94.06 321 ARG A C 1
ATOM 2549 O O . ARG A 1 321 ? -11.707 2.097 11.495 1.00 94.06 321 ARG A O 1
ATOM 2556 N N . ILE A 1 322 ? -9.918 2.447 12.816 1.00 92.81 322 ILE A N 1
ATOM 2557 C CA . ILE A 1 322 ? -10.688 2.632 14.064 1.00 92.81 322 ILE A CA 1
ATOM 2558 C C . ILE A 1 322 ? -11.612 3.847 13.968 1.00 92.81 322 ILE A C 1
ATOM 2560 O O . ILE A 1 322 ? -12.752 3.775 14.419 1.00 92.81 322 ILE A O 1
ATOM 2564 N N . GLN A 1 323 ? -11.161 4.958 13.378 1.00 90.06 323 GLN A N 1
ATOM 2565 C CA . GLN A 1 323 ? -12.014 6.141 13.211 1.00 90.06 323 GLN A CA 1
ATOM 2566 C C . GLN A 1 323 ? -13.256 5.855 12.354 1.00 90.06 323 GLN A C 1
ATOM 2568 O O . GLN A 1 323 ? -14.302 6.452 12.601 1.00 90.06 323 GLN A O 1
ATOM 2573 N N . ILE A 1 324 ? -13.150 4.940 11.386 1.00 89.69 324 ILE A N 1
ATOM 2574 C CA . ILE A 1 324 ? -14.232 4.606 10.450 1.00 89.69 324 ILE A CA 1
ATOM 2575 C C . ILE A 1 324 ? -15.142 3.502 11.005 1.00 89.69 324 ILE A C 1
ATOM 2577 O O . ILE A 1 324 ? -16.362 3.633 10.992 1.00 89.69 324 ILE A O 1
ATOM 2581 N N . THR A 1 325 ? -14.558 2.406 11.489 1.00 89.62 325 THR A N 1
ATOM 2582 C CA . THR A 1 325 ? -15.295 1.192 11.901 1.00 89.62 325 THR A CA 1
ATOM 2583 C C . THR A 1 325 ? -15.627 1.161 13.396 1.00 89.62 325 THR A C 1
ATOM 2585 O O . THR A 1 325 ? -16.505 0.418 13.830 1.00 89.62 325 THR A O 1
ATOM 2588 N N . GLY A 1 326 ? -14.960 1.988 14.204 1.00 89.94 326 GLY A N 1
ATOM 2589 C CA . GLY A 1 326 ? -15.233 2.137 15.627 1.00 89.94 326 GLY A CA 1
ATOM 2590 C C . GLY A 1 326 ? -14.981 0.860 16.428 1.00 89.94 326 GLY A C 1
ATOM 2591 O O . GLY A 1 326 ? -13.872 0.326 16.454 1.00 89.94 326 GLY A O 1
ATOM 2592 N N . TYR A 1 327 ? -16.024 0.406 17.126 1.00 87.81 327 TYR A N 1
ATOM 2593 C CA . TYR A 1 327 ? -15.950 -0.657 18.131 1.00 87.81 327 TYR A CA 1
ATOM 2594 C C . TYR A 1 327 ? -15.420 -1.985 17.577 1.00 87.81 327 TYR A C 1
ATOM 2596 O O . TYR A 1 327 ? -14.551 -2.591 18.200 1.00 87.81 327 TYR A O 1
ATOM 2604 N N . ASP A 1 328 ? -15.889 -2.417 16.404 1.00 89.25 328 ASP A N 1
ATOM 2605 C CA . ASP A 1 328 ? -15.565 -3.745 15.865 1.00 89.25 328 ASP A CA 1
ATOM 2606 C C . ASP A 1 328 ? -14.065 -3.891 15.570 1.00 89.25 328 ASP A C 1
ATOM 2608 O O . ASP A 1 328 ? -13.452 -4.916 15.872 1.00 89.25 328 ASP A O 1
ATOM 2612 N N . CYS A 1 329 ? -13.435 -2.829 15.064 1.00 92.25 329 CYS A N 1
ATOM 2613 C CA . CYS A 1 329 ? -11.991 -2.797 14.860 1.00 92.25 329 CYS A CA 1
ATOM 2614 C C . CYS A 1 329 ? -11.219 -2.757 16.178 1.00 92.25 329 CYS A C 1
ATOM 2616 O O . CYS A 1 329 ? -10.151 -3.360 16.265 1.00 92.25 329 CYS A O 1
ATOM 2618 N N . VAL A 1 330 ? -11.737 -2.088 17.213 1.00 92.31 330 VAL A N 1
ATOM 2619 C CA . VAL A 1 330 ? -11.092 -2.104 18.532 1.00 92.31 330 VAL A CA 1
ATOM 2620 C C . VAL A 1 330 ? -11.134 -3.501 19.138 1.00 92.31 330 VAL A C 1
ATOM 2622 O O . VAL A 1 330 ? -10.120 -3.937 19.672 1.00 92.31 330 VAL A O 1
ATOM 2625 N N . VAL A 1 331 ? -12.251 -4.225 19.010 1.00 91.00 331 VAL A N 1
ATOM 2626 C CA . VAL A 1 331 ? -12.358 -5.624 19.456 1.00 91.00 331 VAL A CA 1
ATOM 2627 C C . VAL A 1 331 ? -11.331 -6.509 18.748 1.00 91.00 331 VAL A C 1
ATOM 2629 O O . VAL A 1 331 ? -10.631 -7.266 19.417 1.00 91.00 331 VAL A O 1
ATOM 2632 N N . GLN A 1 332 ? -11.182 -6.378 17.424 1.00 93.38 332 GLN A N 1
ATOM 2633 C CA . GLN A 1 332 ? -10.132 -7.090 16.683 1.00 93.38 332 GLN A CA 1
ATOM 2634 C C . GLN A 1 332 ? -8.737 -6.718 17.196 1.00 93.38 332 GLN A C 1
ATOM 2636 O O . GLN A 1 332 ? -7.919 -7.596 17.443 1.00 93.38 332 GLN A O 1
ATOM 2641 N N . LEU A 1 333 ? -8.479 -5.424 17.402 1.00 94.88 333 LEU A N 1
ATOM 2642 C CA . LEU A 1 333 ? -7.175 -4.905 17.800 1.00 94.88 333 LEU A CA 1
ATOM 2643 C C . LEU A 1 333 ? -6.754 -5.356 19.200 1.00 94.88 333 LEU A C 1
ATOM 2645 O O . LEU A 1 333 ? -5.621 -5.796 19.383 1.00 94.88 333 LEU A O 1
ATOM 2649 N N . VAL A 1 334 ? -7.653 -5.321 20.184 1.00 92.12 334 VAL A N 1
ATOM 2650 C CA . VAL A 1 334 ? -7.357 -5.871 21.519 1.00 92.12 334 VAL A CA 1
ATOM 2651 C C . VAL A 1 334 ? -7.281 -7.399 21.525 1.00 92.12 334 VAL A C 1
ATOM 2653 O O . VAL A 1 334 ? -6.811 -7.968 22.499 1.00 92.12 334 VAL A O 1
ATOM 2656 N N . GLY A 1 335 ? -7.692 -8.074 20.453 1.00 92.56 335 GLY A N 1
ATOM 2657 C CA . GLY A 1 335 ? -7.416 -9.496 20.240 1.00 92.56 335 GLY A CA 1
ATOM 2658 C C . GLY A 1 335 ? -5.989 -9.795 19.759 1.00 92.56 335 GLY A C 1
ATOM 2659 O O . GLY A 1 335 ? -5.660 -10.959 19.556 1.00 92.56 335 GLY A O 1
ATOM 2660 N N . THR A 1 336 ? -5.150 -8.774 19.552 1.00 95.56 336 THR A N 1
ATOM 2661 C CA . THR A 1 336 ? -3.772 -8.900 19.037 1.00 95.56 336 THR A CA 1
ATOM 2662 C C . THR A 1 336 ? -2.712 -8.513 20.079 1.00 95.56 336 THR A C 1
ATOM 2664 O O . THR A 1 336 ? -3.031 -8.064 21.177 1.00 95.56 336 THR A O 1
ATOM 2667 N N . THR A 1 337 ? -1.430 -8.584 19.704 1.00 95.00 337 THR A N 1
ATOM 2668 C CA . THR A 1 337 ? -0.270 -8.201 20.534 1.00 95.00 337 THR A CA 1
ATOM 2669 C C . THR A 1 337 ? 0.052 -6.697 20.525 1.00 95.00 337 THR A C 1
ATOM 2671 O O . THR A 1 337 ? 1.127 -6.288 20.970 1.00 95.00 337 THR A O 1
ATOM 2674 N N . ILE A 1 338 ? -0.863 -5.842 20.049 1.00 94.88 338 ILE A N 1
ATOM 2675 C CA . ILE A 1 338 ? -0.618 -4.404 19.839 1.00 94.88 338 ILE A CA 1
ATOM 2676 C C . ILE A 1 338 ? -0.044 -3.674 21.063 1.00 94.88 338 ILE A C 1
ATOM 2678 O O . ILE A 1 338 ? 0.837 -2.834 20.907 1.00 94.88 338 ILE A O 1
ATOM 2682 N N . LEU A 1 339 ? -0.499 -3.974 22.286 1.00 92.50 339 LEU A N 1
ATOM 2683 C CA . LEU A 1 339 ? -0.005 -3.275 23.481 1.00 92.50 339 LEU A CA 1
ATOM 2684 C C . LEU A 1 339 ? 1.461 -3.613 23.745 1.00 92.50 339 LEU A C 1
ATOM 2686 O O . LEU A 1 339 ? 2.255 -2.712 24.009 1.00 92.50 339 LEU A O 1
ATOM 2690 N N . SER A 1 340 ? 1.830 -4.889 23.605 1.00 92.88 340 SER A N 1
ATOM 2691 C CA . SER A 1 340 ? 3.216 -5.351 23.695 1.00 92.88 340 SER A CA 1
ATOM 2692 C C . SER A 1 340 ? 4.087 -4.686 22.627 1.00 92.88 340 SER A C 1
ATOM 2694 O O . SER A 1 340 ? 5.197 -4.248 22.928 1.00 92.88 340 SER A O 1
ATOM 2696 N N . VAL A 1 341 ? 3.567 -4.547 21.402 1.00 95.12 341 VAL A N 1
ATOM 2697 C CA . VAL A 1 341 ? 4.252 -3.845 20.307 1.00 95.12 341 VAL A CA 1
ATOM 2698 C C . VAL A 1 341 ? 4.444 -2.364 20.639 1.00 95.12 341 VAL A C 1
ATOM 2700 O O . VAL A 1 341 ? 5.565 -1.879 20.544 1.00 95.12 341 VAL A O 1
ATOM 2703 N N . ILE A 1 342 ? 3.412 -1.651 21.106 1.00 93.56 342 ILE A N 1
ATOM 2704 C CA . ILE A 1 342 ? 3.511 -0.229 21.483 1.00 93.56 342 ILE A CA 1
ATOM 2705 C C . ILE A 1 342 ? 4.524 -0.021 22.608 1.00 93.56 342 ILE A C 1
ATOM 2707 O O . ILE A 1 342 ? 5.370 0.864 22.517 1.00 93.56 342 ILE A O 1
ATOM 2711 N N . ILE A 1 343 ? 4.493 -0.853 23.649 1.00 90.81 343 ILE A N 1
ATOM 2712 C CA . ILE A 1 343 ? 5.490 -0.808 24.726 1.00 90.81 343 ILE A CA 1
ATOM 2713 C C . ILE A 1 343 ? 6.895 -1.001 24.159 1.00 90.81 343 ILE A C 1
ATOM 2715 O O . ILE A 1 343 ? 7.818 -0.256 24.497 1.00 90.81 343 ILE A O 1
ATOM 2719 N N . GLY A 1 344 ? 7.046 -1.970 23.259 1.00 92.38 344 GLY A N 1
ATOM 2720 C CA . GLY A 1 344 ? 8.303 -2.223 22.588 1.00 92.38 344 GLY A CA 1
ATOM 2721 C C . GLY A 1 344 ? 8.776 -1.054 21.722 1.00 92.38 344 GLY A C 1
ATOM 2722 O O . GLY A 1 344 ? 9.969 -0.757 21.739 1.00 92.38 344 GLY A O 1
ATOM 2723 N N . LEU A 1 345 ? 7.864 -0.349 21.046 1.00 92.12 345 LEU A N 1
ATOM 2724 C CA . LEU A 1 345 ? 8.161 0.871 20.291 1.00 92.12 345 LEU A CA 1
ATOM 2725 C C . LEU A 1 345 ? 8.678 1.981 21.206 1.00 92.12 345 LEU A C 1
ATOM 2727 O O . LEU A 1 345 ? 9.677 2.610 20.876 1.00 92.12 345 LEU A O 1
ATOM 2731 N N . VAL A 1 346 ? 8.075 2.196 22.379 1.00 88.88 346 VAL A N 1
ATOM 2732 C CA . VAL A 1 346 ? 8.575 3.188 23.354 1.00 88.88 346 VAL A CA 1
ATOM 2733 C C . VAL A 1 346 ? 9.993 2.860 23.809 1.00 88.88 346 VAL A C 1
ATOM 2735 O O . VAL A 1 346 ? 10.838 3.746 23.906 1.00 88.88 346 VAL A O 1
ATOM 2738 N N . GLN A 1 347 ? 10.266 1.582 24.066 1.00 88.50 347 GLN A N 1
ATOM 2739 C CA . GLN A 1 347 ? 11.581 1.130 24.518 1.00 88.50 347 GLN A CA 1
ATOM 2740 C C . GLN A 1 347 ? 12.652 1.261 23.436 1.00 88.50 347 GLN A C 1
ATOM 2742 O O . GLN A 1 347 ? 13.777 1.648 23.733 1.00 88.50 347 GLN A O 1
ATOM 2747 N N . THR A 1 348 ? 12.315 0.913 22.194 1.00 89.50 348 THR A N 1
ATOM 2748 C CA . THR A 1 348 ? 13.282 0.846 21.094 1.00 89.50 348 THR A CA 1
ATOM 2749 C C . THR A 1 348 ? 13.453 2.186 20.387 1.00 89.50 348 THR A C 1
ATOM 2751 O O . THR A 1 348 ? 14.571 2.566 20.055 1.00 89.50 348 THR A O 1
ATOM 2754 N N . CYS A 1 349 ? 12.366 2.918 20.149 1.00 86.06 349 CYS A N 1
ATOM 2755 C CA . CYS A 1 349 ? 12.389 4.166 19.386 1.00 86.06 349 CYS A CA 1
ATOM 2756 C C . CYS A 1 349 ? 12.594 5.408 20.268 1.00 86.06 349 CYS A C 1
ATOM 2758 O O . CYS A 1 349 ? 12.844 6.488 19.731 1.00 86.06 349 CYS A O 1
ATOM 2760 N N . GLY A 1 350 ? 12.516 5.278 21.598 1.00 78.62 350 GLY A N 1
ATOM 2761 C CA . GLY A 1 350 ? 12.773 6.366 22.542 1.00 78.62 350 GLY A CA 1
ATOM 2762 C C . GLY A 1 350 ? 11.922 7.612 22.267 1.00 78.62 350 GLY A C 1
ATOM 2763 O O . GLY A 1 350 ? 10.726 7.518 22.015 1.00 78.62 350 GLY A O 1
ATOM 2764 N N . PHE A 1 351 ? 12.549 8.792 22.288 1.00 78.12 351 PHE A N 1
ATOM 2765 C CA . PHE A 1 351 ? 11.895 10.098 22.114 1.00 78.12 351 PHE A CA 1
ATOM 2766 C C . PHE A 1 351 ? 11.564 10.473 20.655 1.00 78.12 351 PHE A C 1
ATOM 2768 O O . PHE A 1 351 ? 11.338 11.651 20.390 1.00 78.12 351 PHE A O 1
ATOM 2775 N N . ARG A 1 352 ? 11.544 9.532 19.694 1.00 87.25 352 ARG A N 1
ATOM 2776 C CA . ARG A 1 352 ? 11.178 9.826 18.291 1.00 87.25 352 ARG A CA 1
ATOM 2777 C C . ARG A 1 352 ? 9.728 10.350 18.229 1.00 87.25 352 ARG A C 1
ATOM 2779 O O . ARG A 1 352 ? 8.807 9.541 18.374 1.00 87.25 352 ARG A O 1
ATOM 2786 N N . PRO A 1 353 ? 9.490 11.661 17.994 1.00 89.06 353 PRO A N 1
ATOM 2787 C CA . PRO A 1 353 ? 8.193 12.276 18.288 1.00 89.06 353 PRO A CA 1
ATOM 2788 C C . PRO A 1 353 ? 7.041 11.668 17.491 1.00 89.06 353 PRO A C 1
ATOM 2790 O O . PRO A 1 353 ? 6.021 11.326 18.072 1.00 89.06 353 PRO A O 1
ATOM 2793 N N . LYS A 1 354 ? 7.238 11.411 16.189 1.00 91.62 354 LYS A N 1
ATOM 2794 C CA . LYS A 1 354 ? 6.183 10.871 15.314 1.00 91.62 354 LYS A CA 1
ATOM 2795 C C . LYS A 1 354 ? 5.658 9.506 15.778 1.00 91.62 354 LYS A C 1
ATOM 2797 O O . LYS A 1 354 ? 4.450 9.312 15.865 1.00 91.62 354 LYS A O 1
ATOM 2802 N N . VAL A 1 355 ? 6.555 8.573 16.118 1.00 92.06 355 VAL A N 1
ATOM 2803 C CA . VAL A 1 355 ? 6.171 7.227 16.591 1.00 92.06 355 VAL A CA 1
ATOM 2804 C C . VAL A 1 355 ? 5.459 7.322 17.940 1.00 92.06 355 VAL A C 1
ATOM 2806 O O . VAL A 1 355 ? 4.468 6.623 18.167 1.00 92.06 355 VAL A O 1
ATOM 2809 N N . MET A 1 356 ? 5.936 8.201 18.829 1.00 90.56 356 MET A N 1
ATOM 2810 C CA . MET A 1 356 ? 5.313 8.413 20.137 1.00 90.56 356 MET A CA 1
ATOM 2811 C C . MET A 1 356 ? 3.926 9.049 20.008 1.00 90.56 356 MET A C 1
ATOM 2813 O O . MET A 1 356 ? 2.985 8.595 20.657 1.00 90.56 356 MET A O 1
ATOM 2817 N N . ASP A 1 357 ? 3.778 10.043 19.139 1.00 91.25 357 ASP A N 1
ATOM 2818 C CA . ASP A 1 357 ? 2.510 10.720 18.890 1.00 91.25 357 ASP A CA 1
ATOM 2819 C C . ASP A 1 357 ? 1.489 9.766 18.268 1.00 91.25 357 ASP A C 1
ATOM 2821 O O . ASP A 1 357 ? 0.365 9.686 18.763 1.00 91.25 357 ASP A O 1
ATOM 2825 N N . ALA A 1 358 ? 1.872 8.990 17.248 1.00 93.06 358 ALA A N 1
ATOM 2826 C CA . ALA A 1 358 ? 0.997 7.995 16.624 1.00 93.06 358 ALA A CA 1
ATOM 2827 C C . ALA A 1 358 ? 0.561 6.914 17.631 1.00 93.06 358 ALA A C 1
ATOM 2829 O O . ALA A 1 358 ? -0.628 6.619 17.774 1.00 93.06 358 ALA A O 1
ATOM 2830 N N . SER A 1 359 ? 1.506 6.388 18.418 1.00 93.19 359 SER A N 1
ATOM 2831 C CA . SER A 1 359 ? 1.224 5.391 19.460 1.00 93.19 359 SER A CA 1
ATOM 2832 C C . SER A 1 359 ? 0.291 5.941 20.539 1.00 93.19 359 SER A C 1
ATOM 2834 O O . SER A 1 359 ? -0.682 5.292 20.925 1.00 93.19 359 SER A O 1
ATOM 2836 N N . ALA A 1 360 ? 0.548 7.156 21.023 1.00 90.12 360 ALA A N 1
ATOM 2837 C CA . ALA A 1 360 ? -0.274 7.764 22.054 1.00 90.12 360 ALA A CA 1
ATOM 2838 C C . ALA A 1 360 ? -1.667 8.145 21.538 1.00 90.12 360 ALA A C 1
ATOM 2840 O O . ALA A 1 360 ? -2.649 7.991 22.265 1.00 90.12 360 ALA A O 1
ATOM 2841 N N . GLN A 1 361 ? -1.784 8.588 20.282 1.00 89.75 361 GLN A N 1
ATOM 2842 C CA . GLN A 1 361 ? -3.074 8.808 19.631 1.00 89.75 361 GLN A CA 1
ATOM 2843 C C . GLN A 1 361 ? -3.876 7.512 19.531 1.00 89.75 361 GLN A C 1
ATOM 2845 O O . GLN A 1 361 ? -5.068 7.521 19.855 1.00 89.75 361 GLN A O 1
ATOM 2850 N N . LEU A 1 362 ? -3.240 6.406 19.142 1.00 90.44 362 LEU A N 1
ATOM 2851 C CA . LEU A 1 362 ? -3.886 5.101 19.065 1.00 90.44 362 LEU A CA 1
ATOM 2852 C C . LEU A 1 362 ? -4.391 4.650 20.444 1.00 90.44 362 LEU A C 1
ATOM 2854 O O . LEU A 1 362 ? -5.582 4.375 20.597 1.00 90.44 362 LEU A O 1
ATOM 2858 N N . LEU A 1 363 ? -3.527 4.677 21.467 1.00 89.38 363 LEU A N 1
ATOM 2859 C CA . LEU A 1 363 ? -3.896 4.349 22.851 1.00 89.38 363 LEU A CA 1
ATOM 2860 C C . LEU A 1 363 ? -5.043 5.236 23.352 1.00 89.38 363 LEU A C 1
ATOM 2862 O O . LEU A 1 363 ? -6.056 4.731 23.832 1.00 89.38 363 LEU A O 1
ATOM 2866 N N . ARG A 1 364 ? -4.940 6.559 23.185 1.00 85.38 364 ARG A N 1
ATOM 2867 C CA . ARG A 1 364 ? -5.982 7.501 23.611 1.00 85.38 364 ARG A CA 1
ATOM 2868 C C . ARG A 1 364 ? -7.319 7.202 22.938 1.00 85.38 364 ARG A C 1
ATOM 2870 O O . ARG A 1 364 ? -8.348 7.237 23.601 1.00 85.38 364 ARG A O 1
ATOM 2877 N N . ASN A 1 365 ? -7.338 6.888 21.644 1.00 79.25 365 ASN A N 1
ATOM 2878 C CA . ASN A 1 365 ? -8.594 6.601 20.949 1.00 79.25 365 ASN A CA 1
ATOM 2879 C C . ASN A 1 365 ? -9.215 5.270 21.369 1.00 79.25 365 ASN A C 1
ATOM 2881 O O . ASN A 1 365 ? -10.429 5.217 21.556 1.00 79.25 365 ASN A O 1
ATOM 2885 N N . ILE A 1 366 ? -8.406 4.231 21.580 1.00 76.25 366 ILE A N 1
ATOM 2886 C CA . ILE A 1 366 ? -8.891 2.960 22.125 1.00 76.25 366 ILE A CA 1
ATOM 2887 C C . ILE A 1 366 ? -9.465 3.186 23.533 1.00 76.25 366 ILE A C 1
ATOM 2889 O O . ILE A 1 366 ? -10.590 2.782 23.828 1.00 76.25 366 ILE A O 1
ATOM 2893 N N . PHE A 1 367 ? -8.727 3.875 24.406 1.00 73.00 367 PHE A N 1
ATOM 2894 C CA . PHE A 1 367 ? -9.039 3.912 25.836 1.00 73.00 367 PHE A CA 1
ATOM 2895 C C . PHE A 1 367 ? -10.010 5.004 26.256 1.00 73.00 367 PHE A C 1
ATOM 2897 O O . PHE A 1 367 ? -10.787 4.787 27.184 1.00 73.00 367 PHE A O 1
ATOM 2904 N N . CYS A 1 368 ? -9.996 6.175 25.624 1.00 71.88 368 CYS A N 1
ATOM 2905 C CA . CYS A 1 368 ? -10.966 7.211 25.962 1.00 71.88 368 CYS A CA 1
ATOM 2906 C C . CYS A 1 368 ? -12.363 6.824 25.474 1.00 71.88 368 CYS A C 1
ATOM 2908 O O . CYS A 1 368 ? -13.325 7.058 26.193 1.00 71.88 368 CYS A O 1
ATOM 2910 N N . ARG A 1 369 ? -12.473 6.182 24.303 1.00 74.12 369 ARG A N 1
ATOM 2911 C CA . ARG A 1 369 ? -13.775 5.900 23.679 1.00 74.12 369 ARG A CA 1
ATOM 2912 C C . ARG A 1 369 ? -14.356 4.539 24.049 1.00 74.12 369 ARG A C 1
ATOM 2914 O O . ARG A 1 369 ? -15.567 4.415 24.178 1.00 74.12 369 ARG A O 1
ATOM 2921 N N . PHE A 1 370 ? -13.521 3.511 24.233 1.00 78.38 370 PHE A N 1
ATOM 2922 C CA . PHE A 1 370 ? -14.021 2.131 24.292 1.00 78.38 370 PHE A CA 1
ATOM 2923 C C . PHE A 1 370 ? -13.746 1.380 25.598 1.00 78.38 370 PHE A C 1
ATOM 2925 O O . PHE A 1 370 ? -14.161 0.231 25.744 1.00 78.38 370 PHE A O 1
ATOM 2932 N N . ILE A 1 371 ? -13.113 2.001 26.595 1.00 73.00 371 ILE A N 1
ATOM 2933 C CA . ILE A 1 371 ? -12.809 1.303 27.856 1.00 73.00 371 ILE A CA 1
ATOM 2934 C C . ILE A 1 371 ? -14.043 1.012 28.719 1.00 73.00 371 ILE A C 1
ATOM 2936 O O . ILE A 1 371 ? -13.984 0.168 29.607 1.00 73.00 371 ILE A O 1
ATOM 2940 N N . ALA A 1 372 ? -15.164 1.693 28.462 1.00 74.75 372 ALA A N 1
ATOM 2941 C CA . ALA A 1 372 ? -16.435 1.403 29.121 1.00 74.75 372 ALA A CA 1
ATOM 2942 C C . ALA A 1 372 ? -16.972 0.004 28.752 1.00 74.75 372 ALA A C 1
ATOM 2944 O O . ALA A 1 372 ? -17.808 -0.552 29.461 1.00 74.75 372 ALA A O 1
ATOM 2945 N N . TYR A 1 373 ? -16.478 -0.591 27.661 1.00 80.06 373 TYR A N 1
ATOM 2946 C CA . TYR A 1 373 ? -16.890 -1.915 27.221 1.00 80.06 373 TYR A CA 1
ATOM 2947 C C . TYR A 1 373 ? -16.082 -3.002 27.927 1.00 80.06 373 TYR A C 1
ATOM 2949 O O . TYR A 1 373 ? -14.898 -3.211 27.657 1.00 80.06 373 TYR A O 1
ATOM 2957 N N . ARG A 1 374 ? -16.765 -3.763 28.788 1.00 82.94 374 ARG A N 1
ATOM 2958 C CA . ARG A 1 374 ? -16.189 -4.871 29.563 1.00 82.94 374 ARG A CA 1
ATOM 2959 C C . ARG A 1 374 ? -15.314 -5.839 28.744 1.00 82.94 374 ARG A C 1
ATOM 2961 O O . ARG A 1 374 ? -14.221 -6.135 29.223 1.00 82.94 374 ARG A O 1
ATOM 2968 N N . PRO A 1 375 ? -15.711 -6.325 27.546 1.00 87.38 375 PRO A N 1
ATOM 2969 C CA . PRO A 1 375 ? -14.863 -7.234 26.767 1.00 87.38 375 PRO A CA 1
ATOM 2970 C C . PRO A 1 375 ? -13.519 -6.611 26.373 1.00 87.38 375 PRO A C 1
ATOM 2972 O O . PRO A 1 375 ? -12.484 -7.259 26.490 1.00 87.38 375 PRO A O 1
ATOM 2975 N N . ILE A 1 376 ? -13.528 -5.333 25.982 1.00 87.19 376 ILE A N 1
ATOM 2976 C CA . ILE A 1 376 ? -12.322 -4.596 25.589 1.00 87.19 376 ILE A CA 1
ATOM 2977 C C . ILE A 1 376 ? -11.403 -4.419 26.791 1.00 87.19 376 ILE A C 1
ATOM 2979 O O . ILE A 1 376 ? -10.204 -4.664 26.686 1.00 87.19 376 ILE A O 1
ATOM 2983 N N . LEU A 1 377 ? -11.955 -4.042 27.945 1.00 85.75 377 LEU A N 1
ATOM 2984 C CA . LEU A 1 377 ? -11.176 -3.846 29.165 1.00 85.75 377 LEU A CA 1
ATOM 2985 C C . LEU A 1 377 ? -10.515 -5.151 29.639 1.00 85.75 377 LEU A C 1
ATOM 2987 O O . LEU A 1 377 ? -9.340 -5.141 30.006 1.00 85.75 377 LEU A O 1
ATOM 2991 N N . LEU A 1 378 ? -11.234 -6.278 29.588 1.00 87.44 378 LEU A N 1
ATOM 2992 C CA . LEU A 1 378 ? -10.681 -7.589 29.943 1.00 87.44 378 LEU A CA 1
ATOM 2993 C C . LEU A 1 378 ? -9.573 -8.029 28.974 1.00 87.44 378 LEU A C 1
ATOM 2995 O O . LEU A 1 378 ? -8.491 -8.379 29.433 1.00 87.44 378 LEU A O 1
ATOM 2999 N N . ALA A 1 379 ? -9.795 -7.924 27.661 1.00 89.44 379 ALA A N 1
ATOM 3000 C CA . ALA A 1 379 ? -8.771 -8.251 26.665 1.00 89.44 379 ALA A CA 1
ATOM 3001 C C . ALA A 1 379 ? -7.527 -7.355 26.805 1.00 89.44 379 ALA A C 1
ATOM 3003 O O . ALA A 1 379 ? -6.390 -7.816 26.754 1.00 89.44 379 ALA A O 1
ATOM 3004 N N . THR A 1 380 ? -7.738 -6.065 27.074 1.00 88.44 380 THR A N 1
ATOM 3005 C CA . THR A 1 380 ? -6.660 -5.102 27.328 1.00 88.44 380 THR A CA 1
ATOM 3006 C C . THR A 1 380 ? -5.834 -5.488 28.553 1.00 88.44 380 THR A C 1
ATOM 3008 O O . THR A 1 380 ? -4.607 -5.415 28.507 1.00 88.44 380 THR A O 1
ATOM 3011 N N . ARG A 1 381 ? -6.480 -5.928 29.642 1.00 89.31 381 ARG A N 1
ATOM 3012 C CA . ARG A 1 381 ? -5.780 -6.443 30.827 1.00 89.31 381 ARG A CA 1
ATOM 3013 C C . ARG A 1 381 ? -4.889 -7.619 30.461 1.00 89.31 381 ARG A C 1
ATOM 3015 O O . ARG A 1 381 ? -3.722 -7.623 30.837 1.00 89.31 381 ARG A O 1
ATOM 3022 N N . ASP A 1 382 ? -5.441 -8.605 29.768 1.00 89.81 382 ASP A N 1
ATOM 3023 C CA . ASP A 1 382 ? -4.709 -9.827 29.451 1.00 89.81 382 ASP A CA 1
ATOM 3024 C C . ASP A 1 382 ? -3.509 -9.524 28.535 1.00 89.81 382 ASP A C 1
ATOM 3026 O O . ASP A 1 382 ? -2.413 -10.022 28.785 1.00 89.81 382 ASP A O 1
ATOM 3030 N N . ASN A 1 383 ? -3.654 -8.588 27.591 1.00 87.88 383 ASN A N 1
ATOM 3031 C CA . ASN A 1 383 ? -2.540 -8.087 26.782 1.00 87.88 383 ASN A CA 1
ATOM 3032 C C . ASN A 1 383 ? -1.476 -7.334 27.587 1.00 87.88 383 ASN A C 1
ATOM 3034 O O . ASN A 1 383 ? -0.287 -7.527 27.346 1.00 87.88 383 ASN A O 1
ATOM 3038 N N . LEU A 1 384 ? -1.864 -6.472 28.534 1.00 87.69 384 LEU A N 1
ATOM 3039 C CA . LEU A 1 384 ? -0.898 -5.785 29.401 1.00 87.69 384 LEU A CA 1
ATOM 3040 C C . LEU A 1 384 ? -0.111 -6.778 30.263 1.00 87.69 384 LEU A C 1
ATOM 3042 O O . LEU A 1 384 ? 1.102 -6.641 30.413 1.00 87.69 384 LEU A O 1
ATOM 3046 N N . LEU A 1 385 ? -0.790 -7.789 30.810 1.00 87.88 385 LEU A N 1
ATOM 3047 C CA . LEU A 1 385 ? -0.140 -8.848 31.578 1.00 87.88 385 LEU A CA 1
ATOM 3048 C C . LEU A 1 385 ? 0.832 -9.641 30.698 1.00 87.88 385 LEU A C 1
ATOM 3050 O O . LEU A 1 385 ? 1.975 -9.852 31.098 1.00 87.88 385 LEU A O 1
ATOM 3054 N N . ALA A 1 386 ? 0.415 -10.008 29.483 1.00 87.38 386 ALA A N 1
ATOM 3055 C CA . ALA A 1 386 ? 1.260 -10.705 28.516 1.00 87.38 386 ALA A CA 1
ATOM 3056 C C . ALA A 1 386 ? 2.459 -9.860 28.051 1.00 87.38 386 ALA A C 1
ATOM 3058 O O . ALA A 1 386 ? 3.538 -10.395 27.814 1.00 87.38 386 ALA A O 1
ATOM 3059 N N . ALA A 1 387 ? 2.303 -8.535 27.966 1.00 86.00 387 ALA A N 1
ATOM 3060 C CA . ALA A 1 387 ? 3.386 -7.610 27.643 1.00 86.00 387 ALA A CA 1
ATOM 3061 C C . ALA A 1 387 ? 4.452 -7.498 28.748 1.00 86.00 387 ALA A C 1
ATOM 3063 O O . ALA A 1 387 ? 5.495 -6.890 28.515 1.00 86.00 387 ALA A O 1
ATOM 3064 N N . GLY A 1 388 ? 4.201 -8.046 29.944 1.00 84.00 388 GLY A N 1
ATOM 3065 C CA . GLY A 1 388 ? 5.158 -8.027 31.046 1.00 84.00 388 GLY A CA 1
ATOM 3066 C C . GLY A 1 388 ? 5.487 -6.615 31.530 1.00 84.00 388 GLY A C 1
ATOM 3067 O O . GLY A 1 388 ? 6.636 -6.349 31.886 1.00 84.00 388 GLY A O 1
ATOM 3068 N N . VAL A 1 389 ? 4.511 -5.696 31.524 1.00 75.31 389 VAL A N 1
ATOM 3069 C CA . VAL A 1 389 ? 4.720 -4.304 31.960 1.00 75.31 389 VAL A CA 1
ATOM 3070 C C . VAL A 1 389 ? 5.203 -4.289 33.412 1.00 75.31 389 VAL A C 1
ATOM 3072 O O . VAL A 1 389 ? 4.431 -4.482 34.348 1.00 75.31 389 VAL A O 1
ATOM 3075 N N . THR A 1 390 ? 6.503 -4.080 33.623 1.00 69.88 390 THR A N 1
ATOM 3076 C CA . THR A 1 390 ? 7.071 -3.938 34.972 1.00 69.88 390 THR A CA 1
ATOM 3077 C C . THR A 1 390 ? 7.030 -2.482 35.420 1.00 69.88 390 THR A C 1
ATOM 3079 O O . THR A 1 390 ? 6.964 -1.569 34.599 1.00 69.88 390 THR A O 1
ATOM 3082 N N . ALA A 1 391 ? 7.169 -2.224 36.725 1.00 58.66 391 ALA A N 1
ATOM 3083 C CA . ALA A 1 391 ? 7.218 -0.866 37.279 1.00 58.66 391 ALA A CA 1
ATOM 3084 C C . ALA A 1 391 ? 8.270 0.052 36.609 1.00 58.66 391 ALA A C 1
ATOM 3086 O O . ALA A 1 391 ? 8.071 1.262 36.567 1.00 58.66 391 ALA A O 1
ATOM 3087 N N . ARG A 1 392 ? 9.341 -0.502 36.009 1.00 59.56 392 ARG A N 1
ATOM 3088 C CA . ARG A 1 392 ? 10.331 0.260 35.216 1.00 59.56 392 ARG A CA 1
ATOM 3089 C C . ARG A 1 392 ? 9.762 0.895 33.941 1.00 59.56 392 ARG A C 1
ATOM 3091 O O . ARG A 1 392 ? 10.343 1.844 33.432 1.00 59.56 392 ARG A O 1
ATOM 3098 N N . HIS A 1 393 ? 8.639 0.393 33.434 1.00 60.00 393 HIS A N 1
ATOM 3099 C CA . HIS A 1 393 ? 7.980 0.884 32.220 1.00 60.00 393 HIS A CA 1
ATOM 3100 C C . HIS A 1 393 ? 7.142 2.144 32.490 1.00 60.00 393 HIS A C 1
ATOM 3102 O O . HIS A 1 393 ? 6.725 2.823 31.555 1.00 60.00 393 HIS A O 1
ATOM 3108 N N . ARG A 1 394 ? 6.958 2.502 33.770 1.00 61.25 394 ARG A N 1
ATOM 3109 C CA . ARG A 1 394 ? 6.330 3.747 34.241 1.00 61.25 394 ARG A CA 1
ATOM 3110 C C . ARG A 1 394 ? 7.306 4.924 34.178 1.00 61.25 394 ARG A C 1
ATOM 3112 O O . ARG A 1 394 ? 7.410 5.707 35.118 1.00 61.25 394 ARG A O 1
ATOM 3119 N N . SER A 1 395 ? 8.081 5.012 33.099 1.00 63.34 395 SER A N 1
ATOM 3120 C CA . SER A 1 395 ? 8.920 6.183 32.859 1.00 63.34 395 SER A CA 1
ATOM 3121 C C . SER A 1 395 ? 8.033 7.433 32.784 1.00 63.34 395 SER A C 1
ATOM 3123 O O . SER A 1 395 ? 6.867 7.340 32.399 1.00 63.34 395 SER A O 1
ATOM 3125 N N . ASN A 1 396 ? 8.586 8.616 33.074 1.00 68.50 396 ASN A N 1
ATOM 3126 C CA . ASN A 1 396 ? 7.901 9.911 32.903 1.00 68.50 396 ASN A CA 1
ATOM 3127 C C . ASN A 1 396 ? 7.522 10.227 31.432 1.00 68.50 396 ASN A C 1
ATOM 3129 O O . ASN A 1 396 ? 7.182 11.364 31.112 1.00 68.50 396 ASN A O 1
ATOM 3133 N N . SER A 1 397 ? 7.590 9.248 30.525 1.00 81.00 397 SER A N 1
ATOM 3134 C CA . SER A 1 397 ? 7.142 9.385 29.145 1.00 81.00 397 SER A CA 1
ATOM 3135 C C . SER A 1 397 ? 5.619 9.508 29.066 1.00 81.00 397 SER A C 1
ATOM 3137 O O . SER A 1 397 ? 4.876 8.923 29.858 1.00 81.00 397 SER A O 1
ATOM 3139 N N . TYR A 1 398 ? 5.143 10.237 28.058 1.00 83.75 398 TYR A N 1
ATOM 3140 C CA . TYR A 1 398 ? 3.714 10.424 27.815 1.00 83.75 398 TYR A CA 1
ATOM 3141 C C . TYR A 1 398 ? 2.969 9.089 27.636 1.00 83.75 398 TYR A C 1
ATOM 3143 O O . TYR A 1 398 ? 1.882 8.910 28.181 1.00 83.75 398 TYR A O 1
ATOM 3151 N N . ILE A 1 399 ? 3.571 8.107 26.954 1.00 84.56 399 ILE A N 1
ATOM 3152 C CA . ILE A 1 399 ? 2.964 6.778 26.774 1.00 84.56 399 ILE A CA 1
ATOM 3153 C C . ILE A 1 399 ? 2.974 5.968 28.073 1.00 84.56 399 ILE A C 1
ATOM 3155 O O . ILE A 1 399 ? 1.972 5.326 28.383 1.00 84.56 399 ILE A O 1
ATOM 3159 N N . GLY A 1 400 ? 4.044 6.038 28.873 1.00 83.44 400 GLY A N 1
ATOM 3160 C CA . GLY A 1 400 ? 4.080 5.418 30.203 1.00 83.44 400 GLY A CA 1
ATOM 3161 C C . GLY A 1 400 ? 2.953 5.928 31.110 1.00 83.44 400 GLY A C 1
ATOM 3162 O O . GLY A 1 400 ? 2.305 5.144 31.810 1.00 83.44 400 GLY A O 1
ATOM 3163 N N . GLN A 1 401 ? 2.638 7.226 31.026 1.00 84.19 401 GLN A N 1
ATOM 3164 C CA . GLN A 1 401 ? 1.476 7.811 31.703 1.00 84.19 401 GLN A CA 1
ATOM 3165 C C . GLN A 1 401 ? 0.153 7.243 31.165 1.00 84.19 401 GLN A C 1
ATOM 3167 O O . GLN A 1 401 ? -0.698 6.859 31.965 1.00 84.19 401 GLN A O 1
ATOM 3172 N N . GLN A 1 402 ? -0.019 7.113 29.841 1.00 84.56 402 GLN A N 1
ATOM 3173 C CA . GLN A 1 402 ? -1.228 6.503 29.259 1.00 84.56 402 GLN A CA 1
ATOM 3174 C C . GLN A 1 402 ? -1.412 5.037 29.690 1.00 84.56 402 GLN A C 1
ATOM 3176 O O . GLN A 1 402 ? -2.528 4.627 30.008 1.00 84.56 402 GLN A O 1
ATOM 3181 N N . ILE A 1 403 ? -0.329 4.257 29.763 1.00 84.88 403 ILE A N 1
ATOM 3182 C CA . ILE A 1 403 ? -0.359 2.869 30.252 1.00 84.88 403 ILE A CA 1
ATOM 3183 C C . ILE A 1 403 ? -0.714 2.822 31.744 1.00 84.88 403 ILE A C 1
ATOM 3185 O O . ILE A 1 403 ? -1.505 1.982 32.162 1.00 84.88 403 ILE A O 1
ATOM 3189 N N . THR A 1 404 ? -0.200 3.747 32.555 1.00 84.25 404 THR A N 1
ATOM 3190 C CA . THR A 1 404 ? -0.545 3.811 33.987 1.00 84.25 404 THR A CA 1
ATOM 3191 C C . THR A 1 404 ? -2.030 4.129 34.184 1.00 84.25 404 THR A C 1
ATOM 3193 O O . THR A 1 404 ? -2.719 3.438 34.933 1.00 84.25 404 THR A O 1
ATOM 3196 N N . VAL A 1 405 ? -2.559 5.108 33.438 1.00 83.94 405 VAL A N 1
ATOM 3197 C CA . VAL A 1 405 ? -3.999 5.424 33.430 1.00 83.94 405 VAL A CA 1
ATOM 3198 C C . VAL A 1 405 ? -4.829 4.197 33.043 1.00 83.94 405 VAL A C 1
ATOM 3200 O O . VAL A 1 405 ? -5.912 3.980 33.592 1.00 83.94 405 VAL A O 1
ATOM 3203 N N . LEU A 1 406 ? -4.327 3.377 32.121 1.00 82.56 406 LEU A N 1
ATOM 3204 C CA . LEU A 1 406 ? -4.981 2.148 31.695 1.00 82.56 406 LEU A CA 1
ATOM 3205 C C . LEU A 1 406 ? -5.020 1.085 32.797 1.00 82.56 406 LEU A C 1
ATOM 3207 O O . LEU A 1 406 ? -6.087 0.535 33.073 1.00 82.56 406 LEU A O 1
ATOM 3211 N N . GLU A 1 407 ? -3.886 0.827 33.449 1.00 85.31 407 GLU A N 1
ATOM 3212 C CA . GLU A 1 407 ? -3.806 -0.088 34.592 1.00 85.31 407 GLU A CA 1
ATOM 3213 C C . GLU A 1 407 ? -4.781 0.319 35.699 1.00 85.31 407 GLU A C 1
ATOM 3215 O O . GLU A 1 407 ? -5.499 -0.524 36.238 1.00 85.31 407 GLU A O 1
ATOM 3220 N N . ASP A 1 408 ? -4.840 1.609 36.024 1.00 85.44 408 ASP A N 1
ATOM 3221 C CA . ASP A 1 408 ? -5.700 2.118 37.090 1.00 85.44 408 ASP A CA 1
ATOM 3222 C C . ASP A 1 408 ? -7.185 1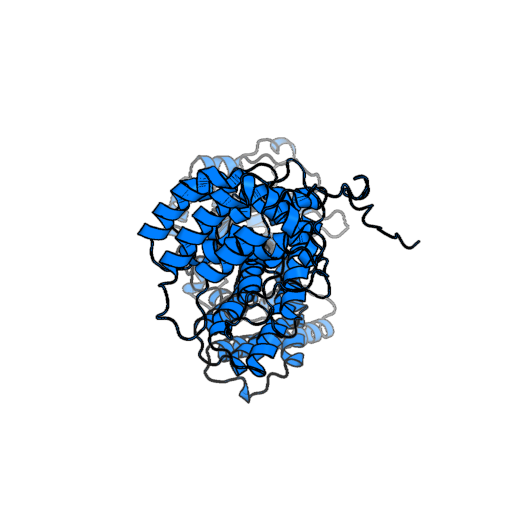.975 36.748 1.00 85.44 408 ASP A C 1
ATOM 3224 O O . ASP A 1 408 ? -7.986 1.595 37.606 1.00 85.44 408 ASP A O 1
ATOM 3228 N N . ARG A 1 409 ? -7.562 2.180 35.479 1.00 82.06 409 ARG A N 1
ATOM 3229 C CA . ARG A 1 409 ? -8.929 1.915 35.002 1.00 82.06 409 ARG A CA 1
ATOM 3230 C C . ARG A 1 409 ? -9.288 0.438 35.079 1.00 82.06 409 ARG A C 1
ATOM 3232 O O . ARG A 1 409 ? -10.393 0.104 35.503 1.00 82.06 409 ARG A O 1
ATOM 3239 N N . ILE A 1 410 ? -8.363 -0.443 34.708 1.00 85.31 410 ILE A N 1
ATOM 3240 C CA . ILE A 1 410 ? -8.566 -1.890 34.801 1.00 85.31 410 ILE A CA 1
ATOM 3241 C C . ILE A 1 410 ? -8.748 -2.315 36.261 1.00 85.31 410 ILE A C 1
ATOM 3243 O O . ILE A 1 410 ? -9.691 -3.046 36.560 1.00 85.31 410 ILE A O 1
ATOM 3247 N N . LYS A 1 411 ? -7.911 -1.819 37.181 1.00 86.25 411 LYS A N 1
ATOM 3248 C CA . LYS A 1 411 ? -8.037 -2.093 38.623 1.00 86.25 411 LYS A CA 1
ATOM 3249 C C . LYS A 1 411 ? -9.361 -1.581 39.184 1.00 86.25 411 LYS A C 1
ATOM 3251 O O . LYS A 1 411 ? -10.040 -2.314 39.900 1.00 86.25 411 LYS A O 1
ATOM 3256 N N . ALA A 1 412 ? -9.756 -0.356 38.831 1.00 82.81 412 ALA A N 1
ATOM 3257 C CA . ALA A 1 412 ? -11.035 0.215 39.247 1.00 82.81 412 ALA A CA 1
ATOM 3258 C C . ALA A 1 412 ? -12.211 -0.647 38.767 1.00 82.81 412 ALA A C 1
ATOM 3260 O O . ALA A 1 412 ? -13.115 -0.959 39.539 1.00 82.81 412 ALA A O 1
ATOM 3261 N N . PHE A 1 413 ? -12.168 -1.108 37.517 1.00 81.56 413 PHE A N 1
ATOM 3262 C CA . PHE A 1 413 ? -13.187 -2.001 36.982 1.00 81.56 413 PHE A CA 1
ATOM 3263 C C . PHE A 1 413 ? -13.186 -3.377 37.660 1.00 81.56 413 PHE A C 1
ATOM 3265 O O . PHE A 1 413 ? -14.246 -3.903 37.984 1.00 81.56 413 PHE A O 1
ATOM 3272 N N . GLN A 1 414 ? -12.018 -3.966 37.923 1.00 83.44 414 GLN A N 1
ATOM 3273 C CA . GLN A 1 414 ? -11.918 -5.223 38.671 1.00 83.44 414 GLN A CA 1
ATOM 3274 C C . GLN A 1 414 ? -12.513 -5.099 40.074 1.00 83.44 414 GLN A C 1
ATOM 3276 O O . GLN A 1 414 ? -13.194 -6.020 40.521 1.00 83.44 414 GLN A O 1
ATOM 3281 N N . TYR A 1 415 ? -12.291 -3.965 40.740 1.00 84.00 415 TYR A N 1
ATOM 3282 C CA . TYR A 1 415 ? -12.893 -3.666 42.033 1.00 84.00 415 TYR A CA 1
ATOM 3283 C C . TYR A 1 415 ? -14.423 -3.597 41.939 1.00 84.00 415 TYR A C 1
ATOM 3285 O O . TYR A 1 415 ? -15.102 -4.268 42.712 1.00 84.00 415 TYR A O 1
ATOM 3293 N N . ILE A 1 416 ? -14.966 -2.885 40.941 1.00 77.00 416 ILE A N 1
ATOM 3294 C CA . ILE A 1 416 ? -16.416 -2.829 40.681 1.00 77.00 416 ILE A CA 1
ATOM 3295 C C . ILE A 1 416 ? -16.975 -4.233 40.424 1.00 77.00 416 ILE A C 1
ATOM 3297 O O . ILE A 1 416 ? -17.950 -4.629 41.049 1.00 77.00 416 ILE A O 1
ATOM 3301 N N . MET A 1 417 ? -16.318 -5.034 39.584 1.00 78.25 417 MET A N 1
ATOM 3302 C CA . MET A 1 417 ? -16.740 -6.407 39.286 1.00 78.25 417 MET A CA 1
ATOM 3303 C C . MET A 1 417 ? -16.675 -7.335 40.509 1.00 78.25 417 MET A C 1
ATOM 3305 O O . MET A 1 417 ? -17.478 -8.260 40.631 1.00 78.25 417 MET A O 1
ATOM 3309 N N . ALA A 1 418 ? -15.690 -7.154 41.391 1.00 82.69 418 ALA A N 1
ATOM 3310 C CA . ALA A 1 418 ? -15.582 -7.919 42.629 1.00 82.69 418 ALA A CA 1
ATOM 3311 C C . ALA A 1 418 ? -16.695 -7.528 43.608 1.00 82.69 418 ALA A C 1
ATOM 3313 O O . ALA A 1 418 ? -17.325 -8.407 44.197 1.00 82.69 418 ALA A O 1
ATOM 3314 N N . PHE A 1 419 ? -16.975 -6.227 43.714 1.00 77.69 419 PHE A N 1
ATOM 3315 C CA . PHE A 1 419 ? -18.087 -5.693 44.487 1.00 77.69 419 PHE A CA 1
ATOM 3316 C C . PHE A 1 419 ? -19.434 -6.191 43.953 1.00 77.69 419 PHE A C 1
ATOM 3318 O O . PHE A 1 419 ? -20.233 -6.685 44.735 1.00 77.69 419 PHE A O 1
ATOM 3325 N N . GLU A 1 420 ? -19.653 -6.183 42.635 1.00 71.56 420 GLU A N 1
ATOM 3326 C CA . GLU A 1 420 ? -20.840 -6.755 41.984 1.00 71.56 420 GLU A CA 1
ATOM 3327 C C . GLU A 1 420 ? -21.050 -8.220 42.348 1.00 71.56 420 GLU A C 1
ATOM 3329 O O . GLU A 1 420 ? -22.144 -8.607 42.743 1.00 71.56 420 GLU A O 1
ATOM 3334 N N . ARG A 1 421 ? -20.003 -9.049 42.253 1.00 79.19 421 ARG A N 1
ATOM 3335 C CA . ARG A 1 421 ? -20.101 -10.467 42.630 1.00 79.19 421 ARG A CA 1
ATOM 3336 C C . ARG A 1 421 ? -20.390 -10.639 44.116 1.00 79.19 421 ARG A C 1
ATOM 3338 O O . ARG A 1 421 ? -21.088 -11.575 44.490 1.00 79.19 421 ARG A O 1
ATOM 3345 N N . HIS A 1 422 ? -19.827 -9.780 44.962 1.00 73.19 422 HIS A N 1
ATOM 3346 C CA . HIS A 1 422 ? -20.080 -9.810 46.397 1.00 73.19 422 HIS A CA 1
ATOM 3347 C C . HIS A 1 422 ? -21.520 -9.387 46.714 1.00 73.19 422 HIS A C 1
ATOM 3349 O O . HIS A 1 422 ? -22.207 -10.092 47.444 1.00 73.19 422 HIS A O 1
ATOM 3355 N N . ALA A 1 423 ? -22.009 -8.320 46.081 1.00 68.69 423 ALA A N 1
ATOM 3356 C CA . ALA A 1 423 ? -23.385 -7.854 46.178 1.00 68.69 423 ALA A CA 1
ATOM 3357 C C . ALA A 1 423 ? -24.370 -8.918 45.673 1.00 68.69 423 ALA A C 1
ATOM 3359 O O . ALA A 1 423 ? -25.276 -9.284 46.410 1.00 68.69 423 ALA A O 1
ATOM 3360 N N . GLN A 1 424 ? -24.139 -9.513 44.496 1.00 69.38 424 GLN A N 1
ATOM 3361 C CA . GLN A 1 424 ? -24.949 -10.615 43.949 1.00 69.38 424 GLN A CA 1
ATOM 3362 C C . GLN A 1 424 ? -24.975 -11.849 44.861 1.00 69.38 424 GLN A C 1
ATOM 3364 O O . GLN A 1 424 ? -25.977 -12.553 44.916 1.00 69.38 424 GLN A O 1
ATOM 3369 N N . ARG A 1 425 ? -23.890 -12.125 45.596 1.00 71.06 425 ARG A N 1
ATOM 3370 C CA . ARG A 1 425 ? -23.866 -13.195 46.608 1.00 71.06 425 ARG A CA 1
ATOM 3371 C C . ARG A 1 425 ? -24.660 -12.841 47.866 1.00 71.06 425 ARG A C 1
ATOM 3373 O O . ARG A 1 425 ? -25.143 -13.746 48.534 1.00 71.06 425 ARG A O 1
ATOM 3380 N N . LEU A 1 426 ? -24.775 -11.555 48.187 1.00 61.84 426 LEU A N 1
ATOM 3381 C CA . LEU A 1 426 ? -25.507 -11.043 49.346 1.00 61.84 426 LEU A CA 1
ATOM 3382 C C . LEU A 1 426 ? -26.984 -10.734 49.042 1.00 61.84 426 LEU A C 1
ATOM 3384 O O . LEU A 1 426 ? -27.772 -10.613 49.973 1.00 61.84 426 LEU A O 1
ATOM 3388 N N . THR A 1 427 ? -27.376 -10.642 47.766 1.00 47.25 427 THR A N 1
ATOM 3389 C CA . THR A 1 427 ? -28.751 -10.348 47.332 1.00 47.25 427 THR A CA 1
ATOM 3390 C C . THR A 1 427 ? -29.272 -11.399 46.352 1.00 47.25 427 THR A C 1
ATOM 3392 O O . THR A 1 427 ? -28.988 -11.378 45.156 1.00 47.25 427 THR A O 1
ATOM 3395 N N . LEU A 1 428 ? -30.128 -12.298 46.851 1.00 48.06 428 LEU A N 1
ATOM 3396 C CA . LEU A 1 428 ? -31.205 -12.864 46.040 1.00 48.06 428 LEU A CA 1
ATOM 3397 C C . LEU A 1 428 ? -32.132 -11.688 45.685 1.00 48.06 428 LEU A C 1
ATOM 3399 O O . LEU A 1 428 ? -32.898 -11.238 46.527 1.00 48.06 428 LEU A O 1
ATOM 3403 N N . VAL A 1 429 ? -32.034 -11.214 44.438 1.00 47.44 429 VAL A N 1
ATOM 3404 C CA . VAL A 1 429 ? -32.809 -10.118 43.816 1.00 47.44 429 VAL A CA 1
ATOM 3405 C C . VAL A 1 429 ? -32.339 -8.696 44.171 1.00 47.44 429 VAL A C 1
ATOM 3407 O O . VAL A 1 429 ? -32.713 -8.177 45.211 1.00 47.44 429 VAL A O 1
ATOM 3410 N N . THR A 1 430 ? -31.631 -8.040 43.237 1.00 44.03 430 THR A N 1
ATOM 3411 C CA . THR A 1 430 ? -32.012 -6.739 42.626 1.00 44.03 430 THR A CA 1
ATOM 3412 C C . THR A 1 430 ? -31.109 -6.365 41.431 1.00 44.03 430 THR A C 1
ATOM 3414 O O . THR A 1 430 ? -30.068 -6.973 41.192 1.00 44.03 430 THR A O 1
ATOM 3417 N N . ASN A 1 431 ? -31.604 -5.436 40.603 1.00 49.03 431 ASN A N 1
ATOM 3418 C CA . ASN A 1 431 ? -31.186 -5.111 39.233 1.00 49.03 431 ASN A CA 1
ATOM 3419 C C . ASN A 1 431 ? -29.804 -4.431 39.118 1.00 49.03 431 ASN A C 1
ATOM 3421 O O . ASN A 1 431 ? -29.377 -3.672 39.980 1.00 49.03 431 ASN A O 1
ATOM 3425 N N . PHE A 1 432 ? -29.172 -4.593 37.948 1.00 39.81 432 PHE A N 1
ATOM 3426 C CA . PHE A 1 432 ? -27.909 -3.955 37.525 1.00 39.81 432 PHE A CA 1
ATOM 3427 C C . PHE A 1 432 ? -27.883 -2.412 37.668 1.00 39.81 432 PHE A C 1
ATOM 3429 O O . PHE A 1 432 ? -26.814 -1.819 37.804 1.00 39.81 432 PHE A O 1
ATOM 3436 N N . ALA A 1 433 ? -29.050 -1.757 37.677 1.00 44.50 433 ALA A N 1
ATOM 3437 C CA . ALA A 1 433 ? -29.182 -0.307 37.830 1.00 44.50 433 ALA A CA 1
ATOM 3438 C C . ALA A 1 433 ? -28.763 0.191 39.229 1.00 44.50 433 ALA A C 1
ATOM 3440 O O . ALA A 1 433 ? -28.136 1.244 39.341 1.00 44.50 433 ALA A O 1
ATOM 3441 N N . ASP A 1 434 ? -29.006 -0.594 40.283 1.00 42.84 434 ASP A N 1
ATOM 3442 C CA . ASP A 1 434 ? -28.680 -0.201 41.662 1.00 42.84 434 ASP A CA 1
ATOM 3443 C C . ASP A 1 434 ? -27.158 -0.190 41.911 1.00 42.84 434 ASP A C 1
ATOM 3445 O O . ASP A 1 434 ? -26.637 0.601 42.699 1.00 42.84 434 ASP A O 1
ATOM 3449 N N . VAL A 1 435 ? -26.410 -1.002 41.158 1.00 42.59 435 VAL A N 1
ATOM 3450 C CA . VAL A 1 435 ? -24.940 -1.080 41.213 1.00 42.59 435 VAL A CA 1
ATOM 3451 C C . VAL A 1 435 ? -24.276 0.140 40.557 1.00 42.59 435 VAL A C 1
ATOM 3453 O O . VAL A 1 435 ? -23.278 0.661 41.066 1.00 42.59 435 VAL A O 1
ATOM 3456 N N . LEU A 1 436 ? -24.834 0.640 39.450 1.00 41.25 436 LEU A N 1
ATOM 3457 C CA . LEU A 1 436 ? -24.361 1.861 38.782 1.00 41.25 436 LEU A CA 1
ATOM 3458 C C . LEU A 1 436 ? -24.659 3.126 39.603 1.00 41.25 436 LEU A C 1
ATOM 3460 O O . LEU A 1 436 ? -23.900 4.090 39.543 1.00 41.25 436 LEU A O 1
ATOM 3464 N N . VAL A 1 437 ? -25.724 3.112 40.408 1.00 44.88 437 VAL A N 1
ATOM 3465 C CA . VAL A 1 437 ? -26.037 4.184 41.370 1.00 44.88 437 VAL A CA 1
ATOM 3466 C C . VAL A 1 437 ? -25.119 4.120 42.600 1.00 44.88 437 VAL A C 1
ATOM 3468 O O . VAL A 1 437 ? -24.712 5.161 43.116 1.00 44.88 437 VAL A O 1
ATOM 3471 N N . ALA A 1 438 ? -24.727 2.919 43.040 1.00 41.22 438 ALA A N 1
ATOM 3472 C CA . ALA A 1 438 ? -23.798 2.728 44.158 1.00 41.22 438 ALA A CA 1
ATOM 3473 C C . ALA A 1 438 ? -22.330 3.052 43.810 1.00 41.22 438 ALA A C 1
ATOM 3475 O O . ALA A 1 438 ? -21.530 3.385 44.689 1.00 41.22 438 ALA A O 1
ATOM 3476 N N . SER A 1 439 ? -21.951 3.004 42.531 1.00 37.91 439 SER A N 1
ATOM 3477 C CA . SER A 1 439 ? -20.632 3.443 42.072 1.00 37.91 439 SER A CA 1
ATOM 3478 C C . SER A 1 439 ? -20.612 4.969 41.952 1.00 37.91 439 SER A C 1
ATOM 3480 O O . SER A 1 439 ? -20.941 5.526 40.916 1.00 37.91 439 SER A O 1
ATOM 3482 N N . SER A 1 440 ? -20.235 5.628 43.058 1.00 39.28 440 SER A N 1
ATOM 3483 C CA . SER A 1 440 ? -20.030 7.076 43.266 1.00 39.28 440 SER A CA 1
ATOM 3484 C C . SER A 1 440 ? -20.227 7.983 42.028 1.00 39.28 440 SER A C 1
ATOM 3486 O O . SER A 1 440 ? -19.507 7.797 41.042 1.00 39.28 440 SER A O 1
ATOM 3488 N N . PRO A 1 441 ? -21.039 9.062 42.111 1.00 41.91 441 PRO A N 1
ATOM 3489 C CA . PRO A 1 441 ? -21.193 10.099 41.072 1.00 41.91 441 PRO A CA 1
ATOM 3490 C C . PRO A 1 441 ? -19.874 10.605 40.452 1.00 41.91 441 PRO A C 1
ATOM 3492 O O . PRO A 1 441 ? -19.828 11.007 39.288 1.00 41.91 441 PRO A O 1
ATOM 3495 N N . ASN A 1 442 ? -18.765 10.505 41.194 1.00 42.06 442 ASN 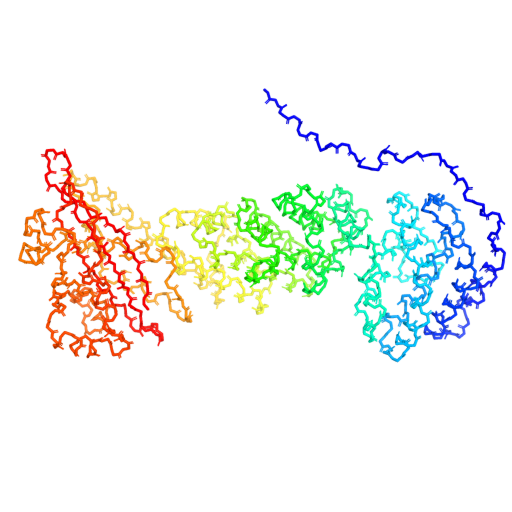A N 1
ATOM 3496 C CA . ASN A 1 442 ? -17.419 10.804 40.713 1.00 42.06 442 ASN A CA 1
ATOM 3497 C C . ASN A 1 442 ? -16.921 9.889 39.578 1.00 42.06 442 ASN A C 1
ATOM 3499 O O . ASN A 1 442 ? -16.037 10.303 38.834 1.00 42.06 442 ASN A O 1
ATOM 3503 N N . THR A 1 443 ? -17.431 8.668 39.419 1.00 42.69 443 THR A N 1
ATOM 3504 C CA . THR A 1 443 ? -16.954 7.690 38.420 1.00 42.69 443 THR A CA 1
ATOM 3505 C C . THR A 1 443 ? -17.500 8.003 37.030 1.00 42.69 443 THR A C 1
ATOM 3507 O O . THR A 1 443 ? -16.726 8.081 36.077 1.00 42.69 443 THR A O 1
ATOM 3510 N N . ALA A 1 444 ? -18.801 8.289 36.923 1.00 42.16 444 ALA A N 1
ATOM 3511 C CA . ALA A 1 444 ? -19.419 8.770 35.687 1.00 42.16 444 ALA A CA 1
ATOM 3512 C C . ALA A 1 444 ? -18.836 10.133 35.265 1.00 42.16 444 ALA A C 1
ATOM 3514 O O . ALA A 1 444 ? -18.492 10.330 34.100 1.00 42.16 444 ALA A O 1
ATOM 3515 N N . ALA A 1 445 ? -18.613 11.038 36.227 1.00 44.28 445 ALA A N 1
ATOM 3516 C CA . ALA A 1 445 ? -17.963 12.324 35.975 1.00 44.28 445 ALA A CA 1
ATOM 3517 C C . ALA A 1 445 ? -16.493 12.174 35.524 1.00 44.28 445 ALA A C 1
ATOM 3519 O O . ALA A 1 445 ? -16.051 12.886 34.626 1.00 44.28 445 ALA A O 1
ATOM 3520 N N . LYS A 1 446 ? -15.727 11.227 36.089 1.00 44.44 446 LYS A N 1
ATOM 3521 C CA . LYS A 1 446 ? -14.348 10.919 35.652 1.00 44.44 446 LYS A CA 1
ATOM 3522 C C . LYS A 1 446 ? -14.293 10.282 34.260 1.00 44.44 446 LYS A C 1
ATOM 3524 O O . LYS A 1 446 ? -13.352 10.555 33.519 1.00 44.44 446 LYS A O 1
ATOM 3529 N N . LEU A 1 447 ? -15.284 9.461 33.905 1.00 43.03 447 LEU A N 1
ATOM 3530 C CA . LEU A 1 447 ? -15.436 8.895 32.560 1.00 43.03 447 LEU A CA 1
ATOM 3531 C C . LEU A 1 447 ? -15.704 9.994 31.525 1.00 43.03 447 LEU A C 1
ATOM 3533 O O . LEU A 1 447 ? -15.028 10.021 30.502 1.00 43.03 447 LEU A O 1
ATOM 3537 N N . MET A 1 448 ? -16.598 10.943 31.825 1.00 43.31 448 MET A N 1
ATOM 3538 C CA . MET A 1 448 ? -16.910 12.050 30.910 1.00 43.31 448 MET A CA 1
ATOM 3539 C C . MET A 1 448 ? -15.764 13.068 30.767 1.00 43.31 448 MET A C 1
ATOM 3541 O O . MET A 1 448 ? -15.487 13.503 29.653 1.00 43.31 448 MET A O 1
ATOM 3545 N N . ARG A 1 449 ? -15.018 13.374 31.840 1.00 45.56 449 ARG A N 1
ATOM 3546 C CA . ARG A 1 449 ? -13.847 14.283 31.790 1.00 45.56 449 ARG A CA 1
ATOM 3547 C C . ARG A 1 449 ? -12.671 13.761 30.959 1.00 45.56 449 ARG A C 1
ATOM 3549 O O . ARG A 1 449 ? -11.813 14.534 30.550 1.00 45.56 449 ARG A O 1
ATOM 3556 N N . ALA A 1 450 ? -12.573 12.451 30.743 1.00 43.75 450 ALA A N 1
ATOM 3557 C CA . ALA A 1 450 ? -11.444 11.861 30.026 1.00 43.75 450 ALA A CA 1
ATOM 3558 C C . ALA A 1 450 ? -11.612 11.832 28.500 1.00 43.75 450 ALA A C 1
ATOM 3560 O O . ALA A 1 450 ? -10.674 11.460 27.793 1.00 43.75 450 ALA A O 1
ATOM 3561 N N . CYS A 1 451 ? -12.785 12.212 27.994 1.00 41.06 451 CYS A N 1
ATOM 3562 C CA . CYS A 1 451 ? -13.088 12.260 26.565 1.00 41.06 451 CYS A CA 1
ATOM 3563 C C . CYS A 1 451 ? -12.675 13.587 25.900 1.00 41.06 451 CYS A C 1
ATOM 3565 O O . CYS A 1 451 ? -13.126 13.869 24.792 1.00 41.06 451 CYS A O 1
ATOM 3567 N N . ASP A 1 452 ? -11.829 14.396 26.548 1.00 38.03 452 ASP A N 1
ATOM 3568 C CA . ASP A 1 452 ? -11.592 15.781 26.145 1.00 38.03 452 ASP A CA 1
ATOM 3569 C C . ASP A 1 452 ? -10.326 16.023 25.289 1.00 38.03 452 ASP A C 1
ATOM 3571 O O . ASP A 1 452 ? -9.294 15.358 25.432 1.00 38.03 452 ASP A O 1
ATOM 3575 N N . LYS A 1 453 ? -10.445 17.068 24.455 1.00 40.53 453 LYS A N 1
ATOM 3576 C CA . LYS A 1 453 ? -9.545 17.693 23.464 1.00 40.53 453 LYS A CA 1
ATOM 3577 C C . LYS A 1 453 ? -9.654 17.198 22.008 1.00 40.53 453 LYS A C 1
ATOM 3579 O O . LYS A 1 453 ? -8.946 16.289 21.574 1.00 40.53 453 LYS A O 1
ATOM 3584 N N . LYS A 1 454 ? -10.440 17.982 21.250 1.00 38.47 454 LYS A N 1
ATOM 3585 C CA . LYS A 1 454 ? -10.708 18.039 19.792 1.00 38.47 454 LYS A CA 1
ATOM 3586 C C . LYS A 1 454 ? -11.897 17.218 19.284 1.00 38.47 454 LYS A C 1
ATOM 3588 O O . LYS A 1 454 ? -11.817 15.999 19.173 1.00 38.47 454 LYS A O 1
ATOM 3593 N N . THR A 1 455 ? -12.967 17.954 18.950 1.00 37.88 455 THR A N 1
ATOM 3594 C CA . THR A 1 455 ? -14.033 17.659 17.963 1.00 37.88 455 THR A CA 1
ATOM 3595 C C . THR A 1 455 ? -14.449 16.192 17.805 1.00 37.88 455 THR A C 1
ATOM 3597 O O . THR A 1 455 ? -14.724 15.718 16.702 1.00 37.88 455 THR A O 1
ATOM 3600 N N . ALA A 1 456 ? -14.545 15.451 18.908 1.00 41.00 456 ALA A N 1
ATOM 3601 C CA . ALA A 1 456 ? -15.086 14.105 18.887 1.00 41.00 456 ALA A CA 1
ATOM 3602 C C . ALA A 1 456 ? -16.603 14.199 18.680 1.00 41.00 456 ALA A C 1
ATOM 3604 O O . ALA A 1 456 ? -17.382 14.488 19.587 1.00 41.00 456 ALA A O 1
ATOM 3605 N N . CYS A 1 457 ? -17.026 13.991 17.440 1.00 46.44 457 CYS A N 1
ATOM 3606 C CA . CYS A 1 457 ? -18.383 13.576 17.140 1.00 46.44 457 CYS A CA 1
ATOM 3607 C C . CYS A 1 457 ? -18.734 12.353 17.997 1.00 46.44 457 CYS A C 1
ATOM 3609 O O . CYS A 1 457 ? -17.940 11.414 18.042 1.00 46.44 457 CYS A O 1
ATOM 3611 N N . LEU A 1 458 ? -19.907 12.357 18.644 1.00 48.81 458 LEU A N 1
ATOM 3612 C CA . LEU A 1 458 ? -20.468 11.159 19.272 1.00 48.81 458 LEU A CA 1
ATOM 3613 C C . LEU A 1 458 ? -20.425 10.001 18.274 1.00 48.81 458 LEU A C 1
ATOM 3615 O O . LEU A 1 458 ? -21.064 10.059 17.221 1.00 48.81 458 LEU A O 1
ATOM 3619 N N . SER A 1 459 ? -19.638 8.977 18.583 1.00 55.00 459 SER A N 1
ATOM 3620 C CA . SER A 1 459 ? -19.549 7.775 17.762 1.00 55.00 459 SER A CA 1
ATOM 3621 C C . SER A 1 459 ? -20.772 6.882 18.005 1.00 55.00 459 SER A C 1
ATOM 3623 O O . SER A 1 459 ? -21.460 7.019 19.017 1.00 55.00 459 SER A O 1
ATOM 3625 N N . GLY A 1 460 ? -21.063 5.938 17.103 1.00 57.59 460 GLY A N 1
ATOM 3626 C CA . GLY A 1 460 ? -22.150 4.962 17.307 1.00 57.59 460 GLY A CA 1
ATOM 3627 C C . GLY A 1 460 ? -22.132 4.284 18.695 1.00 57.59 460 GLY A C 1
ATOM 3628 O O . GLY A 1 460 ? -23.183 4.135 19.315 1.00 57.59 460 GLY A O 1
ATOM 3629 N N . PRO A 1 461 ? -20.957 3.917 19.228 1.00 51.75 461 PRO A N 1
ATOM 3630 C CA . PRO A 1 461 ? -20.791 3.413 20.594 1.00 51.75 461 PRO A CA 1
ATOM 3631 C C . PRO A 1 461 ? -21.168 4.416 21.703 1.00 51.75 461 PRO A C 1
ATOM 3633 O O . PRO A 1 461 ? -21.860 4.037 22.648 1.00 51.75 461 PRO A O 1
ATOM 3636 N N . ASP A 1 462 ? -20.802 5.693 21.579 1.00 60.41 462 ASP A N 1
ATOM 3637 C CA . ASP A 1 462 ? -21.215 6.733 22.540 1.00 60.41 462 ASP A CA 1
ATOM 3638 C C . ASP A 1 462 ? -22.735 6.945 22.498 1.00 60.41 462 ASP A C 1
ATOM 3640 O O . ASP A 1 462 ? -23.397 7.055 23.532 1.00 60.41 462 ASP A O 1
ATOM 3644 N N . LEU A 1 463 ? -23.305 6.909 21.287 1.00 63.38 463 LEU A N 1
ATOM 3645 C CA . LEU A 1 463 ? -24.744 6.985 21.064 1.00 63.38 463 LEU A CA 1
ATOM 3646 C C . LEU A 1 463 ? -25.477 5.822 21.731 1.00 63.38 463 LEU A C 1
ATOM 3648 O O . LEU A 1 463 ? -26.490 6.084 22.365 1.00 63.38 463 LEU A O 1
ATOM 3652 N N . ARG A 1 464 ? -24.968 4.578 21.651 1.00 64.31 464 ARG A N 1
ATOM 3653 C CA . ARG A 1 464 ? -25.544 3.389 22.322 1.00 64.31 464 ARG A CA 1
ATOM 3654 C C . ARG A 1 464 ? -25.509 3.500 23.845 1.00 64.31 464 ARG A C 1
ATOM 3656 O O . ARG A 1 464 ? -26.492 3.150 24.496 1.00 64.31 464 ARG A O 1
ATOM 3663 N N . PHE A 1 465 ? -24.413 3.992 24.416 1.00 68.56 465 PHE A N 1
ATOM 3664 C CA . PHE A 1 465 ? -24.311 4.200 25.861 1.00 68.56 465 PHE A CA 1
ATOM 3665 C C . PHE A 1 465 ? -25.302 5.261 26.353 1.00 68.56 465 PHE A C 1
ATOM 3667 O O . PHE A 1 465 ? -26.073 5.004 27.278 1.00 68.56 465 PHE A O 1
ATOM 3674 N N . LEU A 1 466 ? -25.353 6.415 25.680 1.00 71.19 466 LEU A N 1
ATOM 3675 C CA . LEU A 1 466 ? -26.346 7.452 25.966 1.00 71.19 466 LEU A CA 1
ATOM 3676 C C . LEU A 1 466 ? -27.767 6.907 25.825 1.00 71.19 466 LEU A C 1
ATOM 3678 O O . LEU A 1 466 ? -28.602 7.137 26.693 1.00 71.19 466 LEU A O 1
ATOM 3682 N N . SER A 1 467 ? -28.005 6.109 24.787 1.00 72.50 467 SER A N 1
ATOM 3683 C CA . SER A 1 467 ? -29.245 5.372 24.546 1.00 72.50 467 SER A CA 1
ATOM 3684 C C . SER A 1 467 ? -29.721 4.603 25.790 1.00 72.50 467 SER A C 1
ATOM 3686 O O . SER A 1 467 ? -30.889 4.709 26.170 1.00 72.50 467 SER A O 1
ATOM 3688 N N . HIS A 1 468 ? -28.813 3.901 26.477 1.00 73.44 468 HIS A N 1
ATOM 3689 C CA . HIS A 1 468 ? -29.136 3.129 27.677 1.00 73.44 468 HIS A CA 1
ATOM 3690 C C . HIS A 1 468 ? -29.423 4.023 28.882 1.00 73.44 468 HIS A C 1
ATOM 3692 O O . HIS A 1 468 ? -30.392 3.777 29.594 1.00 73.44 468 HIS A O 1
ATOM 3698 N N . ILE A 1 469 ? -28.634 5.083 29.081 1.00 75.62 469 ILE A N 1
ATOM 3699 C CA . ILE A 1 469 ? -28.883 6.058 30.153 1.00 75.62 469 ILE A CA 1
ATOM 3700 C C . ILE A 1 469 ? -30.265 6.686 29.981 1.00 75.62 469 ILE A C 1
ATOM 3702 O O . ILE A 1 469 ? -31.036 6.776 30.930 1.00 75.62 469 ILE A O 1
ATOM 3706 N N . ILE A 1 470 ? -30.591 7.124 28.770 1.00 77.62 470 ILE A N 1
ATOM 3707 C CA . ILE A 1 470 ? -31.862 7.788 28.493 1.00 77.62 470 ILE A CA 1
ATOM 3708 C C . ILE A 1 470 ? -33.025 6.791 28.615 1.00 77.62 470 ILE A C 1
ATOM 3710 O O . ILE A 1 470 ? -34.075 7.166 29.131 1.00 77.62 470 ILE A O 1
ATOM 3714 N N . ALA A 1 471 ? -32.841 5.530 28.198 1.00 77.75 471 ALA A N 1
ATOM 3715 C CA . ALA A 1 471 ? -33.835 4.469 28.380 1.00 77.75 471 ALA A CA 1
ATOM 3716 C C . ALA A 1 471 ? -34.178 4.274 29.862 1.00 77.75 471 ALA A C 1
ATOM 3718 O O . ALA A 1 471 ? -35.348 4.346 30.227 1.00 77.75 471 ALA A O 1
ATOM 3719 N N . ASP A 1 472 ? -33.152 4.130 30.705 1.00 79.19 472 ASP A N 1
ATOM 3720 C CA . ASP A 1 472 ? -33.275 4.033 32.163 1.00 79.19 472 ASP A CA 1
ATOM 3721 C C . ASP A 1 472 ? -34.018 5.248 32.745 1.00 79.19 472 ASP A C 1
ATOM 3723 O O . ASP A 1 472 ? -34.904 5.113 33.589 1.00 79.19 472 ASP A O 1
ATOM 3727 N N . LYS A 1 473 ? -33.746 6.459 32.237 1.00 80.00 473 LYS A N 1
ATOM 3728 C CA . LYS A 1 473 ? -34.444 7.669 32.710 1.00 80.00 473 LYS A CA 1
ATOM 3729 C C . LYS A 1 473 ? -35.893 7.751 32.247 1.00 80.00 473 LYS A C 1
ATOM 3731 O O . LYS A 1 473 ? -36.723 8.282 32.980 1.00 80.00 473 LYS A O 1
ATOM 3736 N N . CYS A 1 474 ? -36.210 7.213 31.073 1.00 79.50 474 CYS A N 1
ATOM 3737 C CA . CYS A 1 474 ? -37.588 7.102 30.602 1.00 79.50 474 CYS A CA 1
ATOM 3738 C C . CYS A 1 474 ? -38.374 6.049 31.398 1.00 79.50 474 CYS A C 1
ATOM 3740 O O . CYS A 1 474 ? -39.545 6.267 31.701 1.00 79.50 474 CYS A O 1
ATOM 3742 N N . GLU A 1 475 ? -37.742 4.933 31.778 1.00 78.69 475 GLU A N 1
ATOM 3743 C CA . GLU A 1 475 ? -38.343 3.954 32.694 1.00 78.69 475 GLU A CA 1
ATOM 3744 C C . GLU A 1 475 ? -38.611 4.569 34.072 1.00 78.69 475 GLU A C 1
ATOM 3746 O O . GLU A 1 475 ? -39.671 4.346 34.652 1.00 78.69 475 GLU A O 1
ATOM 3751 N N . GLY A 1 476 ? -37.688 5.396 34.569 1.00 80.44 476 GLY A N 1
ATOM 3752 C CA . GLY A 1 476 ? -37.792 6.080 35.858 1.00 80.44 476 GLY A CA 1
ATOM 3753 C C . GLY A 1 476 ? -38.726 7.297 35.903 1.00 80.44 476 GLY A C 1
ATOM 3754 O O . GLY A 1 476 ? -38.720 8.006 36.908 1.00 80.44 476 GLY A O 1
ATOM 3755 N N . LEU A 1 477 ? -39.500 7.588 34.848 1.00 81.38 477 LEU A N 1
ATOM 3756 C CA . LEU A 1 477 ? -40.515 8.648 34.905 1.00 81.38 477 LEU A CA 1
ATOM 3757 C C . LEU A 1 477 ? -41.580 8.302 35.951 1.00 81.38 477 LEU A C 1
ATOM 3759 O O . LEU A 1 477 ? -42.058 7.167 35.985 1.00 81.38 477 LEU A O 1
ATOM 3763 N N . ASP A 1 478 ? -41.959 9.278 36.774 1.00 87.12 478 ASP A N 1
ATOM 3764 C CA . ASP A 1 478 ? -43.085 9.140 37.696 1.00 87.12 478 ASP A CA 1
ATOM 3765 C C . ASP A 1 478 ? -44.425 9.112 36.940 1.00 87.12 478 ASP A C 1
ATOM 3767 O O . ASP A 1 478 ? -44.497 9.395 35.742 1.00 87.12 478 ASP A O 1
ATOM 3771 N N . GLU A 1 479 ? -45.492 8.708 37.629 1.00 82.12 479 GLU A N 1
ATOM 3772 C CA . GLU A 1 479 ? -46.826 8.564 37.034 1.00 82.12 479 GLU A CA 1
ATOM 3773 C C . GLU A 1 479 ? -47.314 9.882 36.413 1.00 82.12 479 GLU A C 1
ATOM 3775 O O . GLU A 1 479 ? -47.805 9.885 35.287 1.00 82.12 479 GLU A O 1
ATOM 3780 N N . THR A 1 480 ? -47.087 11.008 37.095 1.00 86.50 480 THR A N 1
ATOM 3781 C CA . THR A 1 480 ? -47.473 12.351 36.642 1.00 86.50 480 THR A CA 1
ATOM 3782 C C . THR A 1 480 ? -46.797 12.718 35.323 1.00 86.50 480 THR A C 1
ATOM 3784 O O . THR A 1 480 ? -47.458 13.175 34.392 1.00 86.50 480 THR A O 1
ATOM 3787 N N . ASP A 1 481 ? -45.490 12.479 35.209 1.00 83.31 481 ASP A N 1
ATOM 3788 C CA . ASP A 1 481 ? -44.740 12.709 33.979 1.00 83.31 481 ASP A CA 1
ATOM 3789 C C . ASP A 1 481 ? -45.194 11.769 32.854 1.00 83.31 481 ASP A C 1
ATOM 3791 O O . ASP A 1 481 ? -45.274 12.177 31.694 1.00 83.31 481 ASP A O 1
ATOM 3795 N N . ARG A 1 482 ? -45.515 10.510 33.181 1.00 82.38 482 ARG A N 1
ATOM 3796 C CA . ARG A 1 482 ? -45.998 9.517 32.209 1.00 82.38 482 ARG A CA 1
ATOM 3797 C C . ARG A 1 482 ? -47.364 9.873 31.638 1.00 82.38 482 ARG A C 1
ATOM 3799 O O . ARG A 1 482 ? -47.584 9.598 30.460 1.00 82.38 482 ARG A O 1
ATOM 3806 N N . GLU A 1 483 ? -48.254 10.488 32.416 1.00 82.50 483 GLU A N 1
ATOM 3807 C CA . GLU A 1 483 ? -49.573 10.926 31.937 1.00 82.50 483 GLU A CA 1
ATOM 3808 C C . GLU A 1 483 ? -49.459 11.899 30.750 1.00 82.50 483 GLU A C 1
ATOM 3810 O O . GLU A 1 483 ? -50.217 11.776 29.791 1.00 82.50 483 GLU A O 1
ATOM 3815 N N . PHE A 1 484 ? -48.442 12.773 30.710 1.00 81.31 484 PHE A N 1
ATOM 3816 C CA . PHE A 1 484 ? -48.214 13.667 29.558 1.00 81.31 484 PHE A CA 1
ATOM 3817 C C . PHE A 1 484 ? -47.884 12.933 28.250 1.00 81.31 484 PHE A C 1
ATOM 3819 O O . PHE A 1 484 ? -48.042 13.499 27.165 1.00 81.31 484 PHE A O 1
ATOM 3826 N N . PHE A 1 485 ? -47.405 11.692 28.346 1.00 80.12 485 PHE A N 1
ATOM 3827 C CA . PHE A 1 485 ? -47.034 10.848 27.209 1.00 80.12 485 PHE A CA 1
ATOM 3828 C C . PHE A 1 485 ? -47.997 9.671 27.008 1.00 80.12 485 PHE A C 1
ATOM 3830 O O . PHE A 1 485 ? -47.785 8.847 26.109 1.00 80.12 485 PHE A O 1
ATOM 3837 N N . LYS A 1 486 ? -49.022 9.558 27.862 1.00 75.44 486 LYS A N 1
ATOM 3838 C CA . LYS A 1 486 ? -50.011 8.485 27.829 1.00 75.44 486 LYS A CA 1
ATOM 3839 C C . LYS A 1 486 ? -50.951 8.690 26.648 1.00 75.44 486 LYS A C 1
ATOM 3841 O O . LYS A 1 486 ? -51.230 9.804 26.213 1.00 75.44 486 LYS A O 1
ATOM 3846 N N . ARG A 1 487 ? -51.403 7.578 26.077 1.00 65.88 487 ARG A N 1
ATOM 3847 C CA . ARG A 1 487 ? -52.276 7.579 24.903 1.00 65.88 487 ARG A CA 1
ATOM 3848 C C . ARG A 1 487 ? -53.729 7.824 25.307 1.00 65.88 487 ARG A C 1
ATOM 3850 O O . ARG A 1 487 ? -54.359 6.925 25.858 1.00 65.88 487 ARG A O 1
ATOM 3857 N N . ASP A 1 488 ? -54.287 8.962 24.903 1.00 56.84 488 ASP A N 1
ATOM 3858 C CA . ASP A 1 488 ? -55.738 9.171 24.860 1.00 56.84 488 ASP A CA 1
ATOM 3859 C C . ASP A 1 488 ? -56.324 8.434 23.641 1.00 56.84 488 ASP A C 1
ATOM 3861 O O . ASP A 1 488 ? -56.561 9.009 22.580 1.00 56.84 488 ASP A O 1
ATOM 3865 N N . THR A 1 489 ? -56.553 7.126 23.796 1.00 53.66 489 THR A N 1
ATOM 3866 C CA . THR A 1 489 ? -57.260 6.204 22.874 1.00 53.66 489 THR A CA 1
ATOM 3867 C C . THR A 1 489 ? -56.637 5.917 21.490 1.00 53.66 489 THR A C 1
ATOM 3869 O O . THR A 1 489 ? -56.011 6.748 20.838 1.00 53.66 489 THR A O 1
ATOM 3872 N N . LEU A 1 490 ? -56.834 4.677 21.013 1.00 48.31 490 LEU A N 1
ATOM 3873 C CA . LEU A 1 490 ? -56.233 4.128 19.784 1.00 48.31 490 LEU A CA 1
ATOM 3874 C C . LEU A 1 490 ? -56.653 4.849 18.482 1.00 48.31 490 LEU A C 1
ATOM 3876 O O . LEU A 1 490 ? -55.936 4.765 17.488 1.00 48.31 490 LEU A O 1
ATOM 3880 N N . ALA A 1 491 ? -57.789 5.553 18.467 1.00 50.97 491 ALA A N 1
ATOM 3881 C CA . ALA A 1 491 ? -58.359 6.151 17.254 1.00 50.97 491 ALA A CA 1
ATOM 3882 C C . ALA A 1 491 ? -57.618 7.414 16.763 1.00 50.97 491 ALA A C 1
ATOM 3884 O O . ALA A 1 491 ? -57.678 7.739 15.582 1.00 50.97 491 ALA A O 1
ATOM 3885 N N . ASN A 1 492 ? -56.857 8.090 17.630 1.00 52.09 492 ASN A N 1
ATOM 3886 C CA . ASN A 1 492 ? -56.157 9.339 17.292 1.00 52.09 492 ASN A CA 1
ATOM 3887 C C . ASN A 1 492 ? -54.704 9.129 16.809 1.00 52.09 492 ASN A C 1
ATOM 3889 O O . ASN A 1 492 ? -53.970 10.089 16.585 1.00 52.09 492 ASN A O 1
ATOM 3893 N N . LEU A 1 493 ? -54.262 7.878 16.636 1.00 52.19 493 LEU A N 1
ATOM 3894 C CA . LEU A 1 493 ? -52.842 7.521 16.508 1.00 52.19 493 LEU A CA 1
ATOM 3895 C C . LEU A 1 493 ? -52.144 7.950 15.216 1.00 52.19 493 LEU A C 1
ATOM 3897 O O . LEU A 1 493 ? -50.922 8.089 15.213 1.00 52.19 493 LEU A O 1
ATOM 3901 N N . VAL A 1 494 ? -52.889 8.163 14.136 1.00 51.56 494 VAL A N 1
ATOM 3902 C CA . VAL A 1 494 ? -52.291 8.510 12.839 1.00 51.56 494 VAL A CA 1
ATOM 3903 C C . VAL A 1 494 ? -51.983 10.013 12.748 1.00 51.56 494 VAL A C 1
ATOM 3905 O O . VAL A 1 494 ? -51.079 10.386 12.010 1.00 51.56 494 VAL A O 1
ATOM 3908 N N . ASN A 1 495 ? -52.653 10.856 13.554 1.00 51.69 495 ASN A N 1
ATOM 3909 C CA . ASN A 1 495 ? -52.615 12.323 13.428 1.00 51.69 495 ASN A CA 1
ATOM 3910 C C . ASN A 1 495 ? -52.488 13.104 14.755 1.00 51.69 495 ASN A C 1
ATOM 3912 O O . ASN A 1 495 ? -52.613 14.328 14.746 1.00 51.69 495 ASN A O 1
ATOM 3916 N N . ALA A 1 496 ? -52.280 12.451 15.904 1.00 56.03 496 ALA A N 1
ATOM 3917 C CA . ALA A 1 496 ? -52.146 13.167 17.173 1.00 56.03 496 ALA A CA 1
ATOM 3918 C C . ALA A 1 496 ? -50.825 13.954 17.222 1.00 56.03 496 ALA A C 1
ATOM 3920 O O . ALA A 1 496 ? -49.764 13.384 17.487 1.00 56.03 496 ALA A O 1
ATOM 3921 N N . ASP A 1 497 ? -50.913 15.270 16.999 1.00 63.81 497 ASP A N 1
ATOM 3922 C CA . ASP A 1 497 ? -49.839 16.224 17.277 1.00 63.81 497 ASP A CA 1
ATOM 3923 C C . ASP A 1 497 ? -49.334 15.990 18.713 1.00 63.81 497 ASP A C 1
ATOM 3925 O O . ASP A 1 497 ? -50.060 16.188 19.696 1.00 63.81 497 ASP A O 1
ATOM 3929 N N . ARG A 1 498 ? -48.081 15.547 18.855 1.00 72.81 498 ARG A N 1
ATOM 3930 C CA . ARG A 1 498 ? -47.461 15.359 20.169 1.00 72.81 498 ARG A CA 1
ATOM 3931 C C . ARG A 1 498 ? -47.373 16.715 20.851 1.00 72.81 498 ARG A C 1
ATOM 3933 O O . ARG A 1 498 ? -46.780 17.654 20.324 1.00 72.81 498 ARG A O 1
ATOM 3940 N N . LYS A 1 499 ? -47.956 16.809 22.045 1.00 78.12 499 LYS A N 1
ATOM 3941 C CA . LYS A 1 499 ? -48.042 18.065 22.803 1.00 78.12 499 LYS A CA 1
ATOM 3942 C C . LYS A 1 499 ? -46.818 18.319 23.674 1.00 78.12 499 LYS A C 1
ATOM 3944 O O . LYS A 1 499 ? -46.555 19.478 23.997 1.00 78.12 499 LYS A O 1
ATOM 3949 N N . PHE A 1 500 ? -46.076 17.267 24.028 1.00 83.38 500 PHE A N 1
ATOM 3950 C CA . PHE A 1 500 ? -44.974 17.320 24.986 1.00 83.38 500 PHE A CA 1
ATOM 3951 C C . PHE A 1 500 ? -43.743 16.532 24.524 1.00 83.38 500 PHE A C 1
ATOM 3953 O O . PHE A 1 500 ? -43.849 15.585 23.744 1.00 83.38 500 PHE A O 1
ATOM 3960 N N . PHE A 1 501 ? -42.578 16.914 25.043 1.00 84.75 501 PHE A N 1
ATOM 3961 C CA . PHE A 1 501 ? -41.322 16.175 24.947 1.00 84.75 501 PHE A CA 1
ATOM 3962 C C . PHE A 1 501 ? -40.563 16.237 26.274 1.00 84.75 501 PHE A C 1
ATOM 3964 O O . PHE A 1 501 ? -40.726 17.165 27.071 1.00 84.75 501 PHE A O 1
ATOM 3971 N N . LEU A 1 502 ? -39.724 15.236 26.506 1.00 87.19 502 LEU A N 1
ATOM 3972 C CA . LEU A 1 502 ? -38.842 15.153 27.657 1.00 87.19 502 LEU A CA 1
ATOM 3973 C C . LEU A 1 502 ? -37.519 15.850 27.334 1.00 87.19 502 LEU A C 1
ATOM 3975 O O . LEU A 1 502 ? -36.822 15.466 26.401 1.00 87.19 502 LEU A O 1
ATOM 3979 N N . PHE A 1 503 ? -37.156 16.860 28.111 1.00 88.56 503 PHE A N 1
ATOM 3980 C CA . PHE A 1 503 ? -35.856 17.511 28.043 1.00 88.56 503 PHE A CA 1
ATOM 3981 C C . PHE A 1 503 ? -34.941 16.971 29.141 1.00 88.56 503 PHE A C 1
ATOM 3983 O O . PHE A 1 503 ? -35.264 17.064 30.330 1.00 88.56 503 PHE A O 1
ATOM 3990 N N . LEU A 1 504 ? -33.809 16.403 28.728 1.00 87.31 504 LEU A N 1
ATOM 3991 C CA . LEU A 1 504 ? -32.759 15.901 29.606 1.00 87.31 504 LEU A CA 1
ATOM 3992 C C . LEU A 1 504 ? -31.512 16.765 29.437 1.00 87.31 504 LEU A C 1
ATOM 3994 O O . LEU A 1 504 ? -30.807 16.674 28.432 1.00 87.31 504 LEU A O 1
ATOM 3998 N N . ASP A 1 505 ? -31.251 17.602 30.431 1.00 85.56 505 ASP A N 1
ATOM 3999 C CA . ASP A 1 505 ? -30.128 18.528 30.442 1.00 85.56 505 ASP A CA 1
ATOM 4000 C C . ASP A 1 505 ? -28.984 17.978 31.298 1.00 85.56 505 ASP A C 1
ATOM 4002 O O . ASP A 1 505 ? -29.028 18.015 32.528 1.00 85.56 505 ASP A O 1
ATOM 4006 N N . PHE A 1 506 ? -27.943 17.476 30.638 1.00 78.44 506 PHE A N 1
ATOM 4007 C CA . PHE A 1 506 ? -26.724 16.983 31.276 1.00 78.44 506 PHE A CA 1
ATOM 4008 C C . PHE A 1 506 ? -25.668 18.085 31.460 1.00 78.44 506 PHE A C 1
ATOM 4010 O O . PHE A 1 506 ? -24.581 17.816 31.969 1.00 78.44 506 PHE A O 1
ATOM 4017 N N . SER A 1 507 ? -25.952 19.333 31.072 1.00 72.44 507 SER A N 1
ATOM 4018 C CA . SER A 1 507 ? -25.032 20.462 31.264 1.00 72.44 507 SER A CA 1
ATOM 4019 C C . SER A 1 507 ? -24.971 20.938 32.720 1.00 72.44 507 SER A C 1
ATOM 4021 O O . SER A 1 507 ? -23.959 21.499 33.147 1.00 72.44 507 SER A O 1
ATOM 4023 N N . TYR A 1 508 ? -26.009 20.629 33.506 1.00 62.00 508 TYR A N 1
ATOM 4024 C CA . TYR A 1 508 ? -26.178 21.068 34.896 1.00 62.00 508 TYR A CA 1
ATOM 4025 C C . TYR A 1 508 ? -25.143 20.491 35.881 1.00 62.00 508 TYR A C 1
ATOM 4027 O O . TYR A 1 508 ? -25.016 20.967 37.009 1.00 62.00 508 TYR A O 1
ATOM 4035 N N . TRP A 1 509 ? -24.352 19.499 35.459 1.00 59.50 509 TRP A N 1
ATOM 4036 C CA . TRP A 1 509 ? -23.388 18.797 36.313 1.00 59.50 509 TRP A CA 1
ATOM 4037 C C . TRP A 1 509 ? -22.266 19.694 36.880 1.00 59.50 509 TRP A C 1
ATOM 4039 O O . TRP A 1 509 ? -21.637 19.333 37.874 1.00 59.50 509 TRP A O 1
ATOM 4049 N N . LYS A 1 510 ? -22.011 20.866 36.273 1.00 56.50 510 LYS A N 1
ATOM 4050 C CA . LYS A 1 510 ? -20.965 21.810 36.710 1.00 56.50 510 LYS A CA 1
ATOM 4051 C C . LYS A 1 510 ? -21.335 22.639 37.942 1.00 56.50 510 LYS A C 1
ATOM 4053 O O . LYS A 1 510 ? -20.429 23.121 38.615 1.00 56.50 510 LYS A O 1
ATOM 4058 N N . ALA A 1 511 ? -22.623 22.837 38.222 1.00 56.25 511 ALA A N 1
ATOM 4059 C CA . ALA A 1 511 ? -23.057 23.790 39.244 1.00 56.25 511 ALA A CA 1
ATOM 4060 C C . ALA A 1 511 ? -22.997 23.215 40.673 1.00 56.25 511 ALA A C 1
ATOM 4062 O O . ALA A 1 511 ? -22.603 23.925 41.590 1.00 56.25 511 ALA A O 1
ATOM 4063 N N . GLU A 1 512 ? -23.329 21.932 40.865 1.00 60.03 512 GLU A N 1
ATOM 4064 C CA . GLU A 1 512 ? -23.322 21.260 42.176 1.00 60.03 512 GLU A CA 1
ATOM 4065 C C . GLU A 1 512 ? -23.010 19.753 42.017 1.00 60.03 512 GLU A C 1
ATOM 4067 O O . GLU A 1 512 ? -23.913 18.968 41.723 1.00 60.03 512 GLU A O 1
ATOM 4072 N N . PRO A 1 513 ? -21.760 19.303 42.250 1.00 52.28 513 PRO A N 1
ATOM 4073 C CA . PRO A 1 513 ? -21.344 17.899 42.082 1.00 52.28 513 PRO A CA 1
ATOM 4074 C C . PRO A 1 513 ? -22.065 16.882 42.987 1.00 52.28 513 PRO A C 1
ATOM 4076 O O . PRO A 1 513 ? -21.918 15.675 42.798 1.00 52.28 513 PRO A O 1
ATOM 4079 N N . SER A 1 514 ? -22.794 17.360 43.998 1.00 54.28 514 SER A N 1
ATOM 4080 C CA . SER A 1 514 ? -23.535 16.564 44.980 1.00 54.28 514 SER A CA 1
ATOM 4081 C C . SER A 1 514 ? -25.019 16.370 44.639 1.00 54.28 514 SER A C 1
ATOM 4083 O O . SER A 1 514 ? -25.688 15.593 45.320 1.00 54.28 514 SER A O 1
ATOM 4085 N N . ARG A 1 515 ? -25.551 17.041 43.606 1.00 55.59 515 ARG A N 1
ATOM 4086 C CA . ARG A 1 515 ? -26.946 16.898 43.152 1.00 55.59 515 ARG A CA 1
ATOM 4087 C C . ARG A 1 515 ? -27.055 16.086 41.858 1.00 55.59 515 ARG A C 1
ATOM 4089 O O . ARG A 1 515 ? -26.055 15.739 41.238 1.00 55.59 515 ARG A O 1
ATOM 4096 N N . ALA A 1 516 ? -28.293 15.717 41.511 1.00 54.69 516 ALA A N 1
ATOM 4097 C CA . ALA A 1 516 ? -28.639 14.850 40.385 1.00 54.69 516 ALA A CA 1
ATOM 4098 C C . ALA A 1 516 ? -27.831 15.168 39.110 1.00 54.69 516 ALA A C 1
ATOM 4100 O O . ALA A 1 516 ? -27.697 16.324 38.720 1.00 54.69 516 ALA A O 1
ATOM 4101 N N . LEU A 1 517 ? -27.336 14.116 38.446 1.00 64.75 517 LEU A N 1
ATOM 4102 C CA . LEU A 1 517 ? -26.425 14.173 37.287 1.00 64.75 517 LEU A CA 1
ATOM 4103 C C . LEU A 1 517 ? -26.986 14.913 36.053 1.00 64.75 517 LEU A C 1
ATOM 4105 O O . LEU A 1 517 ? -26.262 15.114 35.081 1.00 64.75 517 LEU A O 1
ATOM 4109 N N . TYR A 1 518 ? -28.270 15.270 36.062 1.00 75.12 518 TYR A N 1
ATOM 4110 C CA . TYR A 1 518 ? -28.978 15.922 34.968 1.00 75.12 518 TYR A CA 1
ATOM 4111 C C . TYR A 1 518 ? -30.238 16.625 35.490 1.00 75.12 518 TYR A C 1
ATOM 4113 O O . TYR A 1 518 ? -30.786 16.252 36.532 1.00 75.12 518 TYR A O 1
ATOM 4121 N N . HIS A 1 519 ? -30.734 17.607 34.740 1.00 82.38 519 HIS A N 1
ATOM 4122 C CA . HIS A 1 519 ? -32.032 18.225 34.978 1.00 82.38 519 HIS A CA 1
ATOM 4123 C C . HIS A 1 519 ? -33.072 17.633 34.017 1.00 82.38 519 HIS A C 1
ATOM 4125 O O . HIS A 1 519 ? -32.933 17.703 32.797 1.00 82.38 519 HIS A O 1
ATOM 4131 N N . LYS A 1 520 ? -34.149 17.070 34.575 1.00 87.25 520 LYS A N 1
ATOM 4132 C CA . LYS A 1 520 ? -35.316 16.566 33.833 1.00 87.25 520 LYS A CA 1
ATOM 4133 C C . LYS A 1 520 ? -36.380 17.660 33.726 1.00 87.25 520 LYS A C 1
ATOM 4135 O O . LYS A 1 520 ? -36.668 18.300 34.736 1.00 87.25 520 LYS A O 1
ATOM 4140 N N . LYS A 1 521 ? -36.963 17.897 32.547 1.00 87.31 521 LYS A N 1
ATOM 4141 C CA . LYS A 1 521 ? -38.154 18.756 32.376 1.00 87.31 521 LYS A CA 1
ATOM 4142 C C . LYS A 1 521 ? -39.088 18.162 31.326 1.00 87.31 521 LYS A C 1
ATOM 4144 O O . LYS A 1 521 ? -38.631 17.832 30.238 1.00 87.31 521 LYS A O 1
ATOM 4149 N N . VAL A 1 522 ? -40.385 18.094 31.604 1.00 86.00 522 VAL A N 1
ATOM 4150 C CA . VAL A 1 522 ? -41.398 17.871 30.562 1.00 86.00 522 VAL A CA 1
ATOM 4151 C C . VAL A 1 522 ? -41.780 19.232 29.988 1.00 86.00 522 VAL A C 1
ATOM 4153 O O . VAL A 1 522 ? -42.164 20.144 30.720 1.00 86.00 522 VAL A O 1
ATOM 4156 N N . LEU A 1 523 ? -41.613 19.401 28.680 1.00 86.06 523 LEU A N 1
ATOM 4157 C CA . LEU A 1 523 ? -41.841 20.664 27.986 1.00 86.06 523 LEU A CA 1
ATOM 4158 C C . LEU A 1 523 ? -42.925 20.495 26.929 1.00 86.06 523 LEU A C 1
ATOM 4160 O O . LEU A 1 523 ? -43.041 19.441 26.313 1.00 86.06 523 LEU A O 1
ATOM 4164 N N . SER A 1 524 ? -43.717 21.544 26.708 1.00 84.38 524 SER A N 1
ATOM 4165 C CA . SER A 1 524 ? -44.774 21.526 25.697 1.00 84.38 524 SER A CA 1
ATOM 4166 C C . SER A 1 524 ? -44.298 22.127 24.377 1.00 84.38 524 SER A C 1
ATOM 4168 O O . SER A 1 524 ? -43.737 23.225 24.373 1.00 84.38 524 SER A O 1
ATOM 4170 N N . PHE A 1 525 ? -44.602 21.452 23.266 1.00 77.56 525 PHE A N 1
ATOM 4171 C CA . PHE A 1 525 ? -44.430 21.981 21.908 1.00 77.56 525 PHE A CA 1
ATOM 4172 C C . PHE A 1 525 ? -45.377 23.153 21.607 1.00 77.56 525 PHE A C 1
ATOM 4174 O O . PHE A 1 525 ? -45.052 24.005 20.787 1.00 77.56 525 PHE A O 1
ATOM 4181 N N . ALA A 1 526 ? -46.535 23.212 22.274 1.00 77.94 526 ALA A N 1
ATOM 4182 C CA . ALA A 1 526 ? -47.544 24.250 22.059 1.00 77.94 526 ALA A CA 1
ATOM 4183 C C . ALA A 1 526 ? -47.247 25.548 22.824 1.00 77.94 526 ALA A C 1
ATOM 4185 O O . ALA A 1 526 ? -47.824 26.589 22.519 1.00 77.94 526 ALA A O 1
ATOM 4186 N N . ASN A 1 527 ? -46.365 25.501 23.826 1.00 82.38 527 ASN A N 1
ATOM 4187 C CA . ASN A 1 527 ? -46.022 26.678 24.610 1.00 82.38 527 ASN A CA 1
ATOM 4188 C C . ASN A 1 527 ? -44.945 27.509 23.877 1.00 82.38 527 ASN A C 1
ATOM 4190 O O . ASN A 1 527 ? -43.795 27.068 23.793 1.00 82.38 527 ASN A O 1
ATOM 4194 N N . PRO A 1 528 ? -45.261 28.732 23.402 1.00 75.50 528 PRO A N 1
ATOM 4195 C CA . PRO A 1 528 ? -44.312 29.577 22.674 1.00 75.50 528 PRO A CA 1
ATOM 4196 C C . PRO A 1 528 ? -43.152 30.078 23.548 1.00 75.50 528 PRO A C 1
ATOM 4198 O O . PRO A 1 528 ? -42.136 30.525 23.021 1.00 75.50 528 PRO A O 1
ATOM 4201 N N . ALA A 1 529 ? -43.256 29.969 24.878 1.00 80.56 529 ALA A N 1
ATOM 4202 C CA . ALA A 1 529 ? -42.153 30.251 25.792 1.00 80.56 529 ALA A CA 1
ATOM 4203 C C . ALA A 1 529 ? -41.148 29.088 25.900 1.00 80.56 529 ALA A C 1
ATOM 4205 O O . ALA A 1 529 ? -40.046 29.293 26.408 1.00 80.56 529 ALA A O 1
ATOM 4206 N N . THR A 1 530 ? -41.488 27.875 25.440 1.00 79.94 530 THR A N 1
ATOM 4207 C CA . THR A 1 530 ? -40.587 26.709 25.480 1.00 79.94 530 THR A CA 1
ATOM 4208 C C . THR A 1 530 ? -39.300 26.947 24.676 1.00 79.94 530 THR A C 1
ATOM 4210 O O . THR A 1 530 ? -38.229 26.753 25.253 1.00 79.94 530 THR A O 1
ATOM 4213 N N . PRO A 1 531 ? -39.344 27.440 23.418 1.00 68.56 531 PRO A N 1
ATOM 4214 C CA . PRO A 1 531 ? -38.137 27.812 22.679 1.00 68.56 531 PRO A CA 1
ATOM 4215 C C . PRO A 1 531 ? -37.295 28.879 23.383 1.00 68.56 531 PRO A C 1
ATOM 4217 O O . PRO A 1 531 ? -36.081 28.744 23.424 1.00 68.56 531 PRO A O 1
ATOM 4220 N N . ALA A 1 532 ? -37.912 29.900 23.989 1.00 70.00 532 ALA A N 1
ATOM 4221 C CA . ALA A 1 532 ? -37.185 30.948 24.715 1.00 70.00 532 ALA A CA 1
ATOM 4222 C C . ALA A 1 532 ? -36.499 30.405 25.984 1.00 70.00 532 ALA A C 1
ATOM 4224 O O . ALA A 1 532 ? -35.350 30.730 26.272 1.00 70.00 532 ALA A O 1
ATOM 4225 N N . ARG A 1 533 ? -37.177 29.519 26.726 1.00 71.94 533 ARG A N 1
ATOM 4226 C CA . ARG A 1 533 ? -36.610 28.840 27.902 1.00 71.94 533 ARG A CA 1
ATOM 4227 C C . ARG A 1 533 ? -35.472 27.895 27.523 1.00 71.94 533 ARG A C 1
ATOM 4229 O O . ARG A 1 533 ? -34.475 27.848 28.235 1.00 71.94 533 ARG A O 1
ATOM 4236 N N . LEU A 1 534 ? -35.610 27.170 26.413 1.00 73.75 534 LEU A N 1
ATOM 4237 C CA . LEU A 1 534 ? -34.550 26.312 25.891 1.00 73.75 534 LEU A CA 1
ATOM 4238 C C . LEU A 1 534 ? -33.392 27.121 25.318 1.00 73.75 534 LEU A C 1
ATOM 4240 O O . LEU A 1 534 ? -32.261 26.741 25.561 1.00 73.75 534 LEU A O 1
ATOM 4244 N N . ALA A 1 535 ? -33.633 28.249 24.650 1.00 66.88 535 ALA A N 1
ATOM 4245 C CA . ALA A 1 535 ? -32.577 29.144 24.182 1.00 66.88 535 ALA A CA 1
ATOM 4246 C C . ALA A 1 535 ? -31.741 29.698 25.348 1.00 66.88 535 ALA A C 1
ATOM 4248 O O . ALA A 1 535 ? -30.531 29.839 25.223 1.00 66.88 535 ALA A O 1
ATOM 4249 N N . ASN A 1 536 ? -32.347 29.926 26.517 1.00 69.00 536 ASN A N 1
ATOM 4250 C CA . ASN A 1 536 ? -31.597 30.330 27.710 1.00 69.00 536 ASN A CA 1
ATOM 4251 C C . ASN A 1 536 ? -30.713 29.203 28.276 1.00 69.00 536 ASN A C 1
ATOM 4253 O O . ASN A 1 536 ? -29.658 29.484 28.835 1.00 69.00 536 ASN A O 1
ATOM 4257 N N . SER A 1 537 ? -31.123 27.936 28.146 1.00 65.12 537 SER A N 1
ATOM 4258 C CA . SER A 1 537 ? -30.341 26.772 28.606 1.00 65.12 537 SER A CA 1
ATOM 4259 C C . SER A 1 537 ? -29.406 26.193 27.527 1.00 65.12 537 SER A C 1
ATOM 4261 O O . SER A 1 537 ? -28.433 25.522 27.855 1.00 65.12 537 SER A O 1
ATOM 4263 N N . ALA A 1 538 ? -29.688 26.467 26.252 1.00 67.88 538 ALA A N 1
ATOM 4264 C CA . ALA A 1 538 ? -29.080 25.881 25.060 1.00 67.88 538 ALA A CA 1
ATOM 4265 C C . ALA A 1 538 ? -29.075 26.878 23.885 1.00 67.88 538 ALA A C 1
ATOM 4267 O O . ALA A 1 538 ? -29.690 26.644 22.843 1.00 67.88 538 ALA A O 1
ATOM 4268 N N . ALA A 1 539 ? -28.369 28.001 24.055 1.00 65.94 539 ALA A N 1
ATOM 4269 C CA . ALA A 1 539 ? -28.389 29.173 23.161 1.00 65.94 539 ALA A CA 1
ATOM 4270 C C . ALA A 1 539 ? -28.043 28.906 21.683 1.00 65.94 539 ALA A C 1
ATOM 4272 O O . ALA A 1 539 ? -28.330 29.725 20.814 1.00 65.94 539 ALA A O 1
ATOM 4273 N N . TYR A 1 540 ? -27.442 27.760 21.388 1.00 68.25 540 TYR A N 1
ATOM 4274 C CA . TYR A 1 540 ? -26.970 27.348 20.062 1.00 68.25 540 TYR A CA 1
ATOM 4275 C C . TYR A 1 540 ? -27.960 26.428 19.333 1.00 68.25 540 TYR A C 1
ATOM 4277 O O . TYR A 1 540 ? -27.807 26.199 18.134 1.00 68.25 540 TYR A O 1
ATOM 4285 N N . LEU A 1 541 ? -28.997 25.925 20.013 1.00 69.00 541 LEU A N 1
ATOM 4286 C CA . LEU A 1 541 ? -30.040 25.125 19.377 1.00 69.00 541 LEU A CA 1
ATOM 4287 C C . LEU A 1 541 ? -31.088 26.025 18.730 1.00 69.00 541 LEU A C 1
ATOM 4289 O O . LEU A 1 541 ? -31.887 26.678 19.401 1.00 69.00 541 LEU A O 1
ATOM 4293 N N . LYS A 1 542 ? -31.114 26.022 17.397 1.00 71.69 542 LYS A N 1
ATOM 4294 C CA . LYS A 1 542 ? -32.174 26.669 16.622 1.00 71.69 542 LYS A CA 1
ATOM 4295 C C . LYS A 1 542 ? -33.345 25.702 16.462 1.00 71.69 542 LYS A C 1
ATOM 4297 O O . LYS A 1 542 ? -33.348 24.862 15.569 1.00 71.69 542 LYS A O 1
ATOM 4302 N N . PHE A 1 543 ? -34.355 25.840 17.316 1.00 72.25 543 PHE A N 1
ATOM 4303 C CA . PHE A 1 543 ? -35.631 25.139 17.152 1.00 72.25 543 PHE A CA 1
ATOM 4304 C C . PHE A 1 543 ? -36.427 25.791 16.023 1.00 72.25 543 PHE A C 1
ATOM 4306 O O . PHE A 1 543 ? -37.162 26.756 16.239 1.00 72.25 543 PHE A O 1
ATOM 4313 N N . THR A 1 544 ? -36.242 25.304 14.797 1.00 77.50 544 THR A N 1
ATOM 4314 C CA . THR A 1 544 ? -37.007 25.803 13.653 1.00 77.50 544 THR A CA 1
ATOM 4315 C C . THR A 1 544 ? -38.450 25.290 13.699 1.00 77.50 544 THR A C 1
ATOM 4317 O O . THR A 1 544 ? -38.762 24.307 14.382 1.00 77.50 544 THR A O 1
ATOM 4320 N N . LYS A 1 545 ? -39.359 25.951 12.972 1.00 74.12 545 LYS A N 1
ATOM 4321 C CA . LYS A 1 545 ? -40.753 25.490 12.857 1.00 74.12 545 LYS A CA 1
ATOM 4322 C C . LYS A 1 545 ? -40.824 24.097 12.231 1.00 74.12 545 LYS A C 1
ATOM 4324 O O . LYS A 1 545 ? -41.682 23.307 12.612 1.00 74.12 545 LYS A O 1
ATOM 4329 N N . GLU A 1 546 ? -39.903 23.792 11.322 1.00 75.06 546 GLU A N 1
ATOM 4330 C CA . GLU A 1 546 ? -39.773 22.502 10.650 1.00 75.06 546 GLU A CA 1
ATOM 4331 C C . GLU A 1 546 ? -39.378 21.408 11.640 1.00 75.06 546 GLU A C 1
ATOM 4333 O O . GLU A 1 546 ? -40.017 20.362 11.649 1.00 75.06 546 GLU A O 1
ATOM 4338 N N . TRP A 1 547 ? -38.398 21.653 12.522 1.00 78.50 547 TRP A N 1
ATOM 4339 C CA . TRP A 1 547 ? -38.054 20.696 13.576 1.00 78.50 547 TRP A CA 1
ATOM 4340 C C . TRP A 1 547 ? -39.276 20.429 14.459 1.00 78.50 547 TRP A C 1
ATOM 4342 O O . TRP A 1 547 ? -39.738 19.294 14.558 1.00 78.50 547 TRP A O 1
ATOM 4352 N N . THR A 1 548 ? -39.884 21.478 15.015 1.00 73.62 548 THR A N 1
ATOM 4353 C CA . THR A 1 548 ? -41.072 21.330 15.867 1.00 73.62 548 THR A CA 1
ATOM 4354 C C . THR A 1 548 ? -42.189 20.564 15.156 1.00 73.62 548 THR A C 1
ATOM 4356 O O . THR A 1 548 ? -42.774 19.667 15.754 1.00 73.62 548 THR A O 1
ATOM 4359 N N . GLY A 1 549 ? -42.432 20.858 13.875 1.00 74.25 549 GLY A N 1
ATOM 4360 C CA . GLY A 1 549 ? -43.429 20.177 13.053 1.00 74.25 549 GLY A CA 1
ATOM 4361 C C . GLY A 1 549 ? -43.113 18.702 12.801 1.00 74.25 549 GLY A C 1
ATOM 4362 O O . GLY A 1 549 ? -43.995 17.863 12.943 1.00 74.25 549 GLY A O 1
ATOM 4363 N N . VAL A 1 550 ? -41.864 18.355 12.473 1.00 74.44 550 VAL A N 1
ATOM 4364 C CA . VAL A 1 550 ? -41.447 16.960 12.240 1.00 74.44 550 VAL A CA 1
ATOM 4365 C C . VAL A 1 550 ? -41.607 16.130 13.510 1.00 74.44 550 VAL A C 1
ATOM 4367 O O . VAL A 1 550 ? -42.114 15.008 13.456 1.00 74.44 550 VAL A O 1
ATOM 4370 N N . TRP A 1 551 ? -41.217 16.680 14.658 1.00 72.56 551 TRP A N 1
ATOM 4371 C CA . TRP A 1 551 ? -41.219 15.964 15.933 1.00 72.56 551 TRP A CA 1
ATOM 4372 C C . TRP A 1 551 ? -42.583 15.873 16.596 1.00 72.56 551 TRP A C 1
ATOM 4374 O O . TRP A 1 551 ? -42.858 14.873 17.271 1.00 72.56 551 TRP A O 1
ATOM 4384 N N . SER A 1 552 ? -43.447 16.865 16.371 1.00 70.44 552 SER A N 1
ATOM 4385 C CA . SER A 1 552 ? -44.837 16.802 16.808 1.00 70.44 552 SER A CA 1
ATOM 4386 C C . SER A 1 552 ? -45.675 15.863 15.937 1.00 70.44 552 SER A C 1
ATOM 4388 O O . SER A 1 552 ? -46.604 15.256 16.461 1.00 70.44 552 SER A O 1
ATOM 4390 N N . ARG A 1 553 ? -45.330 15.677 14.651 1.00 67.38 553 ARG A N 1
ATOM 4391 C CA . ARG A 1 553 ? -46.181 14.970 13.671 1.00 67.38 553 ARG A CA 1
ATOM 4392 C C . ARG A 1 553 ? -45.666 13.637 13.162 1.00 67.38 553 ARG A C 1
ATOM 4394 O O . ARG A 1 553 ? -46.327 13.064 12.306 1.00 67.38 553 ARG A O 1
ATOM 4401 N N . THR A 1 554 ? -44.520 13.126 13.624 1.00 63.38 554 THR A N 1
ATOM 4402 C CA . THR A 1 554 ? -43.972 11.868 13.078 1.00 63.38 554 THR A CA 1
ATOM 4403 C C . THR A 1 554 ? -44.999 10.730 13.227 1.00 63.38 554 THR A C 1
ATOM 4405 O O . THR A 1 554 ? -45.229 10.289 14.364 1.00 63.38 554 THR A O 1
ATOM 4408 N N . PRO A 1 555 ? -45.609 10.238 12.128 1.00 63.56 555 PRO A N 1
ATOM 4409 C CA . PRO A 1 555 ? -46.645 9.221 12.214 1.00 63.56 555 PRO A CA 1
ATOM 4410 C C . PRO A 1 555 ? -46.021 7.924 12.726 1.00 63.56 555 PRO A C 1
ATOM 4412 O O . PRO A 1 555 ? -44.940 7.520 12.295 1.00 63.56 555 PRO A O 1
ATOM 4415 N N . TYR A 1 556 ? -46.682 7.284 13.688 1.00 65.12 556 TYR A N 1
ATOM 4416 C CA . TYR A 1 556 ? -46.239 6.015 14.254 1.00 65.12 556 TYR A CA 1
ATOM 4417 C C . TYR A 1 556 ? -47.200 4.916 13.848 1.00 65.12 556 TYR A C 1
ATOM 4419 O O . TYR A 1 556 ? -48.404 5.043 14.067 1.00 65.12 556 TYR A O 1
ATOM 4427 N N . MET A 1 557 ? -46.671 3.807 13.327 1.00 65.69 557 MET A N 1
ATOM 4428 C CA . MET A 1 557 ? -47.499 2.623 13.143 1.00 65.69 557 MET A CA 1
ATOM 4429 C C . MET A 1 557 ? -47.958 2.118 14.520 1.00 65.69 557 MET A C 1
ATOM 4431 O O . MET A 1 557 ? -47.120 1.848 15.391 1.00 65.69 557 MET A O 1
ATOM 4435 N N . PRO A 1 558 ? -49.274 2.035 14.766 1.00 63.38 558 PRO A N 1
ATOM 4436 C CA . PRO A 1 558 ? -49.791 1.605 16.050 1.00 63.38 558 PRO A CA 1
ATOM 4437 C C . PRO A 1 558 ? -49.452 0.126 16.273 1.00 63.38 558 PRO A C 1
ATOM 4439 O O . PRO A 1 558 ? -49.849 -0.739 15.503 1.00 63.38 558 PRO A O 1
ATOM 4442 N N . SER A 1 559 ? -48.719 -0.166 17.349 1.00 74.25 559 SER A N 1
ATOM 4443 C CA . SER A 1 559 ? -48.593 -1.521 17.890 1.00 74.25 559 SER A CA 1
ATOM 4444 C C . SER A 1 559 ? -49.536 -1.679 19.080 1.00 74.25 559 SER A C 1
ATOM 4446 O O . SER A 1 559 ? -49.636 -0.765 19.907 1.00 74.25 559 SER A O 1
ATOM 4448 N N . ALA A 1 560 ? -50.184 -2.843 19.184 1.00 76.62 560 ALA A N 1
ATOM 4449 C CA . ALA A 1 560 ? -51.066 -3.202 20.297 1.00 76.62 560 ALA A CA 1
ATOM 4450 C C . ALA A 1 560 ? -50.341 -3.206 21.655 1.00 76.62 560 ALA A C 1
ATOM 4452 O O . ALA A 1 560 ? -50.970 -3.026 22.690 1.00 76.62 560 ALA A O 1
ATOM 4453 N N . THR A 1 561 ? -49.014 -3.370 21.658 1.00 79.69 561 THR A N 1
ATOM 4454 C CA . THR A 1 561 ? -48.205 -3.357 22.884 1.00 79.69 561 THR A CA 1
ATOM 4455 C C . THR A 1 561 ? -47.648 -1.982 23.226 1.00 79.69 561 THR A C 1
ATOM 4457 O O . THR A 1 561 ? -47.061 -1.826 24.285 1.00 79.69 561 THR A O 1
ATOM 4460 N N . LEU A 1 562 ? -47.771 -0.977 22.356 1.00 79.56 562 LEU A N 1
ATOM 4461 C CA . LEU A 1 562 ? -47.159 0.333 22.582 1.00 79.56 562 LEU A CA 1
ATOM 4462 C C . LEU A 1 562 ? -47.973 1.144 23.605 1.00 79.56 562 LEU A C 1
ATOM 4464 O O . LEU A 1 562 ? -49.116 1.516 23.344 1.00 79.56 562 LEU A O 1
ATOM 4468 N N . ALA A 1 563 ? -47.365 1.432 24.754 1.00 78.88 563 ALA A N 1
ATOM 4469 C CA . ALA A 1 563 ? -47.971 2.158 25.866 1.00 78.88 563 ALA A CA 1
ATOM 4470 C C . ALA A 1 563 ? -47.717 3.670 25.763 1.00 78.88 563 ALA A C 1
ATOM 4472 O O . ALA A 1 563 ? -48.664 4.455 25.767 1.00 78.88 563 ALA A O 1
ATOM 4473 N N . TYR A 1 564 ? -46.450 4.068 25.592 1.00 79.44 564 TYR A N 1
ATOM 4474 C CA . TYR A 1 564 ? -46.038 5.476 25.547 1.00 79.44 564 TYR A CA 1
ATOM 4475 C C . TYR A 1 564 ? -45.080 5.738 24.390 1.00 79.44 564 TYR A C 1
ATOM 4477 O O . TYR A 1 564 ? -44.265 4.883 24.040 1.00 79.44 564 TYR A O 1
ATOM 4485 N N . VAL A 1 565 ? -45.144 6.947 23.835 1.00 80.69 565 VAL A N 1
ATOM 4486 C CA . VAL A 1 565 ? -44.130 7.473 22.917 1.00 80.69 565 VAL A CA 1
ATOM 4487 C C . VAL A 1 565 ? -43.612 8.777 23.502 1.00 80.69 565 VAL A C 1
ATOM 4489 O O . VAL A 1 565 ? -44.360 9.742 23.622 1.00 80.69 565 VAL A O 1
ATOM 4492 N N . VAL A 1 566 ? -42.335 8.798 23.860 1.00 84.25 566 VAL A N 1
ATOM 4493 C CA . VAL A 1 566 ? -41.669 9.923 24.510 1.00 84.25 566 VAL A CA 1
ATOM 4494 C C . VAL A 1 566 ? -40.653 10.501 23.527 1.00 84.25 566 VAL A C 1
ATOM 4496 O O . VAL A 1 566 ? -39.601 9.895 23.301 1.00 84.25 566 VAL A O 1
ATOM 4499 N N . PRO A 1 567 ? -40.938 11.650 22.894 1.00 85.94 567 PRO A N 1
ATOM 4500 C CA . PRO A 1 567 ? -39.903 12.429 22.234 1.00 85.94 567 PRO A CA 1
ATOM 4501 C C . PRO A 1 567 ? -38.955 12.946 23.310 1.00 85.94 567 PRO A C 1
ATOM 4503 O O . PRO A 1 567 ? -39.402 13.540 24.291 1.00 85.94 567 PRO A O 1
ATOM 4506 N N . VAL A 1 568 ? -37.660 12.715 23.144 1.00 86.38 568 VAL A N 1
ATOM 4507 C CA . VAL A 1 568 ? -36.635 13.135 24.096 1.00 86.38 568 VAL A CA 1
ATOM 4508 C C . VAL A 1 568 ? -35.669 14.071 23.391 1.00 86.38 568 VAL A C 1
ATOM 4510 O O . VAL A 1 568 ? -35.095 13.716 22.366 1.00 86.38 568 VAL A O 1
ATOM 4513 N N . LEU A 1 569 ? -35.473 15.255 23.957 1.00 87.56 569 LEU A N 1
ATOM 4514 C CA . LEU A 1 569 ? -34.391 16.164 23.616 1.00 87.56 569 LEU A CA 1
ATOM 4515 C C . LEU A 1 569 ? -33.316 16.038 24.696 1.00 87.56 569 LEU A C 1
ATOM 4517 O O . LEU A 1 569 ? -33.558 16.348 25.861 1.00 87.56 569 LEU A O 1
ATOM 4521 N N . ILE A 1 570 ? -32.133 15.587 24.305 1.00 86.56 570 ILE A N 1
ATOM 4522 C CA . ILE A 1 570 ? -30.971 15.478 25.178 1.00 86.56 570 ILE A CA 1
ATOM 4523 C C . ILE A 1 570 ? -30.020 16.610 24.862 1.00 86.56 570 ILE A C 1
ATOM 4525 O O . ILE A 1 570 ? -29.700 16.860 23.701 1.00 86.56 570 ILE A O 1
ATOM 4529 N N . TYR A 1 571 ? -29.537 17.252 25.909 1.00 85.38 571 TYR A N 1
ATOM 4530 C CA . TYR A 1 571 ? -28.560 18.310 25.817 1.00 85.38 571 TYR A CA 1
ATOM 4531 C C . TYR A 1 571 ? -27.328 17.936 26.633 1.00 85.38 571 TYR A C 1
ATOM 4533 O O . TYR A 1 571 ? -27.419 17.678 27.834 1.00 85.38 571 TYR A O 1
ATOM 4541 N N . LEU A 1 572 ? -26.192 17.822 25.948 1.00 80.38 572 LEU A N 1
ATOM 4542 C CA . LEU A 1 572 ? -24.942 17.320 26.512 1.00 80.38 572 LEU A CA 1
ATOM 4543 C C . LEU A 1 572 ? -24.017 18.481 26.913 1.00 80.38 572 LEU A C 1
ATOM 4545 O O . LEU A 1 572 ? -24.082 19.553 26.309 1.00 80.38 572 LEU A O 1
ATOM 4549 N N . PRO A 1 573 ? -23.166 18.296 27.940 1.00 69.88 573 PRO A N 1
ATOM 4550 C CA . PRO A 1 573 ? -22.360 19.374 28.505 1.00 69.88 573 PRO A CA 1
ATOM 4551 C C . PRO A 1 573 ? -21.414 20.054 27.504 1.00 69.88 573 PRO A C 1
ATOM 4553 O O . PRO A 1 573 ? -20.855 19.436 26.602 1.00 69.88 573 PRO A O 1
ATOM 4556 N N . SER A 1 574 ? -21.184 21.346 27.748 1.00 54.84 574 SER A N 1
ATOM 4557 C CA . SER A 1 574 ? -20.439 22.305 26.917 1.00 54.84 574 SER A CA 1
ATOM 4558 C C . SER A 1 574 ? -18.910 22.167 26.919 1.00 54.84 574 SER A C 1
ATOM 4560 O O . SER A 1 574 ? -18.222 23.073 26.463 1.00 54.84 574 SER A O 1
ATOM 4562 N N . GLU A 1 575 ? -18.346 21.083 27.462 1.00 53.72 575 GLU A N 1
ATOM 4563 C CA . GLU A 1 575 ? -16.884 20.865 27.401 1.00 53.72 575 GLU A CA 1
ATOM 4564 C C . GLU A 1 575 ? -16.413 20.492 25.992 1.00 53.72 575 GLU A C 1
ATOM 4566 O O . GLU A 1 575 ? -15.240 20.624 25.666 1.00 53.72 575 GLU A O 1
ATOM 4571 N N . TRP A 1 576 ? -17.340 20.120 25.113 1.00 54.03 576 TRP A N 1
ATOM 4572 C CA . TRP A 1 576 ? -17.096 20.109 23.681 1.00 54.03 576 TRP A CA 1
ATOM 4573 C C . TRP A 1 576 ? -17.267 21.541 23.180 1.00 54.03 576 TRP A C 1
ATOM 4575 O O . TRP A 1 576 ? -18.323 22.124 23.402 1.00 54.03 576 TRP A O 1
ATOM 4585 N N . GLU A 1 577 ? -16.256 22.101 22.501 1.00 50.56 577 GLU A N 1
ATOM 4586 C CA . GLU A 1 577 ? -16.259 23.469 21.930 1.00 50.56 577 GLU A CA 1
ATOM 4587 C C . GLU A 1 577 ? -17.574 23.831 21.214 1.00 50.56 577 GLU A C 1
ATOM 4589 O O . GLU A 1 577 ? -17.945 24.999 21.152 1.00 50.56 577 GLU A O 1
ATOM 4594 N N . ASN A 1 578 ? -18.300 22.812 20.739 1.00 58.16 578 ASN A N 1
ATOM 4595 C CA . ASN A 1 578 ? -19.691 22.887 20.328 1.00 58.16 578 ASN A CA 1
ATOM 4596 C C . ASN A 1 578 ? -20.556 21.924 21.171 1.00 58.16 578 ASN A C 1
ATOM 4598 O O . ASN A 1 578 ? -20.471 20.705 20.974 1.00 58.16 578 ASN A O 1
ATOM 4602 N N . PRO A 1 579 ? -21.383 22.429 22.099 1.00 63.69 579 PRO A N 1
ATOM 4603 C CA . PRO A 1 579 ? -22.397 21.637 22.795 1.00 63.69 579 PRO A CA 1
ATOM 4604 C C . PRO A 1 579 ? -23.290 20.896 21.804 1.00 63.69 579 PRO A C 1
ATOM 4606 O O . PRO A 1 579 ? -23.718 21.445 20.790 1.00 63.69 579 PRO A O 1
ATOM 4609 N N . GLN A 1 580 ? -23.550 19.626 22.101 1.00 72.00 580 GLN A N 1
ATOM 4610 C CA . GLN A 1 580 ? -24.300 18.740 21.220 1.00 72.00 580 GLN A CA 1
ATOM 4611 C C . GLN A 1 580 ? -25.693 18.512 21.781 1.00 72.00 580 GLN A C 1
ATOM 4613 O O . GLN A 1 580 ? -25.867 18.271 22.980 1.00 72.00 580 GLN A O 1
ATOM 4618 N N . ALA A 1 581 ? -26.679 18.536 20.892 1.00 78.25 581 ALA A N 1
ATOM 4619 C CA . ALA A 1 581 ? -27.999 18.044 21.213 1.00 78.25 581 ALA A CA 1
ATOM 4620 C C . ALA A 1 581 ? -28.297 16.777 20.437 1.00 78.25 581 ALA A C 1
ATOM 4622 O O . ALA A 1 581 ? -27.849 16.555 19.313 1.00 78.25 581 ALA A O 1
ATOM 4623 N N . MET A 1 582 ? -29.090 15.935 21.067 1.00 82.56 582 MET A N 1
ATOM 4624 C CA . MET A 1 582 ? -29.625 14.749 20.448 1.00 82.56 582 MET A CA 1
ATOM 4625 C C . MET A 1 582 ? -31.117 14.738 20.629 1.00 82.56 582 MET A C 1
ATOM 4627 O O . MET A 1 582 ? -31.671 15.268 21.586 1.00 82.56 582 MET A O 1
ATOM 4631 N N . THR A 1 583 ? -31.768 14.093 19.691 1.00 82.75 583 THR A N 1
ATOM 4632 C CA . THR A 1 583 ? -33.206 13.958 19.673 1.00 82.75 583 THR A CA 1
ATOM 4633 C C . THR A 1 583 ? -33.515 12.501 19.440 1.00 82.75 583 THR A C 1
ATOM 4635 O O . THR A 1 583 ? -32.910 11.851 18.587 1.00 82.75 583 THR A O 1
ATOM 4638 N N . ALA A 1 584 ? -34.397 11.955 20.257 1.00 83.81 584 ALA A N 1
ATOM 4639 C CA . ALA A 1 584 ? -34.711 10.543 20.249 1.00 83.81 584 ALA A CA 1
ATOM 4640 C C . ALA A 1 584 ? -36.216 10.338 20.356 1.00 83.81 584 ALA A C 1
ATOM 4642 O O . ALA A 1 584 ? -36.920 11.151 20.952 1.00 83.81 584 ALA A O 1
ATOM 4643 N N . ILE A 1 585 ? -36.707 9.231 19.807 1.00 82.06 585 ILE A N 1
ATOM 4644 C CA . ILE A 1 585 ? -38.063 8.761 20.087 1.00 82.06 585 ILE A CA 1
ATOM 4645 C C . ILE A 1 585 ? -37.964 7.455 20.856 1.00 82.06 585 ILE A C 1
ATOM 4647 O O . ILE A 1 585 ? -37.501 6.436 20.330 1.00 82.06 585 ILE A O 1
ATOM 4651 N N . TYR A 1 586 ? -38.438 7.505 22.095 1.00 81.88 586 TYR A N 1
ATOM 4652 C CA . TYR A 1 586 ? -38.565 6.352 22.965 1.00 81.88 586 TYR A CA 1
ATOM 4653 C C . TYR A 1 586 ? -39.980 5.811 22.905 1.00 81.88 586 TYR A C 1
ATOM 4655 O O . TYR A 1 586 ? -40.948 6.546 23.060 1.00 81.88 586 TYR A O 1
ATOM 4663 N N . ALA A 1 587 ? -40.094 4.511 22.686 1.00 82.00 587 ALA A N 1
ATOM 4664 C CA . ALA A 1 587 ? -41.347 3.783 22.714 1.00 82.00 587 ALA A CA 1
ATOM 4665 C C . ALA A 1 587 ? -41.326 2.842 23.920 1.00 82.00 587 ALA A C 1
ATOM 4667 O O . ALA A 1 587 ? -40.456 1.981 24.002 1.00 82.00 587 ALA A O 1
ATOM 4668 N N . LEU A 1 588 ? -42.256 2.999 24.856 1.00 80.00 588 LEU A N 1
ATOM 4669 C CA . LEU A 1 588 ? -42.425 2.081 25.984 1.00 80.00 588 LEU A CA 1
ATOM 4670 C C . LEU A 1 588 ? -43.536 1.100 25.638 1.00 80.00 588 LEU A C 1
ATOM 4672 O O . LEU A 1 588 ? -44.657 1.521 25.354 1.00 80.00 588 LEU A O 1
ATOM 4676 N N . HIS A 1 589 ? -43.235 -0.193 25.659 1.00 81.62 589 HIS A N 1
ATOM 4677 C CA . HIS A 1 589 ? -44.197 -1.245 25.350 1.00 81.62 589 HIS A CA 1
ATOM 4678 C C . HIS A 1 589 ? -44.621 -2.005 26.613 1.00 81.62 589 HIS A C 1
ATOM 4680 O O . HIS A 1 589 ? -43.781 -2.293 27.463 1.00 81.62 589 HIS A O 1
ATOM 4686 N N . PHE A 1 590 ? -45.900 -2.370 26.723 1.00 80.38 590 PHE A N 1
ATOM 4687 C CA . PHE A 1 590 ? -46.361 -3.378 27.674 1.00 80.38 590 PHE A CA 1
ATOM 4688 C C . PHE A 1 590 ? -45.758 -4.734 27.301 1.00 80.38 590 PHE A C 1
ATOM 4690 O O . PHE A 1 590 ? -45.872 -5.182 26.157 1.00 80.38 590 PHE A O 1
ATOM 4697 N N . ASN A 1 591 ? -45.113 -5.388 28.264 1.00 72.12 591 ASN A N 1
ATOM 4698 C CA . ASN A 1 591 ? -44.599 -6.736 28.076 1.00 72.12 591 ASN A CA 1
ATOM 4699 C C . ASN A 1 591 ? -45.768 -7.739 28.028 1.00 72.12 591 ASN A C 1
ATOM 4701 O O . ASN A 1 591 ? -46.660 -7.680 28.869 1.00 72.12 591 ASN A O 1
ATOM 4705 N N . GLN A 1 592 ? -45.776 -8.664 27.064 1.00 66.25 592 GLN A N 1
ATOM 4706 C CA . GLN A 1 592 ? -46.885 -9.613 26.841 1.00 66.25 592 GLN A CA 1
ATOM 4707 C C . GLN A 1 592 ? -46.934 -10.780 27.859 1.00 66.25 592 GLN A C 1
ATOM 4709 O O . GLN A 1 592 ? -47.622 -11.770 27.631 1.00 66.25 592 GLN A O 1
ATOM 4714 N N . GLY A 1 593 ? -46.218 -10.685 28.986 1.00 65.81 593 GLY A N 1
ATOM 4715 C CA . GLY A 1 593 ? -46.188 -11.692 30.057 1.00 65.81 593 GLY A CA 1
ATOM 4716 C C . GLY A 1 593 ? -46.814 -11.188 31.362 1.00 65.81 593 GLY A C 1
ATOM 4717 O O . GLY A 1 593 ? -46.974 -9.985 31.545 1.00 65.81 593 GLY A O 1
ATOM 4718 N N . ALA A 1 594 ? -47.129 -12.102 32.291 1.00 42.81 594 ALA A N 1
ATOM 4719 C CA . ALA A 1 594 ? -47.860 -11.876 33.554 1.00 42.81 594 ALA A CA 1
ATOM 4720 C C . ALA A 1 594 ? -47.168 -10.972 34.612 1.00 42.81 594 ALA A C 1
ATOM 4722 O O . ALA A 1 594 ? -47.446 -11.059 35.804 1.00 42.81 594 ALA A O 1
ATOM 4723 N N . GLY A 1 595 ? -46.286 -10.069 34.189 1.00 56.72 595 GLY A N 1
ATOM 4724 C CA . GLY A 1 595 ? -45.758 -8.968 34.983 1.00 56.72 595 GLY A CA 1
ATOM 4725 C C . GLY A 1 595 ? -45.621 -7.754 34.073 1.00 56.72 595 GLY A C 1
ATOM 4726 O O . GLY A 1 595 ? -44.774 -7.741 33.180 1.00 56.72 595 GLY A O 1
ATOM 4727 N N . SER A 1 596 ? -46.465 -6.746 34.286 1.00 55.84 596 SER A N 1
ATOM 4728 C CA . SER A 1 596 ? -46.624 -5.539 33.464 1.00 55.84 596 SER A CA 1
ATOM 4729 C C . SER A 1 596 ? -45.437 -4.570 33.569 1.00 55.84 596 SER A C 1
ATOM 4731 O O . SER A 1 596 ? -45.605 -3.388 33.867 1.00 55.84 596 SER A O 1
ATOM 4733 N N . ARG A 1 597 ? -44.208 -5.048 33.362 1.00 66.19 597 ARG A N 1
ATOM 4734 C CA . ARG A 1 597 ? -43.053 -4.161 33.203 1.00 66.19 597 ARG A CA 1
ATOM 4735 C C . ARG A 1 597 ? -43.074 -3.562 31.806 1.00 66.19 597 ARG A C 1
ATOM 4737 O O . ARG A 1 597 ? -43.253 -4.272 30.819 1.00 66.19 597 ARG A O 1
ATOM 4744 N N . LEU A 1 598 ? -42.897 -2.250 31.739 1.00 74.44 598 LEU A N 1
ATOM 4745 C CA . LEU A 1 598 ? -42.707 -1.546 30.481 1.00 74.44 598 LEU A CA 1
ATOM 4746 C C . LEU A 1 598 ? -41.286 -1.811 29.981 1.00 74.44 598 LEU A C 1
ATOM 4748 O O . LEU A 1 598 ? -40.348 -1.759 30.771 1.00 74.44 598 LEU A O 1
ATOM 4752 N N . GLN A 1 599 ? -41.130 -2.090 28.690 1.00 74.50 599 GLN A N 1
ATOM 4753 C CA . GLN A 1 599 ? -39.817 -2.180 28.050 1.00 74.50 599 GLN A CA 1
ATOM 4754 C C . GLN A 1 599 ? -39.606 -0.965 27.139 1.00 74.50 599 GLN A C 1
ATOM 4756 O O . GLN A 1 599 ? -40.385 -0.783 26.194 1.00 74.50 599 GLN A O 1
ATOM 4761 N N . PRO A 1 600 ? -38.597 -0.115 27.397 1.00 74.88 600 PRO A N 1
ATOM 4762 C CA . PRO A 1 600 ? -38.247 0.984 26.520 1.00 74.88 600 PRO A CA 1
ATOM 4763 C C . PRO A 1 600 ? -37.529 0.450 25.286 1.00 74.88 600 PRO A C 1
ATOM 4765 O O . PRO A 1 600 ? -36.660 -0.417 25.346 1.00 74.88 600 PRO A O 1
ATOM 4768 N N . HIS A 1 601 ? -37.859 1.033 24.148 1.00 76.25 601 HIS A N 1
ATOM 4769 C CA . HIS A 1 601 ? -37.188 0.790 22.890 1.00 76.25 601 HIS A CA 1
ATOM 4770 C C . HIS A 1 601 ? -36.891 2.125 22.218 1.00 76.25 601 HIS A C 1
ATOM 4772 O O . HIS A 1 601 ? -37.783 2.953 22.017 1.00 76.25 601 HIS A O 1
ATOM 4778 N N . ILE A 1 602 ? -35.643 2.316 21.801 1.00 71.88 602 ILE A N 1
ATOM 4779 C CA . ILE A 1 602 ? -35.237 3.477 21.008 1.00 71.88 602 ILE A CA 1
ATOM 4780 C C . ILE A 1 602 ? -35.532 3.166 19.568 1.00 71.88 602 ILE A C 1
ATOM 4782 O O . ILE A 1 602 ? -34.936 2.277 18.969 1.00 71.88 602 ILE A O 1
ATOM 4786 N N . ARG A 1 603 ? -36.500 3.871 19.009 1.00 66.69 603 ARG A N 1
ATOM 4787 C CA . ARG A 1 603 ? -36.882 3.666 17.614 1.00 66.69 603 ARG A CA 1
ATOM 4788 C C . ARG A 1 603 ? -36.088 4.563 16.683 1.00 66.69 603 ARG A C 1
ATOM 4790 O O . ARG A 1 603 ? -35.856 4.196 15.539 1.00 66.69 603 ARG A O 1
ATOM 4797 N N . TRP A 1 604 ? -35.697 5.734 17.173 1.00 67.94 604 TRP A N 1
ATOM 4798 C CA . TRP A 1 604 ? -35.047 6.743 16.358 1.00 67.94 604 TRP A CA 1
ATOM 4799 C C . TRP A 1 604 ? -34.135 7.609 17.220 1.00 67.94 604 TRP A C 1
ATOM 4801 O O . TRP A 1 604 ? -34.519 7.981 18.330 1.00 67.94 604 TRP A O 1
ATOM 4811 N N . LEU A 1 605 ? -32.937 7.897 16.718 1.00 73.31 605 LEU A N 1
ATOM 4812 C CA . LEU A 1 605 ? -31.912 8.683 17.395 1.00 73.31 605 LEU A CA 1
ATOM 4813 C C . LEU A 1 605 ? -31.203 9.550 16.356 1.00 73.31 605 LEU A C 1
ATOM 4815 O O . LEU A 1 605 ? -30.629 9.024 15.406 1.00 73.31 605 LEU A O 1
ATOM 4819 N N . HIS A 1 606 ? -31.240 10.864 16.542 1.00 71.38 606 HIS A N 1
ATOM 4820 C CA . HIS A 1 606 ? -30.643 11.833 15.634 1.00 71.38 606 HIS A CA 1
ATOM 4821 C C . HIS A 1 606 ? -29.829 12.860 16.410 1.00 71.38 606 HIS A C 1
ATOM 4823 O O . HIS A 1 606 ? -30.273 13.391 17.431 1.00 71.38 606 HIS A O 1
ATOM 4829 N N . ARG A 1 607 ? -28.639 13.160 15.901 1.00 66.44 607 ARG A N 1
ATOM 4830 C CA . ARG A 1 607 ? -27.749 14.188 16.437 1.00 66.44 607 ARG A CA 1
ATOM 4831 C C . ARG A 1 607 ? -28.002 15.506 15.712 1.00 66.44 607 ARG A C 1
ATOM 4833 O O . ARG A 1 607 ? -28.031 15.506 14.487 1.00 66.44 607 ARG A O 1
ATOM 4840 N N . MET A 1 608 ? -28.216 16.583 16.462 1.00 57.59 608 MET A N 1
ATOM 4841 C CA . MET A 1 608 ? -28.427 17.932 15.925 1.00 57.59 608 MET A CA 1
ATOM 4842 C C . MET A 1 608 ? -27.133 18.725 15.851 1.00 57.59 608 MET A C 1
ATOM 4844 O O . MET A 1 608 ? -26.272 18.528 16.743 1.00 57.59 608 MET A O 1
#

Sequence (608 aa):
MRSKNTIDEDPLEGFPRDKMAYDMETFPKKAMRNYKAEINPPAGGRATSIPTFGIRAIEGWKKFVSPHTPQHIFYCSPSDLVREYVVFLLFSIVQIFEAEDRKRAEAASFQIAPLWPSIWVWLQILRAEGPESPPVDIAEEPRYPGEYNGPSMVVRVLHSFIYSPPQANLSTLVMTTPGLKEMVARMWLEEAADITAANGFRTSLLLRSDSVTEFFLTEVVAQCGGNADAAVKVALLRIKRGMEQSEPDFSCSQHDIGVLMHQLERHDTEVRILRQSVLSHPTFIIAMVDTLSKLLTIQRAYPIHDLSDLLVLPLDVIFKRIQITGYDCVVQLVGTTILSVIIGLVQTCGFRPKVMDASAQLLRNIFCRFIAYRPILLATRDNLLAAGVTARHRSNSYIGQQITVLEDRIKAFQYIMAFERHAQRLTLVTNFADVLVASSPNTAAKLMRACDKKTACLSGPDLRFLSHIIADKCEGLDETDREFFKRDTLANLVNADRKFFLFLDFSYWKAEPSRALYHKKVLSFANPATPARLANSAAYLKFTKEWTGVWSRTPYMPSATLAYVVPVLIYLPSEWENPQAMTAIYALHFNQGAGSRLQPHIRWLHRM

Radius of gyration: 33.52 Å; chains: 1; bounding box: 99×63×88 Å

Foldseek 3Di:
DDDPPDPDDDPVVPDPLPQPPQPCVPQPLVVLVVLLCVLDDPPPDDPDPLLVSLVSLLVSCVPGQQVSQDPDAGADDLPDSVLLSLLLSLVSNLSQLVPPPQVSLQVSLVSCLVVVVRNVSQLSNQLVDDLPRFARPPPDPPPDPGQHGSPLSSLSSLLSQQDRPDNPPSNVSQVPDPCNLLSLLVSLLVCLVDLLSSNQSSSLSQQPDLVSLLSNLVSNCVVVVVDLLVSVVSLLSNLVSLLVDPDRPLVSNLSSLVSLVSLLPDPDRPPVVNSVSSLPRLCNLVSLQVSLQSLLVCCQVPVDPPSLVVNLSSLSSLLSSCVVNPPVSLLSNLVYLNVLSLLSCCVRVPPPPSSLVSSLSSLLSSCLQPCVPPSSLVSNVVSVVVSVDDPVSCPPDPVSVSVVVSVVSSVVVVVLVVVVVVVVVVDPDDDPVVSVVVPDLVVVVVSVVSNDDDDDDCDPSNLVVVVVVVQVVVLVDDPVLVVLFFDPDPPCQQFQQRFWAKEWAQQCCVPDVPDDNTDIDIDTLPDPCRVVVVCVVPVPDDPDPVNSCCQRRVHDDDDPFWGGWHWYWYWHHCSPVDTKIKIWIWTWGQDPDPPRRTGIDTPDIDID

Secondary structure (DSSP, 8-state):
----------TTTTS--------TTSS-HHHHHHHHHHHS--TTS----HHHHHHHHHHHIIIIIGGG--SS-----TT-HHHHHHHHHHHHHHHHHHSS-HHHHHHHHHHHGGGHHHHHHHHHHHHHS-TTSPPP--TT-TTSTT---HHHHHHHHHHHHHHSTT-HHHHHHHHTSTTHHHHHHHHHHHHHH-SS-TTTTGGGGGG-SHHHHHHHHHHHHHHTTT-HHHHHHHHHHHHHHHHHSSS--HHHHHHHHHHHHHHHH-SS-S-HHHHHHHHH-TTHHHHHHHHHHHHHHHHHHS--STHHHHHHHHHHHHHHHHHHHTHHHHHHHHTTTHHHHHHHHHHHHTT-HHHHHHHHHHHHHHHHHHTTSHHHHHHHHHHHHHTT--GGG--SSHHHHHHHHHHHHHHHHHHHHHHHHHHHHH-SS--HHHHHHHS-HHHHHHHHHTT-SS-----HHHHHHHHHHHHHHHHT--HHHHHTTB-S-GGGTTT----EEEEEE-GGGGT-TTS-SSEEEEEESS-THHHHHHHHH-TT----HHHHHHHHH---PPPTTEEEEEEEEEE--TTSSS--EEEEEEEEEE-SSSS--EEEEEEEEEE-